Protein AF-A0A4Q6C9Y1-F1 (afdb_monomer)

Solvent-accessible surface area (backbone atoms only — not comparable to full-atom values): 37616 Å² total; per-residue (Å²): 136,90,89,86,86,84,77,56,77,70,58,57,51,52,56,51,51,52,51,54,52,53,59,54,59,70,75,66,75,80,85,81,85,76,82,95,70,94,76,85,55,73,69,56,58,51,51,54,50,52,54,52,50,49,52,51,32,59,76,67,69,52,50,49,77,45,66,76,37,38,44,72,38,83,89,79,51,34,46,43,81,39,55,29,36,40,34,30,37,58,38,34,39,34,37,43,78,40,77,57,69,47,40,32,40,65,49,90,82,36,25,34,36,69,89,75,35,65,39,78,40,64,58,62,60,37,41,49,54,26,50,52,51,48,54,50,47,52,71,77,40,68,88,55,76,92,64,56,58,36,26,33,38,34,31,67,29,89,69,40,48,65,42,77,55,50,61,44,81,60,85,67,82,56,45,38,24,73,28,66,69,47,47,52,48,24,54,54,48,49,61,72,74,46,72,72,70,46,52,73,66,54,32,48,53,52,51,54,50,54,58,69,55,35,68,83,84,68,83,83,77,74,77,40,88,54,46,42,77,75,44,78,76,50,38,44,84,52,34,36,32,31,34,27,30,39,66,75,46,96,64,73,51,53,27,34,37,40,37,33,57,76,61,91,86,47,62,68,61,48,51,40,68,44,30,34,56,55,51,45,63,69,52,48,96,47,90,20,40,52,64,64,44,82,47,82,54,95,80,75,46,52,29,44,34,29,76,53,49,69,69,33,26,43,40,55,46,45,74,74,34,59,50,50,58,49,71,60,47,44,54,36,50,40,31,47,28,53,28,48,38,49,27,48,74,62,42,35,32,48,70,64,53,45,47,79,34,22,41,29,51,92,84,39,31,15,44,46,78,32,45,48,33,39,54,76,90,55,101,79,63,79,53,65,70,61,63,90,71,61,74,87,35,46,32,47,38,43,52,69,73,67,74,61,98,60,79,58,61,36,35,39,46,23,14,49,21,43,49,54,47,24,40,58,62,45,48,67,92,54,77,35,36,66,59,24,68,81,47,81,28,32,72,49,70,72,56,53,49,54,50,62,70,38,82,84,51,54,72,64,56,52,49,50,36,51,32,25,39,36,46,51,66,89,65,27,63,86,48,42,64,63,50,39,52,54,48,47,50,56,73,65,43,91,65,95,56,77,84,72,61,86,73,60,81,80,54,70,70,44,71,51,95,65,35,29,34,62,44,80,73,51,73,58,98,58,28,38,34,30,35,22,31,28,74,97,64,43,63,24,31,35,44,34,33,36,77,88,55,57,64,67,56,57,52,48,22,52,48,64,40,57,72,61,91,45,96,20,40,50,52,60,78,52,73,54,67,45,95,87,71,27,44,31,41,34,27,63,54,76,67,68,51,34,42,41,55,43,51,73,72,66,60,74,73,55,74,68,55,45,51,52,41,50,50,40,49,51,49,36,49,50,53,36,49,65,28,62,58,92,90,38,83,51,35,45,43,53,82,55,90,46,48,77,32,26,33,36,44,81,92,40,46,26,43,44,73,38,79,64,41,39,64,79,82,80,75,82,76,84,126

Mean predicted aligned error: 18.79 Å

Structure (mmCIF, N/CA/C/O backbone):
data_AF-A0A4Q6C9Y1-F1
#
_entry.id   AF-A0A4Q6C9Y1-F1
#
loop_
_atom_site.group_PDB
_atom_site.id
_atom_site.type_symbol
_atom_site.label_atom_id
_atom_site.label_alt_id
_atom_site.label_comp_id
_atom_site.label_asym_id
_atom_site.label_entity_id
_atom_site.label_seq_id
_atom_site.pdbx_PDB_ins_code
_atom_site.Cartn_x
_atom_site.Cartn_y
_atom_site.Cartn_z
_atom_site.occupancy
_atom_site.B_iso_or_equiv
_atom_site.auth_seq_id
_atom_site.auth_comp_id
_atom_site.auth_asym_id
_atom_site.auth_atom_id
_atom_site.pdbx_PDB_model_num
ATOM 1 N N . MET A 1 1 ? -6.318 -42.914 10.801 1.00 30.06 1 MET A N 1
ATOM 2 C CA . MET A 1 1 ? -6.428 -44.260 11.408 1.00 30.06 1 MET A CA 1
ATOM 3 C C . MET A 1 1 ? -6.197 -44.130 12.916 1.00 30.06 1 MET A C 1
ATOM 5 O O . MET A 1 1 ? -5.191 -43.561 13.305 1.00 30.06 1 MET A O 1
ATOM 9 N N . ASN A 1 2 ? -7.174 -44.564 13.723 1.00 35.47 2 ASN A N 1
ATOM 10 C CA . ASN A 1 2 ? -7.177 -44.743 15.189 1.00 35.47 2 ASN A CA 1
ATOM 11 C C . ASN A 1 2 ? -6.624 -43.646 16.123 1.00 35.47 2 ASN A C 1
ATOM 13 O O . ASN A 1 2 ? -5.479 -43.743 16.539 1.00 35.47 2 ASN A O 1
ATOM 17 N N . ARG A 1 3 ? -7.515 -42.767 16.623 1.00 27.30 3 ARG A N 1
ATOM 18 C CA . ARG A 1 3 ? -7.688 -42.451 18.067 1.00 27.30 3 ARG A CA 1
ATOM 19 C C . ARG A 1 3 ? -9.109 -41.913 18.333 1.00 27.30 3 ARG A C 1
ATOM 21 O O . ARG A 1 3 ? -9.328 -40.715 18.443 1.00 27.30 3 ARG A O 1
ATOM 28 N N . ARG A 1 4 ? -10.093 -42.816 18.426 1.00 40.34 4 ARG A N 1
ATOM 29 C CA . ARG A 1 4 ? -11.380 -42.575 19.111 1.00 40.34 4 ARG A CA 1
ATOM 30 C C . ARG A 1 4 ? -11.309 -43.263 20.477 1.00 40.34 4 ARG A C 1
ATOM 32 O O . ARG A 1 4 ? -11.051 -44.465 20.481 1.00 40.34 4 ARG A O 1
ATOM 39 N N . LYS A 1 5 ? -11.525 -42.499 21.562 1.00 42.62 5 LYS A N 1
ATOM 40 C CA . LYS A 1 5 ? -11.843 -42.848 22.980 1.00 42.62 5 LYS A CA 1
ATOM 41 C C . LYS A 1 5 ? -11.163 -41.801 23.888 1.00 42.62 5 LYS A C 1
ATOM 43 O O . LYS A 1 5 ? -9.969 -41.594 23.738 1.00 42.62 5 LYS A O 1
ATOM 48 N N . ASN A 1 6 ? -11.805 -41.060 24.794 1.00 34.22 6 ASN A N 1
ATOM 49 C CA . ASN A 1 6 ? -13.039 -41.251 25.559 1.00 34.22 6 ASN A CA 1
ATOM 50 C C . ASN A 1 6 ? -13.748 -39.894 25.758 1.00 34.22 6 ASN A C 1
ATOM 52 O O . ASN A 1 6 ? -13.148 -38.982 26.321 1.00 34.22 6 ASN A O 1
ATOM 56 N N . LEU A 1 7 ? -15.012 -39.776 25.350 1.00 36.56 7 LEU A N 1
ATOM 57 C CA . LEU A 1 7 ? -15.930 -38.740 25.844 1.00 36.56 7 LEU A CA 1
ATOM 58 C C . LEU A 1 7 ? -16.721 -39.345 27.006 1.00 36.56 7 LEU A C 1
ATOM 60 O O . LEU A 1 7 ? -17.069 -40.529 26.955 1.00 36.56 7 LEU A O 1
ATOM 64 N N . LYS A 1 8 ? -16.947 -38.573 28.074 1.00 43.22 8 LYS A N 1
ATOM 65 C CA . LYS A 1 8 ? -17.748 -39.038 29.212 1.00 43.22 8 LYS A CA 1
ATOM 66 C C . LYS A 1 8 ? -19.207 -39.223 28.751 1.00 43.22 8 LYS A C 1
ATOM 68 O O . LYS A 1 8 ? -19.624 -38.545 27.813 1.00 43.22 8 LYS A O 1
ATOM 73 N N . PRO A 1 9 ? -19.999 -40.112 29.380 1.00 37.66 9 PRO A N 1
ATOM 74 C CA . PRO A 1 9 ? -21.385 -40.381 28.971 1.00 37.66 9 PRO A CA 1
ATOM 75 C C . PRO A 1 9 ? -22.273 -39.126 28.897 1.00 37.66 9 PRO A C 1
ATOM 77 O O . PRO A 1 9 ? -23.180 -39.063 28.074 1.00 37.66 9 PRO A O 1
ATOM 80 N N . GLU A 1 10 ? -21.964 -38.110 29.703 1.00 41.78 10 GLU A N 1
ATOM 81 C CA . GLU A 1 10 ? -22.659 -36.817 29.743 1.00 41.78 10 GLU A CA 1
ATOM 82 C C . GLU A 1 10 ? -22.374 -35.946 28.500 1.00 41.78 10 GLU A C 1
ATOM 84 O O . GLU A 1 10 ? -23.271 -35.267 28.006 1.00 41.78 10 GLU A O 1
ATOM 89 N N . ASP A 1 11 ? -21.177 -36.045 27.908 1.00 40.56 11 ASP A N 1
ATOM 90 C CA . ASP A 1 11 ? -20.804 -35.298 26.697 1.00 40.56 11 ASP A CA 1
ATOM 91 C C . ASP A 1 11 ? -21.436 -35.902 25.427 1.00 40.56 11 ASP A C 1
ATOM 93 O O . ASP A 1 11 ? -21.719 -35.199 24.458 1.00 40.56 11 ASP A O 1
ATOM 97 N N . ALA A 1 12 ? -21.688 -37.216 25.421 1.00 39.66 12 ALA A N 1
ATOM 98 C CA . ALA A 1 12 ? -22.346 -37.904 24.308 1.00 39.66 12 ALA A CA 1
ATOM 99 C C . ALA A 1 12 ? -23.851 -37.589 24.231 1.00 39.66 12 ALA A C 1
ATOM 101 O O . ALA A 1 12 ? -24.419 -37.568 23.138 1.00 39.66 12 ALA A O 1
ATOM 102 N N . TYR A 1 13 ? -24.482 -37.313 25.377 1.00 40.09 13 TYR A N 1
ATOM 103 C CA . TYR A 1 13 ? -25.885 -36.911 25.457 1.00 40.09 13 TYR A CA 1
ATOM 104 C C . TYR A 1 13 ? -26.096 -35.494 24.893 1.00 40.09 13 TYR A C 1
ATOM 106 O O . TYR A 1 13 ? -26.975 -35.292 24.060 1.00 40.09 13 TYR A O 1
ATOM 114 N N . LEU A 1 14 ? -25.214 -34.547 25.237 1.00 44.06 14 LEU A N 1
ATOM 115 C CA . LEU A 1 14 ? -25.245 -33.166 24.734 1.00 44.06 14 LEU A CA 1
ATOM 116 C C . LEU A 1 14 ? -24.980 -33.056 23.223 1.00 44.06 14 LEU A C 1
ATOM 118 O O . LEU A 1 14 ? -25.658 -32.295 22.536 1.00 44.06 14 LEU A O 1
ATOM 122 N N . VAL A 1 15 ? -24.046 -33.843 22.677 1.00 43.69 15 VAL A N 1
ATOM 123 C CA . VAL A 1 15 ? -23.788 -33.887 21.221 1.00 43.69 15 VAL A CA 1
ATOM 124 C C . VAL A 1 15 ? -24.986 -34.470 20.455 1.00 43.69 15 VAL A C 1
ATOM 126 O O . VAL A 1 15 ? -25.284 -34.035 19.339 1.00 43.69 15 VAL A O 1
ATOM 129 N N . ALA A 1 16 ? -25.712 -35.414 21.061 1.00 40.41 16 ALA A N 1
ATOM 130 C CA . ALA A 1 16 ? -26.927 -35.987 20.486 1.00 40.41 16 ALA A CA 1
ATOM 131 C C . ALA A 1 16 ? -28.138 -35.036 20.575 1.00 40.41 16 ALA A C 1
ATOM 133 O O . ALA A 1 16 ? -28.953 -35.012 19.653 1.00 40.41 16 ALA A O 1
ATOM 134 N N . GLU A 1 17 ? -28.253 -34.234 21.639 1.00 42.22 17 GLU A N 1
ATOM 135 C CA . GLU A 1 17 ? -29.290 -33.198 21.778 1.00 42.22 17 GLU A CA 1
ATOM 136 C C . GLU A 1 17 ? -29.065 -32.022 20.813 1.00 42.22 17 GLU A C 1
ATOM 138 O O . GLU A 1 17 ? -30.013 -31.582 20.163 1.00 42.22 17 GLU A O 1
ATOM 143 N N . LEU A 1 18 ? -27.812 -31.584 20.634 1.00 42.03 18 LEU A N 1
ATOM 144 C CA . LEU A 1 18 ? -27.426 -30.551 19.662 1.00 42.03 18 LEU A CA 1
ATOM 145 C C . LEU A 1 18 ? -27.658 -30.997 18.212 1.00 42.03 18 LEU A C 1
ATOM 147 O O . LEU A 1 18 ? -28.207 -30.234 17.421 1.00 42.03 18 LEU A O 1
ATOM 151 N N . SER A 1 19 ? -27.323 -32.246 17.870 1.00 40.94 19 SER A N 1
ATOM 152 C CA . SER A 1 19 ? -27.580 -32.784 16.522 1.00 40.94 19 SER A CA 1
ATOM 153 C C . SER A 1 19 ? -29.083 -32.896 16.231 1.00 40.94 19 SER A C 1
ATOM 155 O O . SER A 1 19 ? -29.527 -32.567 15.136 1.00 40.94 19 SER A O 1
ATOM 157 N N . LYS A 1 20 ? -29.892 -33.274 17.234 1.00 38.72 20 LYS A N 1
ATOM 158 C CA . LYS A 1 20 ? -31.358 -33.333 17.109 1.00 38.72 20 LYS A CA 1
ATOM 159 C C . LYS A 1 20 ? -32.020 -31.959 17.030 1.00 38.72 20 LYS A C 1
ATOM 161 O O . LYS A 1 20 ? -33.064 -31.845 16.394 1.00 38.72 20 LYS A O 1
ATOM 166 N N . ALA A 1 21 ? -31.461 -30.936 17.676 1.00 38.59 21 ALA A N 1
ATOM 167 C CA . ALA A 1 21 ? -31.950 -29.562 17.564 1.00 38.59 21 ALA A CA 1
ATOM 168 C C . ALA A 1 21 ? -31.685 -28.993 16.157 1.00 38.59 21 ALA A C 1
ATOM 170 O O . ALA A 1 21 ? -32.598 -28.436 15.550 1.00 38.59 21 ALA A O 1
ATOM 171 N N . LEU A 1 22 ? -30.494 -29.248 15.604 1.00 38.81 22 LEU A N 1
ATOM 172 C CA . LEU A 1 22 ? -30.096 -28.828 14.255 1.00 38.81 22 LEU A CA 1
ATOM 173 C C . LEU A 1 22 ? -30.882 -29.554 13.143 1.00 38.81 22 LEU A C 1
ATOM 175 O O . LEU A 1 22 ? -31.308 -28.927 12.175 1.00 38.81 22 LEU A O 1
ATOM 179 N N . GLU A 1 23 ? -31.172 -30.853 13.296 1.00 36.38 23 GLU A N 1
ATOM 180 C CA . GLU A 1 23 ? -32.031 -31.601 12.354 1.00 36.38 23 GLU A CA 1
ATOM 181 C C . GLU A 1 23 ? -33.498 -31.131 12.372 1.00 36.38 23 GLU A C 1
ATOM 183 O O . GLU A 1 23 ? -34.212 -31.243 11.371 1.00 36.38 23 GLU A O 1
ATOM 188 N N . LYS A 1 24 ? -33.965 -30.580 13.500 1.00 36.09 24 LYS A N 1
ATOM 189 C CA . LYS A 1 24 ? -35.317 -30.016 13.627 1.00 36.09 24 LYS A CA 1
ATOM 190 C C . LYS A 1 24 ? -35.431 -28.631 12.980 1.00 36.09 24 LYS A C 1
ATOM 192 O O . LYS A 1 24 ? -36.502 -28.296 12.483 1.00 36.09 24 LYS A O 1
ATOM 197 N N . GLU A 1 25 ? -34.342 -27.861 12.954 1.00 41.28 25 GLU A N 1
ATOM 198 C CA . GLU A 1 25 ? -34.258 -26.556 12.280 1.00 41.28 25 GLU A CA 1
ATOM 199 C C . GLU A 1 25 ? -34.160 -26.692 10.750 1.00 41.28 25 GLU A C 1
ATOM 201 O O . GLU A 1 25 ? -34.786 -25.911 10.031 1.00 41.28 25 GLU A O 1
ATOM 206 N N . ALA A 1 26 ? -33.481 -27.731 10.244 1.00 38.19 26 ALA A N 1
ATOM 207 C CA . ALA A 1 26 ? -33.369 -28.005 8.806 1.00 38.19 26 ALA A CA 1
ATOM 208 C C . ALA A 1 26 ? -34.706 -28.402 8.145 1.00 38.19 26 ALA A C 1
ATOM 210 O O . ALA A 1 26 ? -34.952 -28.073 6.988 1.00 38.19 26 ALA A O 1
ATOM 211 N N . ASN A 1 27 ? -35.599 -29.068 8.884 1.00 33.75 27 ASN A N 1
ATOM 212 C CA . ASN A 1 27 ? -36.882 -29.561 8.363 1.00 33.75 27 ASN A CA 1
ATOM 213 C C . ASN A 1 27 ? -38.057 -28.570 8.522 1.00 33.75 27 ASN A C 1
ATOM 215 O O . ASN A 1 27 ? -39.190 -28.908 8.182 1.00 33.75 27 ASN A O 1
ATOM 219 N N . GLY A 1 28 ? -37.816 -27.364 9.052 1.00 35.19 28 GLY A N 1
ATOM 220 C CA . GLY A 1 28 ? -38.858 -26.364 9.326 1.00 35.19 28 GLY A CA 1
ATOM 221 C C . GLY A 1 28 ? -39.096 -25.318 8.230 1.00 35.19 28 GLY A C 1
ATOM 222 O O . GLY A 1 28 ? -39.997 -24.497 8.384 1.00 35.19 28 GLY A O 1
ATOM 223 N N . HIS A 1 29 ? -38.312 -25.304 7.148 1.00 33.84 29 HIS A N 1
ATOM 224 C CA . HIS A 1 29 ? -38.421 -24.287 6.094 1.00 33.84 29 HIS A CA 1
ATOM 225 C C . HIS A 1 29 ? -39.188 -24.832 4.884 1.00 33.84 29 HIS A C 1
ATOM 227 O O . HIS A 1 29 ? -38.629 -25.508 4.024 1.00 33.84 29 HIS A O 1
ATOM 233 N N . VAL A 1 30 ? -40.486 -24.529 4.823 1.00 31.73 30 VAL A N 1
ATOM 234 C CA . VAL A 1 30 ? -41.309 -24.704 3.620 1.00 31.73 30 VAL A CA 1
ATOM 235 C C . VAL A 1 30 ? -41.217 -23.432 2.770 1.00 31.73 30 VAL A C 1
ATOM 237 O O . VAL A 1 30 ? -41.686 -22.381 3.187 1.00 31.73 30 VAL A O 1
ATOM 240 N N . ASN A 1 31 ? -40.593 -23.587 1.598 1.00 31.84 31 ASN A N 1
ATOM 241 C CA . ASN A 1 31 ? -40.758 -22.884 0.318 1.00 31.84 31 ASN A CA 1
ATOM 242 C C . ASN A 1 31 ? -41.224 -21.415 0.303 1.00 31.84 31 ASN A C 1
ATOM 244 O O . ASN A 1 31 ? -42.421 -21.157 0.222 1.00 31.84 31 ASN A O 1
ATOM 248 N N . GLU A 1 32 ? -40.269 -20.503 0.108 1.00 28.22 32 GLU A N 1
ATOM 249 C CA . GLU A 1 32 ? -40.366 -19.456 -0.921 1.00 28.22 32 GLU A CA 1
ATOM 250 C C . GLU A 1 32 ? -39.007 -19.373 -1.644 1.00 28.22 32 GLU A C 1
ATOM 252 O O . GLU A 1 32 ? -37.965 -19.199 -1.011 1.00 28.22 32 GLU A O 1
ATOM 257 N N . GLU A 1 33 ? -38.996 -19.587 -2.964 1.00 25.20 33 GLU A N 1
ATOM 258 C CA . GLU A 1 33 ? -37.789 -19.491 -3.797 1.00 25.20 33 GLU A CA 1
ATOM 259 C C . GLU A 1 33 ? -37.343 -18.022 -3.938 1.00 25.20 33 GLU A C 1
ATOM 261 O O . GLU A 1 33 ? -38.146 -17.187 -4.362 1.00 25.20 33 GLU A O 1
ATOM 266 N N . PRO A 1 34 ? -36.072 -17.673 -3.658 1.00 26.50 34 PRO A N 1
ATOM 267 C CA . PRO A 1 34 ? -35.531 -16.371 -4.023 1.00 26.50 34 PRO A CA 1
ATOM 268 C C . PRO A 1 34 ? -35.092 -16.363 -5.500 1.00 26.50 34 PRO A C 1
ATOM 270 O O . PRO A 1 34 ? -34.676 -17.397 -6.033 1.00 26.50 34 PRO A O 1
ATOM 273 N N . PRO A 1 35 ? -35.140 -15.203 -6.180 1.00 26.05 35 PRO A N 1
ATOM 274 C CA . PRO A 1 35 ? -34.810 -15.110 -7.594 1.00 26.05 35 PRO A CA 1
ATOM 275 C C . PRO A 1 35 ? -33.326 -15.409 -7.838 1.00 26.05 35 PRO A C 1
ATOM 277 O O . PRO A 1 35 ? -32.438 -15.002 -7.085 1.00 26.05 35 PRO A O 1
ATOM 280 N N . ALA A 1 36 ? -33.063 -16.124 -8.928 1.00 32.25 36 ALA A N 1
ATOM 281 C CA . ALA A 1 36 ? -31.734 -16.529 -9.349 1.00 32.25 36 ALA A CA 1
ATOM 282 C C . ALA A 1 36 ? -30.902 -15.334 -9.853 1.00 32.25 36 ALA A C 1
ATOM 284 O O . ALA A 1 36 ? -30.966 -14.969 -11.023 1.00 32.25 36 ALA A O 1
ATOM 285 N N . SER A 1 37 ? -30.062 -14.767 -8.985 1.00 29.80 37 SER A N 1
ATOM 286 C CA . SER A 1 37 ? -28.825 -14.079 -9.381 1.00 29.80 37 SER A CA 1
ATOM 287 C C . SER A 1 37 ? -27.848 -14.044 -8.202 1.00 29.80 37 SER A C 1
ATOM 289 O O . SER A 1 37 ? -27.974 -13.234 -7.284 1.00 29.80 37 SER A O 1
ATOM 291 N N . GLY A 1 38 ? -26.889 -14.969 -8.194 1.00 33.38 38 GLY A N 1
ATOM 292 C CA . GLY A 1 38 ? -25.890 -15.087 -7.138 1.00 33.38 38 GLY A CA 1
ATOM 293 C C . GLY A 1 38 ? -24.800 -14.025 -7.241 1.00 33.38 38 GLY A C 1
ATOM 294 O O . GLY A 1 38 ? -23.939 -14.147 -8.101 1.00 33.38 38 GLY A O 1
ATOM 295 N N . VAL A 1 39 ? -24.837 -13.041 -6.337 1.00 27.14 39 VAL A N 1
ATOM 296 C CA . VAL A 1 39 ? -23.739 -12.576 -5.461 1.00 27.14 39 VAL A CA 1
ATOM 297 C C . VAL A 1 39 ? -24.423 -11.854 -4.287 1.00 27.14 39 VAL A C 1
ATOM 299 O O . VAL A 1 39 ? -24.969 -10.770 -4.464 1.00 27.14 39 VAL A O 1
ATOM 302 N N . LYS A 1 40 ? -24.447 -12.460 -3.095 1.00 32.84 40 LYS A N 1
ATOM 303 C CA . LYS A 1 40 ? -24.896 -11.792 -1.860 1.00 32.84 40 LYS A CA 1
AT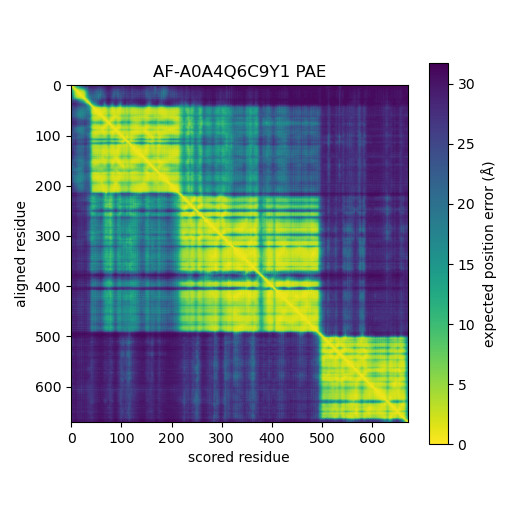OM 304 C C . LYS A 1 40 ? -23.774 -10.856 -1.373 1.00 32.84 40 LYS A C 1
ATOM 306 O O . LYS A 1 40 ? -22.618 -11.266 -1.326 1.00 32.84 40 LYS A O 1
ATOM 311 N N . SER A 1 41 ? -24.096 -9.596 -1.074 1.00 41.47 41 SER A N 1
ATOM 312 C CA . SER A 1 41 ? -23.142 -8.566 -0.618 1.00 41.47 41 SER A CA 1
ATOM 313 C C . SER A 1 41 ? -22.527 -8.915 0.752 1.00 41.47 41 SER A C 1
ATOM 315 O O . SER A 1 41 ? -23.180 -9.562 1.572 1.00 41.47 41 SER A O 1
ATOM 317 N N . LEU A 1 42 ? -21.303 -8.460 1.056 1.00 46.44 42 LEU A N 1
ATOM 318 C CA . LEU A 1 42 ? -20.657 -8.629 2.376 1.00 46.44 42 LEU A CA 1
ATOM 319 C C . LEU A 1 42 ? -21.569 -8.210 3.547 1.00 46.44 42 LEU A C 1
ATOM 321 O O . LEU A 1 42 ? -21.616 -8.901 4.564 1.00 46.44 42 LEU A O 1
ATOM 325 N N . PHE A 1 43 ? -22.378 -7.161 3.352 1.00 55.31 43 PHE A N 1
ATOM 326 C CA . PHE A 1 43 ? -23.357 -6.690 4.337 1.00 55.31 43 PHE A CA 1
ATOM 327 C C . PHE A 1 43 ? -24.409 -7.744 4.703 1.00 55.31 43 PHE A C 1
ATOM 329 O O . PHE A 1 43 ? -24.865 -7.786 5.842 1.00 55.31 43 PHE A O 1
ATOM 336 N N . THR A 1 44 ? -24.783 -8.631 3.772 1.00 63.38 44 THR A N 1
ATOM 337 C CA . THR A 1 44 ? -25.741 -9.706 4.078 1.00 63.38 44 THR A CA 1
ATOM 338 C C . THR A 1 44 ? -25.145 -10.786 4.977 1.00 63.38 44 THR A C 1
ATOM 340 O O . THR A 1 44 ? -25.830 -11.243 5.887 1.00 63.38 44 THR A O 1
ATOM 343 N N . HIS A 1 45 ? -23.872 -11.150 4.800 1.00 71.62 45 HIS A N 1
ATOM 344 C CA . HIS A 1 45 ? -23.220 -12.150 5.655 1.00 71.62 45 HIS A CA 1
ATOM 345 C C . HIS A 1 45 ? -22.932 -11.621 7.060 1.00 71.62 45 HIS A C 1
ATOM 347 O O . HIS A 1 45 ? -23.098 -12.341 8.045 1.00 71.62 45 HIS A O 1
ATOM 353 N N . GLU A 1 46 ? -22.532 -10.355 7.168 1.00 76.38 46 GLU A N 1
ATOM 354 C CA . GLU A 1 46 ? -22.350 -9.704 8.462 1.00 76.38 46 GLU A CA 1
ATOM 355 C C . GLU A 1 46 ? -23.681 -9.571 9.213 1.00 76.38 46 GLU A C 1
ATOM 357 O O . GLU A 1 46 ? -23.766 -9.942 10.383 1.00 76.38 46 GLU A O 1
ATOM 362 N N . ALA A 1 47 ? -24.752 -9.154 8.529 1.00 79.75 47 ALA A N 1
ATOM 363 C CA . ALA A 1 47 ? -26.088 -9.081 9.117 1.00 79.75 47 ALA A CA 1
ATOM 364 C C . ALA A 1 47 ? -26.595 -10.452 9.604 1.00 79.75 47 ALA A C 1
ATOM 366 O O . ALA A 1 47 ? -27.130 -10.550 10.710 1.00 79.75 47 ALA A O 1
ATOM 367 N N . GLU A 1 48 ? -26.396 -11.519 8.818 1.00 84.00 48 GLU A N 1
ATOM 368 C CA . GLU A 1 48 ? -26.729 -12.897 9.213 1.00 84.00 48 GLU A CA 1
ATOM 369 C C . GLU A 1 48 ? -25.961 -13.314 10.489 1.00 84.00 48 GLU A C 1
ATOM 371 O O . GLU A 1 48 ? -26.557 -13.862 11.424 1.00 84.00 48 GLU A O 1
ATOM 376 N N . ALA A 1 49 ? -24.664 -12.995 10.577 1.00 87.44 49 ALA A N 1
ATOM 377 C CA . ALA A 1 49 ? -23.840 -13.290 11.750 1.00 87.44 49 ALA A CA 1
ATOM 378 C C . ALA A 1 49 ? -24.265 -12.489 12.995 1.00 87.44 49 ALA A C 1
ATOM 380 O O . ALA A 1 49 ? -24.395 -13.063 14.080 1.00 87.44 49 ALA A O 1
ATOM 381 N N . LEU A 1 50 ? -24.530 -11.187 12.853 1.00 89.38 50 LEU A N 1
ATOM 382 C CA . LEU A 1 50 ? -24.998 -10.327 13.946 1.00 89.38 50 LEU A CA 1
ATOM 383 C C . LEU A 1 50 ? -26.330 -10.827 14.525 1.00 89.38 50 LEU A C 1
ATOM 385 O O . LEU A 1 50 ? -26.459 -10.948 15.746 1.00 89.38 50 LEU A O 1
ATOM 389 N N . LEU A 1 51 ? -27.284 -11.206 13.664 1.00 89.19 51 LEU A N 1
ATOM 390 C CA . LEU A 1 51 ? -28.568 -11.783 14.080 1.00 89.19 51 LEU A CA 1
ATOM 391 C C . LEU A 1 51 ? -28.392 -13.100 14.850 1.00 89.19 51 LEU A C 1
ATOM 393 O O . LEU A 1 51 ? -29.080 -13.335 15.850 1.00 89.19 51 LEU A O 1
ATOM 397 N N . ALA A 1 52 ? -27.474 -13.964 14.408 1.00 90.81 52 ALA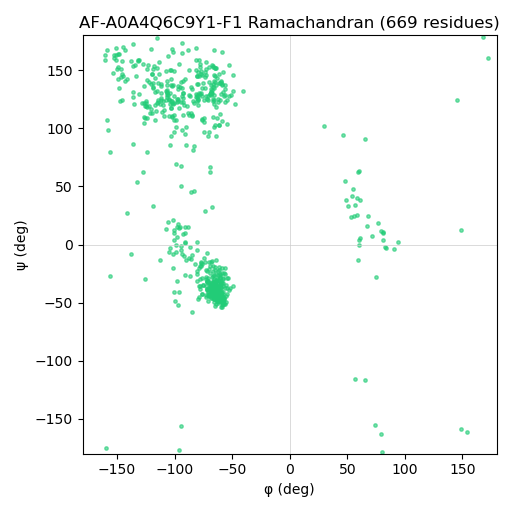 A N 1
ATOM 398 C CA . ALA A 1 52 ? -27.170 -15.213 15.101 1.00 90.81 52 ALA A CA 1
ATOM 399 C C . ALA A 1 52 ? -26.594 -14.957 16.504 1.00 90.81 52 ALA A C 1
ATOM 401 O O . ALA A 1 52 ? -27.011 -15.601 17.472 1.00 90.81 52 ALA A O 1
ATOM 402 N N . ILE A 1 53 ? -25.684 -13.984 16.636 1.00 92.44 53 ILE A N 1
ATOM 403 C CA . ILE A 1 53 ? -25.082 -13.623 17.925 1.00 92.44 53 ILE A CA 1
ATOM 404 C C . ILE A 1 53 ? -26.123 -13.030 18.877 1.00 92.44 53 ILE A C 1
ATOM 406 O O . ILE A 1 53 ? -26.210 -13.465 20.027 1.00 92.44 53 ILE A O 1
ATOM 410 N N . GLU A 1 54 ? -26.945 -12.087 18.415 1.00 91.38 54 GLU A N 1
ATOM 411 C CA . GLU A 1 54 ? -28.002 -11.477 19.229 1.00 91.38 54 GLU A CA 1
ATOM 412 C C . GLU A 1 54 ? -28.983 -12.534 19.756 1.00 91.38 54 GLU A C 1
ATOM 414 O O . GLU A 1 54 ? -29.288 -12.579 20.955 1.00 91.38 54 GLU A O 1
ATOM 419 N N . ARG A 1 55 ? -29.419 -13.459 18.889 1.00 90.69 55 ARG A N 1
ATOM 420 C CA . ARG A 1 55 ? -30.290 -14.573 19.282 1.00 90.69 55 ARG A CA 1
ATOM 421 C C . ARG A 1 55 ? -29.628 -15.457 20.338 1.00 90.69 55 ARG A C 1
ATOM 423 O O . ARG A 1 55 ? -30.281 -15.814 21.323 1.00 90.69 55 ARG A O 1
ATOM 430 N N . HIS A 1 56 ? -28.349 -15.792 20.166 1.00 92.25 56 HIS A N 1
ATOM 431 C CA . HIS A 1 56 ? -27.610 -16.621 21.115 1.00 92.25 56 HIS A CA 1
ATOM 432 C C . HIS A 1 56 ? -27.474 -15.941 22.485 1.00 92.25 56 HIS A C 1
ATOM 434 O O . HIS A 1 56 ? -27.782 -16.558 23.509 1.00 92.25 56 HIS A O 1
ATOM 440 N N . VAL A 1 57 ? -27.084 -14.662 22.509 1.00 91.62 57 VAL A N 1
ATOM 441 C CA . VAL A 1 57 ? -26.941 -13.862 23.736 1.00 91.62 57 VAL A CA 1
ATOM 442 C C . VAL A 1 57 ? -28.261 -13.765 24.490 1.00 91.62 57 VAL A C 1
ATOM 444 O O . VAL A 1 57 ? -28.288 -13.991 25.703 1.00 91.62 57 VAL A O 1
ATOM 447 N N . LYS A 1 58 ? -29.358 -13.488 23.777 1.00 89.69 58 LYS A N 1
ATOM 448 C CA . LYS A 1 58 ? -30.696 -13.374 24.363 1.00 89.69 58 LYS A CA 1
ATOM 449 C C . LYS A 1 58 ? -31.188 -14.702 24.937 1.00 89.69 58 LYS A C 1
ATOM 451 O O . LYS A 1 58 ? -31.691 -14.730 26.056 1.00 89.69 58 LYS A O 1
ATOM 456 N N . THR A 1 59 ? -31.003 -15.798 24.201 1.00 90.88 59 THR A N 1
ATOM 457 C CA . THR A 1 59 ? -31.438 -17.146 24.615 1.00 90.88 59 THR A CA 1
ATOM 458 C C . THR A 1 59 ? -30.737 -17.605 25.895 1.00 90.88 59 THR A C 1
ATOM 460 O O . THR A 1 59 ? -31.359 -18.222 26.754 1.00 90.88 59 THR A O 1
ATOM 463 N N . HIS A 1 60 ? -29.457 -17.263 26.051 1.00 88.44 60 HIS A N 1
ATOM 464 C CA . HIS A 1 60 ? -28.629 -17.710 27.174 1.00 88.44 60 HIS A CA 1
ATOM 465 C C . HIS A 1 60 ? -28.467 -16.656 28.282 1.00 88.44 60 HIS A C 1
ATOM 467 O O . HIS A 1 60 ? -27.726 -16.881 29.240 1.00 88.44 60 HIS A O 1
ATOM 473 N N . GLY A 1 61 ? -29.139 -15.503 28.171 1.00 88.19 61 GLY A N 1
ATOM 474 C CA . GLY A 1 61 ? -29.077 -14.427 29.165 1.00 88.19 61 GLY A CA 1
ATOM 475 C C . GLY A 1 61 ? -27.658 -13.898 29.398 1.00 88.19 61 GLY A C 1
ATOM 476 O O . GLY A 1 61 ? -27.259 -13.672 30.543 1.00 88.19 61 GLY A O 1
ATOM 477 N N . LEU A 1 62 ? -26.867 -13.754 28.329 1.00 89.38 62 LEU A N 1
ATOM 478 C CA . LEU A 1 62 ? -25.446 -13.399 28.428 1.00 89.38 62 LEU A CA 1
ATOM 479 C C . LEU A 1 62 ? -25.202 -11.890 28.582 1.00 89.38 62 LEU A C 1
ATOM 481 O O . LEU A 1 62 ? -24.122 -11.498 29.024 1.00 89.38 62 LEU A O 1
ATOM 485 N N . GLY A 1 63 ? -26.188 -11.046 28.274 1.00 91.31 63 GLY A N 1
ATOM 486 C CA . GLY A 1 63 ? -26.076 -9.595 28.391 1.00 91.31 63 GLY A CA 1
ATOM 487 C C . GLY A 1 63 ? -26.906 -8.847 27.354 1.00 91.31 63 GLY A C 1
ATOM 488 O O . GLY A 1 63 ? -27.846 -9.398 26.788 1.00 91.31 63 GLY A O 1
ATOM 489 N N . GLU A 1 64 ? -26.527 -7.595 27.110 1.00 93.19 64 GLU A N 1
ATOM 490 C CA . GLU A 1 64 ? -27.110 -6.721 26.088 1.00 93.19 64 GLU A CA 1
ATOM 491 C C . GLU A 1 64 ? -26.168 -6.633 24.880 1.00 93.19 64 GLU A C 1
ATOM 493 O O . GLU A 1 64 ? -24.956 -6.470 25.051 1.00 93.19 64 GLU A O 1
ATOM 498 N N . THR A 1 65 ? -26.709 -6.705 23.665 1.00 93.62 65 THR A N 1
ATOM 499 C CA . THR A 1 65 ? -25.956 -6.514 22.416 1.00 93.62 65 THR A CA 1
ATOM 500 C C . THR A 1 65 ? -26.223 -5.142 21.814 1.00 93.62 65 THR A C 1
ATOM 502 O O . THR A 1 65 ? -27.345 -4.635 21.836 1.00 93.62 65 THR A O 1
ATOM 505 N N . LEU A 1 66 ? -25.181 -4.541 21.252 1.00 91.62 66 LEU A N 1
ATOM 506 C CA . LEU A 1 66 ? -25.240 -3.307 20.481 1.00 91.62 66 LEU A CA 1
ATOM 507 C C . LEU A 1 66 ? -24.530 -3.541 19.156 1.00 91.62 66 LEU A C 1
ATOM 509 O O . LEU A 1 66 ? -23.355 -3.888 19.175 1.00 91.62 66 LEU A O 1
ATOM 513 N N . THR A 1 67 ? -25.208 -3.347 18.034 1.00 89.12 67 THR A N 1
ATOM 514 C CA . THR A 1 67 ? -24.653 -3.646 16.709 1.00 89.12 67 THR A CA 1
ATOM 515 C C . THR A 1 67 ? -24.552 -2.394 15.851 1.00 89.12 67 THR A C 1
ATOM 517 O O . THR A 1 67 ? -25.349 -1.468 16.020 1.00 89.12 67 THR A O 1
ATOM 520 N N . ASN A 1 68 ? -23.623 -2.389 14.894 1.00 81.00 68 ASN A N 1
ATOM 521 C CA . ASN A 1 68 ? -23.474 -1.334 13.882 1.00 81.00 68 ASN A CA 1
ATOM 522 C C . ASN A 1 68 ? -23.337 0.078 14.487 1.00 81.00 68 ASN A C 1
ATOM 524 O O . ASN A 1 68 ? -23.966 1.036 14.010 1.00 81.00 68 ASN A O 1
ATOM 528 N N . LEU A 1 69 ? -22.559 0.195 15.568 1.00 83.50 69 LEU A N 1
ATOM 529 C CA . LEU A 1 69 ? -22.335 1.459 16.267 1.00 83.50 69 LEU A CA 1
ATOM 530 C C . LEU A 1 69 ? -21.283 2.299 15.538 1.00 83.50 69 LEU A C 1
ATOM 532 O O . LEU A 1 69 ? -20.231 1.789 15.173 1.00 83.50 69 LEU A O 1
ATOM 536 N N . GLU A 1 70 ? -21.518 3.601 15.426 1.00 80.12 70 GLU A N 1
ATOM 537 C CA . GLU A 1 70 ? -20.496 4.584 15.067 1.00 80.12 70 GLU A CA 1
ATOM 538 C C . GLU A 1 70 ? -20.171 5.439 16.289 1.00 80.12 70 GLU A C 1
ATOM 540 O O . GLU A 1 70 ? -20.987 6.235 16.761 1.00 80.12 70 GLU A O 1
ATOM 545 N N . LEU A 1 71 ? -18.963 5.258 16.821 1.00 79.94 71 LEU A N 1
ATOM 546 C CA . LEU A 1 71 ? -18.479 6.004 17.976 1.00 79.94 71 LEU A CA 1
ATOM 547 C C . LEU A 1 71 ? -17.552 7.125 17.524 1.00 79.94 71 LEU A C 1
ATOM 549 O O . LEU A 1 71 ? -16.516 6.876 16.907 1.00 79.94 71 LEU A O 1
ATOM 553 N N . HIS A 1 72 ? -17.898 8.358 17.880 1.00 76.94 72 HIS A N 1
ATOM 554 C CA . HIS A 1 72 ? -17.026 9.509 17.683 1.00 76.94 72 HIS A CA 1
ATOM 555 C C . HIS A 1 72 ? -15.987 9.589 18.803 1.00 76.94 72 HIS A C 1
ATOM 557 O O . HIS A 1 72 ? -16.333 9.553 19.984 1.00 76.94 72 HIS A O 1
ATOM 563 N N . ASP A 1 73 ? -14.715 9.716 18.433 1.00 72.38 73 ASP A N 1
ATOM 564 C CA . ASP A 1 73 ? -13.651 10.139 19.339 1.00 72.38 73 ASP A CA 1
ATOM 565 C C . ASP A 1 73 ? -13.369 11.636 19.133 1.00 72.38 73 ASP A C 1
ATOM 567 O O . ASP A 1 73 ? -12.724 12.007 18.144 1.00 72.38 73 ASP A O 1
ATOM 571 N N . PRO A 1 74 ? -13.779 12.505 20.074 1.00 65.81 74 PRO A N 1
ATOM 572 C CA . PRO A 1 74 ? -13.573 13.944 19.957 1.00 65.81 74 PRO A CA 1
ATOM 573 C C . PRO A 1 74 ? -12.098 14.358 19.918 1.00 65.81 74 PRO A C 1
ATOM 575 O O . PRO A 1 74 ? -11.793 15.441 19.431 1.00 65.81 74 PRO A O 1
ATOM 578 N N . GLN A 1 75 ? -11.172 13.536 20.434 1.00 65.19 75 GLN A N 1
ATOM 579 C CA . GLN A 1 75 ? -9.746 13.887 20.462 1.00 65.19 75 GLN A CA 1
ATOM 580 C C . GLN A 1 75 ? -9.087 13.734 19.094 1.00 65.19 75 GLN A C 1
ATOM 582 O O . GLN A 1 75 ? -8.289 14.578 18.692 1.00 65.19 75 GLN A O 1
ATOM 587 N N . SER A 1 76 ? -9.401 12.651 18.384 1.00 60.38 76 SER A N 1
ATOM 588 C CA . SER A 1 76 ? -8.867 12.400 17.043 1.00 60.38 76 SER A CA 1
ATOM 589 C C . SER A 1 76 ? -9.781 12.899 15.919 1.00 60.38 76 SER A C 1
ATOM 591 O O . SER A 1 76 ? -9.372 12.882 14.759 1.00 60.38 76 SER A O 1
ATOM 593 N N . ASN A 1 77 ? -10.997 13.339 16.259 1.00 67.50 77 ASN A N 1
ATOM 594 C CA . ASN A 1 77 ? -12.105 13.622 15.345 1.00 67.50 77 ASN A CA 1
ATOM 595 C C . ASN A 1 77 ? -12.402 12.462 14.372 1.00 67.50 77 ASN A C 1
ATOM 597 O O . ASN A 1 77 ? -12.767 12.666 13.211 1.00 67.50 77 ASN A O 1
ATOM 601 N N . ARG A 1 78 ? -12.193 11.224 14.835 1.00 67.56 78 ARG A N 1
ATOM 602 C CA . ARG A 1 78 ? -12.414 9.997 14.060 1.00 67.56 78 ARG A CA 1
ATOM 603 C C . ARG A 1 78 ? -13.700 9.325 14.484 1.00 67.56 78 ARG A C 1
ATOM 605 O O . ARG A 1 78 ? -14.100 9.395 15.645 1.00 67.56 78 ARG A O 1
ATOM 612 N N . TYR A 1 79 ? -14.300 8.635 13.530 1.00 73.69 79 TYR A N 1
ATOM 613 C CA . TYR A 1 79 ? -15.455 7.787 13.748 1.00 73.69 79 TYR A CA 1
ATOM 614 C C . TYR A 1 79 ? -14.989 6.339 13.671 1.00 73.69 79 TYR A C 1
ATOM 616 O O . TYR A 1 79 ? -14.255 5.953 12.759 1.00 73.69 79 TYR A O 1
ATOM 624 N N . PHE A 1 80 ? -15.364 5.559 14.675 1.00 75.75 80 PHE A N 1
ATOM 625 C CA . PHE A 1 80 ? -15.045 4.147 14.766 1.00 75.75 80 PHE A CA 1
ATOM 626 C C . PHE A 1 80 ? -16.324 3.347 14.592 1.00 75.75 80 PHE A C 1
ATOM 628 O O . PHE A 1 80 ? -17.210 3.402 15.445 1.00 75.75 80 PHE A O 1
ATOM 635 N N . GLU A 1 81 ? -16.388 2.593 13.500 1.00 79.56 81 GLU A N 1
ATOM 636 C CA . GLU A 1 81 ? -17.395 1.554 13.318 1.00 79.56 81 GLU A CA 1
ATOM 637 C C . GLU A 1 81 ? -17.105 0.416 14.303 1.00 79.56 81 GLU A C 1
ATOM 639 O O . GLU A 1 81 ? -15.962 -0.027 14.440 1.00 79.56 81 GLU A O 1
ATOM 644 N N . VAL A 1 82 ? -18.116 -0.008 15.051 1.00 84.44 82 VAL A N 1
ATOM 645 C CA . VAL A 1 82 ? -18.053 -1.145 15.966 1.00 84.44 82 VAL A CA 1
ATOM 646 C C . VAL A 1 82 ? -19.178 -2.102 15.600 1.00 84.44 82 VAL A C 1
ATOM 648 O O . VAL A 1 82 ? -20.350 -1.806 15.853 1.00 84.44 82 VAL A O 1
ATOM 651 N N . ASP A 1 83 ? -18.803 -3.244 15.026 1.00 87.12 83 ASP A N 1
ATOM 652 C CA . ASP A 1 83 ? -19.732 -4.247 14.495 1.00 87.12 83 ASP A CA 1
ATOM 653 C C . ASP A 1 83 ? -20.660 -4.747 15.604 1.00 87.12 83 ASP A C 1
ATOM 655 O O . ASP A 1 83 ? -21.886 -4.721 15.469 1.00 87.12 83 ASP A O 1
ATOM 659 N N . LEU A 1 84 ? -20.079 -5.135 16.747 1.00 92.94 84 LEU A N 1
ATOM 660 C CA . LEU A 1 84 ? -20.823 -5.588 17.914 1.00 92.94 84 LEU A CA 1
ATOM 661 C C . LEU A 1 84 ? -20.121 -5.233 19.233 1.00 92.94 84 LEU A C 1
ATOM 663 O O . LEU A 1 84 ? -18.942 -5.506 19.446 1.00 92.94 84 LEU A O 1
ATOM 667 N N . VAL A 1 85 ? -20.891 -4.719 20.188 1.00 95.31 85 VAL A N 1
ATOM 668 C CA . VAL A 1 85 ? -20.524 -4.665 21.607 1.00 95.31 85 VAL A CA 1
ATOM 669 C C . VAL A 1 85 ? -21.477 -5.554 22.393 1.00 95.31 85 VAL A C 1
ATOM 671 O O . VAL A 1 85 ? -22.688 -5.340 22.386 1.00 95.31 85 VAL A O 1
ATOM 674 N N . LEU A 1 86 ? -20.929 -6.533 23.110 1.00 95.88 86 LEU A N 1
ATOM 675 C CA . LEU A 1 86 ? -21.663 -7.348 24.073 1.00 95.88 86 LEU A CA 1
ATOM 676 C C . LEU A 1 86 ? -21.355 -6.862 25.490 1.00 95.88 86 LEU A C 1
ATOM 678 O O . LEU A 1 86 ? -20.258 -7.057 26.019 1.00 95.88 86 LEU A O 1
ATOM 682 N N . VAL A 1 87 ? -22.353 -6.252 26.121 1.00 95.69 87 VAL A N 1
ATOM 683 C CA . VAL A 1 87 ? -22.306 -5.800 27.511 1.00 95.69 87 VAL A CA 1
ATOM 684 C C . VAL A 1 87 ? -22.815 -6.928 28.403 1.00 95.69 87 VAL A C 1
ATOM 686 O O . VAL A 1 87 ? -24.021 -7.081 28.605 1.00 95.69 87 VAL A O 1
ATOM 689 N N . SER A 1 88 ? -21.897 -7.732 28.941 1.00 94.19 88 SER A N 1
ATOM 690 C CA . SER A 1 88 ? -22.239 -8.810 29.875 1.00 94.19 88 SER A CA 1
ATOM 691 C C . SER A 1 88 ? -22.132 -8.358 31.333 1.00 94.19 88 SER A C 1
ATOM 693 O O . SER A 1 88 ? -21.635 -7.276 31.657 1.00 94.19 88 SER A O 1
ATOM 695 N N . ARG A 1 89 ? -22.550 -9.236 32.247 1.00 92.25 89 ARG A N 1
ATOM 696 C CA . ARG A 1 89 ? -22.459 -8.989 33.692 1.00 92.25 89 ARG A CA 1
ATOM 697 C C . ARG A 1 89 ? -21.043 -9.103 34.256 1.00 92.25 89 ARG A C 1
ATOM 699 O O . ARG A 1 89 ? -20.837 -8.766 35.416 1.00 92.25 89 ARG A O 1
ATOM 706 N N . PHE A 1 90 ? -20.084 -9.623 33.499 1.00 90.88 90 PHE A N 1
ATOM 707 C CA . PHE A 1 90 ? -18.740 -9.962 33.991 1.00 90.88 90 PHE A CA 1
ATOM 708 C C . PHE A 1 90 ? -17.618 -9.310 33.175 1.00 90.88 90 PHE A C 1
ATOM 710 O O . PHE A 1 90 ? -16.562 -9.009 33.735 1.00 90.88 90 PHE A O 1
ATOM 717 N N . ARG A 1 91 ? -17.846 -9.070 31.880 1.00 93.19 91 ARG A N 1
ATOM 718 C CA . ARG A 1 91 ? -16.925 -8.413 30.936 1.00 93.19 91 ARG A CA 1
ATOM 719 C C . ARG A 1 91 ? -17.691 -7.644 29.855 1.00 93.19 91 ARG A C 1
ATOM 721 O O . ARG A 1 91 ? -18.875 -7.894 29.635 1.00 93.19 91 ARG A O 1
ATOM 728 N N . ILE A 1 92 ? -17.015 -6.747 29.149 1.00 95.31 92 ILE A N 1
ATOM 729 C CA . ILE A 1 92 ? -17.551 -6.147 27.922 1.00 95.31 92 ILE A CA 1
ATOM 730 C C . ILE A 1 92 ? -16.719 -6.649 26.752 1.00 95.31 92 ILE A C 1
ATOM 732 O O . ILE A 1 92 ? -15.497 -6.538 26.782 1.00 95.31 92 ILE A O 1
ATOM 736 N N . TYR A 1 93 ? -17.372 -7.209 25.742 1.00 96.00 93 TYR A N 1
ATOM 737 C CA . TYR A 1 93 ? -16.706 -7.711 24.547 1.00 96.00 93 TYR A CA 1
ATOM 738 C C . TYR A 1 93 ? -16.941 -6.735 23.408 1.00 96.00 93 TYR A C 1
ATOM 740 O O . TYR A 1 93 ? -18.086 -6.410 23.102 1.00 96.00 93 TYR A O 1
ATOM 748 N N . VAL A 1 94 ? -15.860 -6.274 22.795 1.00 96.06 94 VAL A N 1
ATOM 749 C CA . VAL A 1 94 ? -15.896 -5.522 21.544 1.00 96.06 94 VAL A CA 1
ATOM 750 C C . VAL A 1 94 ? -15.539 -6.517 20.454 1.00 96.06 94 VAL A C 1
ATOM 752 O O . VAL A 1 94 ? -14.413 -7.013 20.406 1.00 96.06 94 VAL A O 1
ATOM 755 N N . VAL A 1 95 ? -16.531 -6.902 19.667 1.00 94.69 95 VAL A N 1
ATOM 756 C CA . VAL A 1 95 ? -16.451 -8.000 18.709 1.00 94.69 95 VAL A CA 1
ATOM 757 C C . VAL A 1 95 ? -16.335 -7.412 17.309 1.00 94.69 95 VAL A C 1
ATOM 759 O O . VAL A 1 95 ? -17.185 -6.629 16.896 1.00 94.69 95 VAL A O 1
ATOM 762 N N . GLU A 1 96 ? -15.282 -7.809 16.605 1.00 92.06 96 GLU A N 1
ATOM 763 C CA . GLU A 1 96 ? -15.040 -7.490 15.200 1.00 92.06 96 GLU A CA 1
ATOM 764 C C . GLU A 1 96 ? -15.319 -8.737 14.350 1.00 92.06 96 GLU A C 1
ATOM 766 O O . GLU A 1 96 ? -14.781 -9.818 14.627 1.00 92.06 96 GLU A O 1
ATOM 771 N N . LEU A 1 97 ? -16.140 -8.599 13.313 1.00 90.69 97 LEU A N 1
ATOM 772 C CA . LEU A 1 97 ? -16.480 -9.660 12.374 1.00 90.69 97 LEU A CA 1
ATOM 773 C C . LEU A 1 97 ? -15.664 -9.491 11.091 1.00 90.69 97 LEU A C 1
ATOM 775 O O . LEU A 1 97 ? -15.652 -8.429 10.478 1.00 90.69 97 LEU A O 1
ATOM 779 N N . LYS A 1 98 ? -14.980 -10.550 10.646 1.00 86.94 98 LYS A N 1
ATOM 780 C CA . LYS A 1 98 ? -14.235 -10.542 9.377 1.00 86.94 98 LYS A CA 1
ATOM 781 C C . LYS A 1 98 ? -14.676 -11.690 8.480 1.00 86.94 98 LYS A C 1
ATOM 783 O O . LYS A 1 98 ? -14.556 -12.859 8.834 1.00 86.94 98 LYS A O 1
ATOM 788 N N . HIS A 1 99 ? -15.141 -11.365 7.277 1.00 85.00 99 HIS A N 1
ATOM 789 C CA . HIS A 1 99 ? -15.584 -12.356 6.293 1.00 85.00 99 HIS A CA 1
ATOM 790 C C . HIS A 1 99 ? -14.466 -12.732 5.301 1.00 85.00 99 HIS A C 1
ATOM 792 O O . HIS A 1 99 ? -14.632 -12.668 4.085 1.00 85.00 99 HIS A O 1
ATOM 798 N N . TRP A 1 100 ? -13.284 -13.069 5.820 1.00 83.88 100 TRP A N 1
ATOM 799 C CA . TRP A 1 100 ? -12.113 -13.423 5.009 1.00 83.88 100 TRP A CA 1
ATOM 800 C C . TRP A 1 100 ? -12.131 -14.908 4.614 1.00 83.88 100 TRP A C 1
ATOM 802 O O . TRP A 1 100 ? -12.362 -15.755 5.468 1.00 83.88 100 TRP A O 1
ATOM 812 N N . SER A 1 101 ? -11.867 -15.225 3.342 1.00 80.06 101 SER A N 1
ATOM 813 C CA . SER A 1 101 ? -11.825 -16.599 2.805 1.00 80.06 101 SER A CA 1
ATOM 814 C C . SER A 1 101 ? -10.395 -17.131 2.629 1.00 80.06 101 SER A C 1
ATOM 816 O O . SER A 1 101 ? -9.435 -16.361 2.590 1.00 80.06 101 SER A O 1
ATOM 818 N N . GLY A 1 102 ? -10.236 -18.442 2.435 1.00 80.69 102 GLY A N 1
ATOM 819 C CA . GLY A 1 102 ? -8.929 -19.059 2.181 1.00 80.69 102 GLY A CA 1
ATOM 820 C C . GLY A 1 102 ? -8.098 -19.268 3.449 1.00 80.69 102 GLY A C 1
ATOM 821 O O . GLY A 1 102 ? -8.627 -19.263 4.561 1.00 80.69 102 GLY A O 1
ATOM 822 N N . ARG A 1 103 ? -6.787 -19.483 3.291 1.00 83.56 103 ARG A N 1
ATOM 823 C CA . ARG A 1 103 ? -5.896 -19.785 4.421 1.00 83.56 103 ARG A CA 1
ATOM 824 C C . ARG A 1 103 ? -5.507 -18.506 5.149 1.00 83.56 103 ARG A C 1
ATOM 826 O O . ARG A 1 103 ? -4.984 -17.602 4.509 1.00 83.56 103 ARG A O 1
ATOM 833 N N . ILE A 1 104 ? -5.697 -18.448 6.465 1.00 87.50 104 ILE A N 1
ATOM 834 C CA . ILE A 1 104 ? -5.368 -17.284 7.301 1.00 87.50 104 ILE A CA 1
ATOM 835 C C . ILE A 1 104 ? -4.441 -17.713 8.431 1.00 87.50 104 ILE A C 1
ATOM 837 O O . ILE A 1 104 ? -4.814 -18.525 9.263 1.00 87.50 104 ILE A O 1
ATOM 841 N N . GLU A 1 105 ? -3.238 -17.165 8.499 1.00 85.56 105 GLU A N 1
ATOM 842 C CA . GLU A 1 105 ? -2.272 -17.421 9.561 1.00 85.56 105 GLU A CA 1
ATOM 843 C C . GLU A 1 105 ? -2.135 -16.183 10.453 1.00 85.56 105 GLU A C 1
ATOM 845 O O . GLU A 1 105 ? -1.705 -15.115 10.016 1.00 85.56 105 GLU A O 1
ATOM 850 N N . ILE A 1 106 ? -2.517 -16.321 11.724 1.00 84.31 106 ILE A N 1
ATOM 851 C CA . ILE A 1 106 ? -2.395 -15.253 12.719 1.00 84.31 106 ILE A CA 1
ATOM 852 C C . ILE A 1 106 ? -0.927 -15.165 13.146 1.00 84.31 106 ILE A C 1
ATOM 854 O O . ILE A 1 106 ? -0.433 -16.038 13.864 1.00 84.31 106 ILE A O 1
ATOM 858 N N . ARG A 1 107 ? -0.220 -14.108 12.725 1.00 75.75 107 ARG A N 1
ATOM 859 C CA . ARG A 1 107 ? 1.144 -13.808 13.189 1.00 75.75 107 ARG A CA 1
ATOM 860 C C . ARG A 1 107 ? 1.143 -12.626 14.166 1.00 75.75 107 ARG A C 1
ATOM 862 O O . ARG A 1 107 ? 0.188 -11.849 14.215 1.00 75.75 107 ARG A O 1
ATOM 869 N N . PRO A 1 108 ? 2.215 -12.452 14.960 1.00 62.88 108 PRO A N 1
ATOM 870 C CA . PRO A 1 108 ? 2.378 -11.254 15.771 1.00 62.88 108 PRO A CA 1
ATOM 871 C C . PRO A 1 108 ? 2.358 -9.997 14.885 1.00 62.88 108 PRO A C 1
ATOM 873 O O . PRO A 1 108 ? 3.128 -9.896 13.935 1.00 62.88 108 PRO A O 1
ATOM 876 N N . ASN A 1 109 ? 1.502 -9.030 15.225 1.00 56.12 109 ASN A N 1
ATOM 877 C CA . ASN A 1 109 ? 1.344 -7.709 14.598 1.00 56.12 109 ASN A CA 1
ATOM 878 C C . ASN A 1 109 ? 0.631 -7.636 13.239 1.00 56.12 109 ASN A C 1
ATOM 880 O O . ASN A 1 109 ? 0.042 -6.582 12.989 1.00 56.12 109 ASN A O 1
ATOM 884 N N . ASN A 1 110 ? 0.664 -8.684 12.409 1.00 67.81 110 ASN A N 1
ATOM 885 C CA . ASN A 1 110 ? 0.008 -8.758 11.096 1.00 67.81 110 ASN A CA 1
ATOM 886 C C . ASN A 1 110 ? -0.486 -10.186 10.835 1.00 67.81 110 ASN A C 1
ATOM 888 O O . ASN A 1 110 ? 0.138 -11.146 11.272 1.00 67.81 110 ASN A O 1
ATOM 892 N N . TRP A 1 111 ? -1.599 -10.338 10.129 1.00 79.38 111 TRP A N 1
ATOM 893 C CA . TRP A 1 111 ? -2.130 -11.644 9.744 1.00 79.38 111 TRP A CA 1
ATOM 894 C C . TRP A 1 111 ? -1.763 -11.919 8.290 1.00 79.38 111 TRP A C 1
ATOM 896 O O . TRP A 1 111 ? -1.649 -10.992 7.496 1.00 79.38 111 TRP A O 1
ATOM 906 N N . GLU A 1 112 ? -1.567 -13.177 7.925 1.00 73.88 112 GLU A N 1
ATOM 907 C CA . GLU A 1 112 ? -1.186 -13.564 6.569 1.00 73.88 112 GLU A CA 1
ATOM 908 C C . GLU A 1 112 ? -2.305 -14.378 5.927 1.00 73.88 112 GLU A C 1
ATOM 910 O O . GLU A 1 112 ? -2.733 -15.390 6.469 1.00 73.88 112 GLU A O 1
ATOM 915 N N . GLN A 1 113 ? -2.787 -13.951 4.768 1.00 75.19 113 GLN A N 1
ATOM 916 C CA . GLN A 1 113 ? -3.797 -14.643 3.985 1.00 75.19 113 GLN A CA 1
ATOM 917 C C . GLN A 1 113 ? -3.138 -15.256 2.741 1.00 75.19 113 GLN A C 1
ATOM 919 O O . GLN A 1 113 ? -2.358 -14.603 2.050 1.00 75.19 113 GLN A O 1
ATOM 924 N N . ASN A 1 114 ? -3.417 -16.531 2.467 1.00 70.44 114 ASN A N 1
ATOM 925 C CA . ASN A 1 114 ? -2.894 -17.307 1.334 1.00 70.44 114 ASN A CA 1
ATOM 926 C C . ASN A 1 114 ? -1.360 -17.224 1.144 1.00 70.44 114 ASN A C 1
ATOM 928 O O . ASN A 1 114 ? -0.873 -17.191 0.015 1.00 70.44 114 ASN A O 1
ATOM 932 N N . ASN A 1 115 ? -0.596 -17.208 2.244 1.00 51.66 115 ASN A N 1
ATOM 933 C CA . ASN A 1 115 ? 0.879 -17.207 2.271 1.00 51.66 115 ASN A CA 1
ATOM 9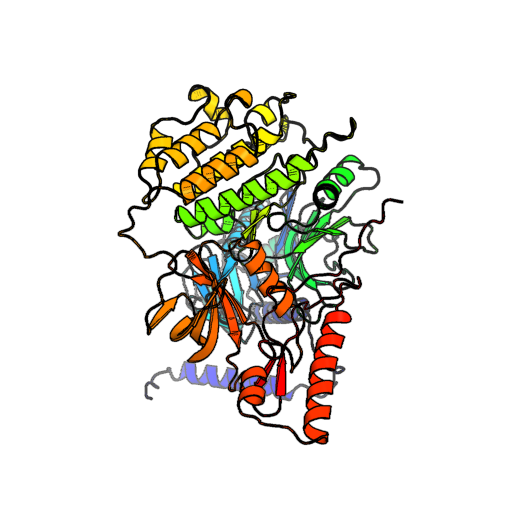34 C C . ASN A 1 115 ? 1.552 -16.057 1.484 1.00 51.66 115 ASN A C 1
ATOM 936 O O . ASN A 1 115 ? 2.655 -16.218 0.961 1.00 51.66 115 ASN A O 1
ATOM 940 N N . SER A 1 116 ? 0.843 -14.943 1.289 1.00 48.03 116 SER A N 1
ATOM 941 C CA . SER A 1 116 ? 1.327 -13.832 0.457 1.00 48.03 116 SER A CA 1
ATOM 942 C C . SER A 1 116 ? 0.690 -12.481 0.798 1.00 48.03 116 SER A C 1
ATOM 944 O O . SER A 1 116 ? 1.334 -11.446 0.631 1.00 48.03 116 SER A O 1
ATOM 946 N N . PHE A 1 117 ? -0.532 -12.460 1.339 1.00 49.09 117 PHE A N 1
ATOM 947 C CA . PHE A 1 117 ? -1.268 -11.222 1.602 1.00 49.09 117 PHE A CA 1
ATOM 948 C C . PHE A 1 117 ? -1.232 -10.845 3.080 1.00 49.09 117 PHE A C 1
ATOM 950 O O . PHE A 1 117 ? -1.768 -11.554 3.924 1.00 49.09 117 PHE A O 1
ATOM 957 N N . SER A 1 118 ? -0.637 -9.701 3.411 1.00 58.34 118 SER A N 1
ATOM 958 C CA . SER A 1 118 ? -0.644 -9.195 4.786 1.00 58.34 118 SER A CA 1
ATOM 959 C C . SER A 1 118 ? -1.948 -8.448 5.061 1.00 58.34 118 SER A C 1
ATOM 961 O O . SER A 1 118 ? -2.256 -7.460 4.402 1.00 58.34 118 SER A O 1
ATOM 963 N N . LYS A 1 119 ? -2.702 -8.883 6.066 1.00 66.31 119 LYS A N 1
ATOM 964 C CA . LYS A 1 119 ? -3.835 -8.154 6.638 1.00 66.31 119 LYS A CA 1
ATOM 965 C C . LYS A 1 119 ? -3.399 -7.500 7.945 1.00 66.31 119 LYS A C 1
ATOM 967 O O . LYS A 1 119 ? -2.710 -8.117 8.759 1.00 66.31 119 LYS A O 1
ATOM 972 N N . ALA A 1 120 ? -3.801 -6.249 8.158 1.00 66.88 120 ALA A N 1
ATOM 973 C CA . ALA A 1 120 ? -3.579 -5.587 9.437 1.00 66.88 120 ALA A CA 1
ATOM 974 C C . ALA A 1 120 ? -4.253 -6.392 10.556 1.00 66.88 120 ALA A C 1
ATOM 976 O O . ALA A 1 120 ? -5.376 -6.867 10.384 1.00 66.88 120 ALA A O 1
ATOM 977 N N . ASP A 1 121 ? -3.575 -6.538 11.695 1.00 80.75 121 ASP A N 1
ATOM 978 C CA . ASP A 1 121 ? -4.136 -7.235 12.852 1.00 80.75 121 ASP A CA 1
ATOM 979 C C . ASP A 1 121 ? -5.421 -6.529 13.336 1.00 80.75 121 ASP A C 1
ATOM 981 O O . ASP A 1 121 ? -5.336 -5.406 13.862 1.00 80.75 121 ASP A O 1
ATOM 985 N N . PRO A 1 122 ? -6.609 -7.159 13.210 1.00 84.88 122 PRO A N 1
ATOM 986 C CA . PRO A 1 122 ? -7.871 -6.535 13.596 1.00 84.88 122 PRO A CA 1
ATOM 987 C C . PRO A 1 122 ? -7.908 -6.171 15.086 1.00 84.88 122 PRO A C 1
ATOM 989 O O . PRO A 1 122 ? -8.570 -5.204 15.474 1.00 84.88 122 PRO A O 1
ATOM 992 N N . HIS A 1 123 ? -7.136 -6.869 15.930 1.00 86.50 123 HIS A N 1
ATOM 993 C CA . HIS A 1 123 ? -7.057 -6.563 17.354 1.00 86.50 123 HIS A CA 1
ATOM 994 C C . HIS A 1 123 ? -6.411 -5.206 17.654 1.00 86.50 123 HIS A C 1
ATOM 996 O O . HIS A 1 123 ? -6.708 -4.641 18.708 1.00 86.50 123 HIS A O 1
ATOM 1002 N N . LYS A 1 124 ? -5.584 -4.633 16.764 1.00 80.81 124 LYS A N 1
ATOM 1003 C CA . LYS A 1 124 ? -5.013 -3.286 16.964 1.00 80.81 124 LYS A CA 1
ATOM 1004 C C . LYS A 1 124 ? -6.107 -2.218 16.963 1.00 80.81 124 LYS A C 1
ATOM 1006 O O . LYS A 1 124 ? -6.214 -1.444 17.916 1.00 80.81 124 LYS A O 1
ATOM 1011 N N . SER A 1 125 ? -6.939 -2.211 15.919 1.00 79.19 125 SER A N 1
ATOM 1012 C CA . SER A 1 125 ? -8.079 -1.292 15.803 1.00 79.19 125 SER A CA 1
ATOM 1013 C C . SER A 1 125 ? -9.120 -1.592 16.880 1.00 79.19 125 SER A C 1
ATOM 1015 O O . SER A 1 125 ? -9.503 -0.713 17.654 1.00 79.19 125 SER A O 1
ATOM 1017 N N . ASN A 1 126 ? -9.497 -2.863 17.026 1.00 87.31 126 ASN A N 1
ATOM 1018 C CA . ASN A 1 126 ? -10.526 -3.269 17.973 1.00 87.31 126 ASN A CA 1
ATOM 1019 C C . ASN A 1 126 ? -10.106 -3.047 19.446 1.00 87.31 126 ASN A C 1
ATOM 1021 O O . ASN A 1 126 ? -10.895 -2.636 20.296 1.00 87.31 126 ASN A O 1
ATOM 1025 N N . GLY A 1 127 ? -8.814 -3.183 19.754 1.00 86.81 127 GLY A N 1
ATOM 1026 C CA . GLY A 1 127 ? -8.245 -2.832 21.056 1.00 86.81 127 GLY A CA 1
ATOM 1027 C C . GLY A 1 127 ? -8.292 -1.330 21.358 1.00 86.81 127 GLY A C 1
ATOM 1028 O O . GLY A 1 127 ? -8.462 -0.943 22.517 1.00 86.81 127 GLY A O 1
ATOM 1029 N N . PHE A 1 128 ? -8.186 -0.466 20.343 1.00 81.88 128 PHE A N 1
ATOM 1030 C CA . PHE A 1 128 ? -8.417 0.972 20.509 1.00 81.88 128 PHE A CA 1
ATOM 1031 C C . PHE A 1 128 ? -9.891 1.260 20.825 1.00 81.88 128 PHE A C 1
ATOM 1033 O O . PHE A 1 128 ? -10.170 1.968 21.794 1.00 81.88 128 PHE A O 1
ATOM 1040 N N . LYS A 1 129 ? -10.828 0.639 20.090 1.00 87.00 129 LYS A N 1
ATOM 1041 C CA . LYS A 1 129 ? -12.281 0.727 20.346 1.00 87.00 129 LYS A CA 1
ATOM 1042 C C . LYS A 1 129 ? -12.618 0.308 21.788 1.00 87.00 129 LYS A C 1
ATOM 1044 O O . LYS A 1 129 ? -13.321 1.025 22.501 1.00 87.00 129 LYS A O 1
ATOM 1049 N N . ALA A 1 130 ? -12.029 -0.790 22.269 1.00 91.56 130 ALA A N 1
ATOM 1050 C CA . ALA A 1 130 ? -12.166 -1.255 23.652 1.00 91.56 130 ALA A CA 1
ATOM 1051 C C . ALA A 1 130 ? -11.656 -0.239 24.691 1.00 91.56 130 ALA A C 1
ATOM 1053 O O . ALA A 1 130 ? -12.314 -0.009 25.708 1.00 91.56 130 ALA A O 1
ATOM 1054 N N . LYS A 1 131 ? -10.515 0.418 24.437 1.00 89.62 131 LYS A N 1
ATOM 1055 C CA . LYS A 1 131 ? -9.991 1.484 25.312 1.00 89.62 131 LYS A CA 1
ATOM 1056 C C . LYS A 1 131 ? -10.894 2.717 25.325 1.00 89.62 131 LYS A C 1
ATOM 1058 O O . LYS A 1 131 ? -11.126 3.268 26.401 1.00 89.62 131 LYS A O 1
ATOM 1063 N N . LEU A 1 132 ? -11.411 3.127 24.165 1.00 86.62 132 LEU A N 1
ATOM 1064 C CA . LEU A 1 132 ? -12.349 4.245 24.041 1.00 86.62 132 LEU A CA 1
ATOM 1065 C C . LEU A 1 132 ? -13.614 3.984 24.871 1.00 86.62 132 LEU A C 1
ATOM 1067 O O . LEU A 1 132 ? -13.962 4.785 25.740 1.00 86.62 132 LEU A O 1
ATOM 1071 N N . LEU A 1 133 ? -14.241 2.820 24.677 1.00 91.50 133 LEU A N 1
ATOM 1072 C CA . LEU A 1 133 ? -15.430 2.402 25.422 1.00 91.50 133 LEU A CA 1
ATOM 1073 C C . LEU A 1 133 ? -15.171 2.286 26.928 1.00 91.50 133 LEU A C 1
ATOM 1075 O O . LEU A 1 133 ? -16.003 2.728 27.721 1.00 91.50 133 LEU A O 1
ATOM 1079 N N . ARG A 1 134 ? -14.004 1.773 27.342 1.00 93.31 134 ARG A N 1
ATOM 1080 C CA . ARG A 1 134 ? -13.605 1.753 28.758 1.00 93.31 134 ARG A CA 1
ATOM 1081 C C . ARG A 1 134 ? -13.495 3.162 29.336 1.00 93.31 134 ARG A C 1
ATOM 1083 O O . ARG A 1 134 ? -13.975 3.411 30.439 1.00 93.31 134 ARG A O 1
ATOM 1090 N N . GLY A 1 135 ? -12.892 4.086 28.589 1.00 88.06 135 GLY A N 1
ATOM 1091 C CA . GLY A 1 135 ? -12.780 5.487 28.987 1.00 88.06 135 GLY A CA 1
ATOM 1092 C C . GLY A 1 135 ? -14.143 6.161 29.159 1.00 88.06 135 GLY A C 1
ATOM 1093 O O . GLY A 1 135 ? -14.334 6.906 30.118 1.00 88.06 135 GLY A O 1
ATOM 1094 N N . LEU A 1 136 ? -15.095 5.875 28.267 1.00 88.75 136 LEU A N 1
ATOM 1095 C CA . LEU A 1 136 ? -16.478 6.352 28.357 1.00 88.75 136 LEU A CA 1
ATOM 1096 C C . LEU A 1 136 ? -17.215 5.749 29.562 1.00 88.75 136 LEU A C 1
ATOM 1098 O O . LEU A 1 136 ? -17.840 6.478 30.330 1.00 88.75 136 LEU A O 1
ATOM 1102 N N . TYR A 1 137 ? -17.079 4.438 29.771 1.00 93.31 137 TYR A N 1
ATOM 1103 C CA . TYR A 1 137 ? -17.651 3.720 30.910 1.00 93.31 137 TYR A CA 1
ATOM 1104 C C . TYR A 1 137 ? -17.195 4.306 32.249 1.00 93.31 137 TYR A C 1
ATOM 1106 O O . TYR A 1 137 ? -18.025 4.655 33.083 1.00 93.31 137 TYR A O 1
ATOM 1114 N N . GLN A 1 138 ? -15.883 4.480 32.435 1.00 92.50 138 GLN A N 1
ATOM 1115 C CA . GLN A 1 138 ? -15.318 4.973 33.695 1.00 92.50 138 GLN A CA 1
ATOM 1116 C C . GLN A 1 138 ? -15.698 6.432 33.983 1.00 92.50 138 GLN A C 1
ATOM 1118 O O . GLN A 1 138 ? -15.912 6.788 35.139 1.00 92.50 138 GLN A O 1
ATOM 1123 N N . ARG A 1 139 ? -15.805 7.276 32.946 1.00 89.56 139 ARG A N 1
ATOM 1124 C CA . ARG A 1 139 ? -16.210 8.684 33.100 1.00 89.56 139 ARG A CA 1
ATOM 1125 C C . ARG A 1 139 ? -17.692 8.831 33.428 1.00 89.56 139 ARG A C 1
ATOM 1127 O O . ARG A 1 139 ? -18.038 9.613 34.306 1.00 89.56 139 ARG A O 1
ATOM 1134 N N . GLN A 1 140 ? -18.554 8.106 32.718 1.00 92.31 140 GLN A N 1
ATOM 1135 C CA . GLN A 1 140 ? -20.003 8.245 32.859 1.00 92.31 140 GLN A CA 1
ATOM 1136 C C . GLN A 1 140 ? -20.552 7.484 34.074 1.00 92.31 140 GLN A C 1
ATOM 1138 O O . GLN A 1 140 ? -21.533 7.915 34.679 1.00 92.31 140 GLN A O 1
ATOM 1143 N N . PHE A 1 141 ? -19.923 6.364 34.440 1.00 93.56 141 PHE A N 1
ATOM 1144 C CA . PHE A 1 141 ? -20.381 5.469 35.502 1.00 93.56 141 PHE A CA 1
ATOM 1145 C C . PHE A 1 141 ? -19.274 5.195 36.537 1.00 93.56 141 PHE A C 1
ATOM 1147 O O . PHE A 1 141 ? -18.885 4.044 36.737 1.00 93.56 141 PHE A O 1
ATOM 1154 N N . PRO A 1 142 ? -18.773 6.223 37.251 1.00 91.25 142 PRO A N 1
ATOM 1155 C CA . PRO A 1 142 ? -17.658 6.073 38.194 1.00 91.25 142 PRO A CA 1
ATOM 1156 C C . PRO A 1 142 ? -17.982 5.173 39.398 1.00 91.25 142 PRO A C 1
ATOM 1158 O O . PRO A 1 142 ? -17.077 4.679 40.062 1.00 91.25 142 PRO A O 1
ATOM 1161 N N . SER A 1 143 ? -19.269 4.957 39.693 1.00 92.50 143 SER A N 1
ATOM 1162 C CA . SER A 1 143 ? -19.732 4.050 40.749 1.00 92.50 143 SER A CA 1
ATOM 1163 C C . SER A 1 143 ? -19.837 2.590 40.303 1.00 92.50 143 SER A C 1
ATOM 1165 O O . SER A 1 143 ? -20.086 1.718 41.137 1.00 92.50 143 SER A O 1
ATOM 1167 N N . PHE A 1 144 ? -19.695 2.296 39.006 1.00 93.69 144 PHE A N 1
ATOM 1168 C CA . PHE A 1 144 ? -19.751 0.921 38.529 1.00 93.69 144 PHE A CA 1
ATOM 1169 C C . PHE A 1 144 ? -18.406 0.214 38.774 1.00 93.69 144 PHE A C 1
ATOM 1171 O O . PHE A 1 144 ? -17.350 0.844 38.709 1.00 93.69 144 PHE A O 1
ATOM 1178 N N . PRO A 1 145 ? -18.412 -1.108 39.027 1.00 92.25 145 PRO A N 1
ATOM 1179 C CA . PRO A 1 145 ? -17.183 -1.888 39.151 1.00 92.25 145 PRO A CA 1
ATOM 1180 C C . PRO A 1 145 ? -16.306 -1.816 37.897 1.00 92.25 145 PRO A C 1
ATOM 1182 O O . PRO A 1 145 ? -16.822 -1.767 36.778 1.00 92.25 145 PRO A O 1
ATOM 1185 N N . ASP A 1 146 ? -14.983 -1.903 38.069 1.00 90.62 146 ASP A N 1
ATOM 1186 C CA . ASP A 1 146 ? -14.063 -2.008 36.932 1.00 90.62 146 ASP A CA 1
ATOM 1187 C C . ASP A 1 146 ? -14.245 -3.355 36.216 1.00 90.62 146 ASP A C 1
ATOM 1189 O O . ASP A 1 146 ? -14.254 -4.444 36.821 1.00 90.62 146 ASP A O 1
ATOM 1193 N N . LEU A 1 147 ? -14.392 -3.257 34.899 1.00 91.81 147 LEU A N 1
ATOM 1194 C CA . LEU A 1 147 ? -14.579 -4.381 33.999 1.00 91.81 147 LEU A CA 1
ATOM 1195 C C . LEU A 1 147 ? -13.444 -4.458 32.996 1.00 91.81 147 LEU A C 1
ATOM 1197 O O . LEU A 1 147 ? -12.862 -3.454 32.583 1.00 91.81 147 LEU A O 1
ATOM 1201 N N . TYR A 1 148 ? -13.184 -5.686 32.563 1.00 92.12 148 TYR A N 1
ATOM 1202 C CA . TYR A 1 148 ? -12.318 -5.916 31.427 1.00 92.12 148 TYR A CA 1
ATOM 1203 C C . TYR A 1 148 ? -13.100 -5.686 30.128 1.00 92.12 148 TYR A C 1
ATOM 1205 O O . TYR A 1 148 ? -14.194 -6.232 29.963 1.00 92.12 148 TYR A O 1
ATOM 1213 N N . PHE A 1 149 ? -12.529 -4.865 29.245 1.00 95.31 149 PHE A N 1
ATOM 1214 C CA . PHE A 1 149 ? -13.004 -4.639 27.883 1.00 95.31 149 PHE A CA 1
ATOM 1215 C C . PHE A 1 149 ? -12.122 -5.465 26.953 1.00 95.31 149 PHE A C 1
ATOM 1217 O O . PHE A 1 149 ? -10.926 -5.198 26.833 1.00 95.31 149 PHE A O 1
ATOM 1224 N N . GLU A 1 150 ? -12.705 -6.494 26.355 1.00 94.94 150 GLU A N 1
ATOM 1225 C CA . GLU A 1 150 ? -11.994 -7.528 25.614 1.00 94.94 150 GLU A CA 1
ATOM 1226 C C . GLU A 1 150 ? -12.209 -7.360 24.112 1.00 94.94 150 GLU A C 1
ATOM 1228 O O . GLU A 1 150 ? -13.344 -7.245 23.654 1.00 94.94 150 GLU A O 1
ATOM 1233 N N . SER A 1 151 ? -11.112 -7.347 23.356 1.00 95.06 151 SER A N 1
ATOM 1234 C CA . SER A 1 151 ? -11.132 -7.295 21.894 1.00 95.06 151 SER A CA 1
ATOM 1235 C C . SER A 1 151 ? -11.283 -8.711 21.350 1.00 95.06 151 SER A C 1
ATOM 1237 O O . SER A 1 151 ? -10.369 -9.515 21.482 1.00 95.06 151 SER A O 1
ATOM 1239 N N . VAL A 1 152 ? -12.418 -9.041 20.744 1.00 95.94 152 VAL A N 1
ATOM 1240 C CA . VAL A 1 152 ? -12.673 -10.363 20.154 1.00 95.94 152 VAL A CA 1
ATOM 1241 C C . VAL A 1 152 ? -12.756 -10.230 18.641 1.00 95.94 152 VAL A C 1
ATOM 1243 O O . VAL A 1 152 ? -13.380 -9.298 18.145 1.00 95.94 152 VAL A O 1
ATOM 1246 N N . VAL A 1 153 ? -12.153 -11.162 17.907 1.00 94.38 153 VAL A N 1
ATOM 1247 C CA . VAL A 1 153 ? -12.273 -11.231 16.442 1.00 94.38 153 VAL A CA 1
ATOM 1248 C C . VAL A 1 153 ? -12.921 -12.554 16.058 1.00 94.38 153 VAL A C 1
ATOM 1250 O O . VAL A 1 153 ? -12.546 -13.603 16.584 1.00 94.38 153 VAL A O 1
ATOM 1253 N N . VAL A 1 154 ? -13.892 -12.524 15.148 1.00 94.88 154 VAL A N 1
ATOM 1254 C CA . VAL A 1 154 ? -14.564 -13.727 14.642 1.00 94.88 154 VAL A CA 1
ATOM 1255 C C . VAL A 1 154 ? -14.491 -13.745 13.119 1.00 94.88 154 VAL A C 1
ATOM 1257 O O . VAL A 1 154 ? -14.983 -12.836 12.450 1.00 94.88 154 VAL A O 1
ATOM 1260 N N . LEU A 1 155 ? -13.898 -14.802 12.570 1.00 92.50 155 LEU A N 1
ATOM 1261 C CA . LEU A 1 155 ? -13.934 -15.094 11.144 1.00 92.50 155 LEU A CA 1
ATOM 1262 C C . LEU A 1 155 ? -15.277 -15.751 10.808 1.00 92.50 155 LEU A C 1
ATOM 1264 O O . LEU A 1 155 ? -15.621 -16.785 11.378 1.00 92.50 155 LEU A O 1
ATOM 1268 N N . THR A 1 156 ? -16.061 -15.132 9.924 1.00 89.88 156 THR A N 1
ATOM 1269 C CA . THR A 1 156 ? -17.440 -15.568 9.625 1.00 89.88 156 THR A CA 1
ATOM 1270 C C . THR A 1 156 ? -17.568 -16.355 8.325 1.00 89.88 156 THR A C 1
ATOM 1272 O O . THR A 1 156 ? -18.639 -16.886 8.040 1.00 89.88 156 THR A O 1
ATOM 1275 N N . ASN A 1 157 ? -16.508 -16.434 7.518 1.00 83.25 157 ASN A N 1
ATOM 1276 C CA . ASN A 1 157 ? -16.539 -17.187 6.271 1.00 83.25 157 ASN A CA 1
ATOM 1277 C C . ASN A 1 157 ? -16.357 -18.694 6.548 1.00 83.25 157 ASN A C 1
ATOM 1279 O O . ASN A 1 157 ? -15.355 -19.067 7.157 1.00 83.25 157 ASN A O 1
ATOM 1283 N N . PRO A 1 158 ? -17.277 -19.568 6.103 1.00 81.38 158 PRO A N 1
ATOM 1284 C CA . PRO A 1 158 ? -17.197 -21.006 6.368 1.00 81.38 158 PRO A CA 1
ATOM 1285 C C . PRO A 1 158 ? -16.054 -21.719 5.626 1.00 81.38 158 PRO A C 1
ATOM 1287 O O . PRO A 1 158 ? -15.674 -22.817 6.020 1.00 81.38 158 PRO A O 1
ATOM 1290 N N . GLU A 1 159 ? -15.499 -21.118 4.571 1.00 80.69 159 GLU A N 1
ATOM 1291 C CA . GLU A 1 159 ? -14.388 -21.667 3.776 1.00 80.69 159 GLU A CA 1
ATOM 1292 C C . GLU A 1 159 ? -13.008 -21.231 4.299 1.00 80.69 159 GLU A C 1
ATOM 1294 O O . GLU A 1 159 ? -11.994 -21.395 3.617 1.00 80.69 159 GLU A O 1
ATOM 1299 N N . VAL A 1 160 ? -12.946 -20.614 5.482 1.00 86.06 160 VAL A N 1
ATOM 1300 C CA . VAL A 1 160 ? -11.688 -20.125 6.045 1.00 86.06 160 VAL A CA 1
ATOM 1301 C C . VAL A 1 160 ? -10.875 -21.256 6.680 1.00 86.06 160 VAL A C 1
ATOM 1303 O O . VAL A 1 160 ? -11.360 -22.008 7.523 1.00 86.06 160 VAL A O 1
ATOM 1306 N N . GLU A 1 161 ? -9.596 -21.344 6.322 1.00 87.12 161 GLU A N 1
ATOM 1307 C CA . GLU A 1 161 ? -8.627 -22.232 6.968 1.00 87.12 161 GLU A CA 1
ATOM 1308 C C . GLU A 1 161 ? -7.715 -21.405 7.878 1.00 87.12 161 GLU A C 1
ATOM 1310 O O . GLU A 1 161 ? -6.645 -20.946 7.472 1.00 87.12 161 GLU A O 1
ATOM 1315 N N . ALA A 1 162 ? -8.152 -21.173 9.116 1.00 87.69 162 ALA A N 1
ATOM 1316 C CA . ALA A 1 162 ? -7.439 -20.302 10.043 1.00 87.69 162 ALA A CA 1
ATOM 1317 C C . ALA A 1 162 ? -6.447 -21.060 10.953 1.00 87.69 162 ALA A C 1
ATOM 1319 O O . ALA A 1 162 ? -6.787 -22.041 11.616 1.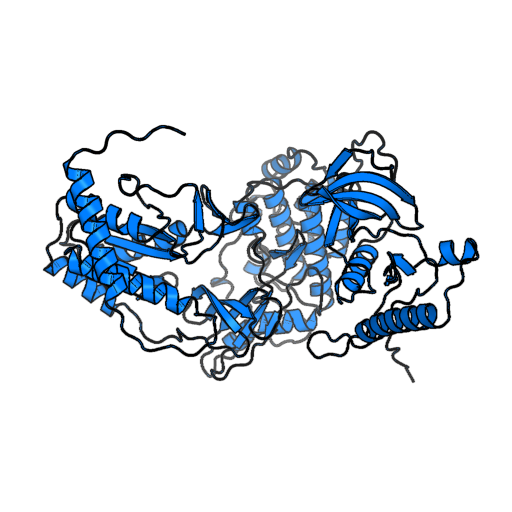00 87.69 162 ALA A O 1
ATOM 1320 N N . ILE A 1 163 ? -5.209 -20.572 11.025 1.00 86.75 163 ILE A N 1
ATOM 1321 C CA . ILE A 1 163 ? -4.103 -21.084 11.838 1.00 86.75 163 ILE A CA 1
ATOM 1322 C C . ILE A 1 163 ? -3.796 -20.065 12.938 1.00 86.75 163 ILE A C 1
ATOM 1324 O O . ILE A 1 163 ? -3.607 -18.881 12.669 1.00 86.75 163 ILE A O 1
ATOM 1328 N N . GLY A 1 164 ? -3.710 -20.536 14.185 1.00 84.69 164 GLY A N 1
ATOM 1329 C CA . GLY A 1 164 ? -3.418 -19.694 15.353 1.00 84.69 164 GLY A CA 1
ATOM 1330 C C . GLY A 1 164 ? -4.654 -19.174 16.095 1.00 84.69 164 GLY A C 1
ATOM 1331 O O . GLY A 1 164 ? -4.506 -18.454 17.080 1.00 84.69 164 GLY A O 1
ATOM 1332 N N . CYS A 1 165 ? -5.868 -19.553 15.675 1.00 87.94 165 CYS A N 1
ATOM 1333 C CA . CYS A 1 165 ? -7.096 -19.203 16.388 1.00 87.94 165 CYS A CA 1
ATOM 1334 C C . CYS A 1 165 ? -7.161 -19.828 17.786 1.00 87.94 165 CYS A C 1
ATOM 1336 O O . CYS A 1 165 ? -6.625 -20.907 18.060 1.00 87.94 165 CYS A O 1
ATOM 1338 N N . ALA A 1 166 ? -7.877 -19.150 18.676 1.00 87.19 166 ALA A N 1
ATOM 1339 C CA . ALA A 1 166 ? -8.094 -19.615 20.026 1.00 87.19 166 ALA A CA 1
ATOM 1340 C C . ALA A 1 166 ? -9.089 -20.784 20.066 1.00 87.19 166 ALA A C 1
ATOM 1342 O O . ALA A 1 166 ? -10.047 -20.870 19.295 1.00 87.19 166 ALA A O 1
ATOM 1343 N N . ASN A 1 167 ? -8.893 -21.676 21.037 1.00 88.50 167 ASN A N 1
ATOM 1344 C CA . ASN A 1 167 ? -9.912 -22.656 21.390 1.00 88.50 167 ASN A CA 1
ATOM 1345 C C . ASN A 1 167 ? -10.999 -22.008 22.269 1.00 88.50 167 ASN A C 1
ATOM 1347 O O . ASN A 1 167 ? -10.755 -21.017 22.959 1.00 88.50 167 ASN A O 1
ATOM 1351 N N . ALA A 1 168 ? -12.190 -22.609 22.313 1.00 83.25 168 ALA A N 1
ATOM 1352 C CA . ALA A 1 168 ? -13.311 -22.090 23.101 1.00 83.25 168 ALA A CA 1
ATOM 1353 C C . ALA A 1 168 ? -13.070 -22.075 24.629 1.00 83.25 168 ALA A C 1
ATOM 1355 O O . ALA A 1 168 ? -13.830 -21.459 25.372 1.00 83.25 168 ALA A O 1
ATOM 1356 N N .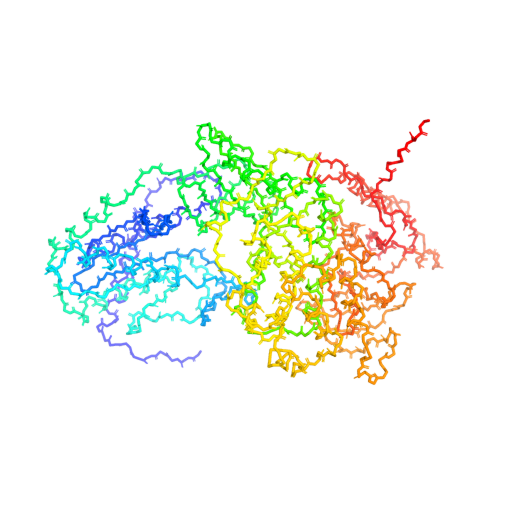 LYS A 1 169 ? -12.032 -22.761 25.122 1.00 82.88 169 LYS A N 1
ATOM 1357 C CA . LYS A 1 169 ? -11.648 -22.823 26.544 1.00 82.88 169 LYS A CA 1
ATOM 1358 C C . LYS A 1 169 ? -10.475 -21.895 26.880 1.00 82.88 169 LYS A C 1
ATOM 1360 O O . LYS A 1 169 ? -9.904 -22.009 27.962 1.00 82.88 169 LYS A O 1
ATOM 1365 N N . THR A 1 170 ? -10.085 -21.018 25.957 1.00 84.94 170 THR A N 1
ATOM 1366 C CA . THR A 1 170 ? -8.936 -20.133 26.133 1.00 84.94 170 THR A CA 1
ATOM 1367 C C . THR A 1 170 ? -9.113 -19.231 27.352 1.00 84.94 170 THR A C 1
ATOM 1369 O O . THR A 1 170 ? -10.197 -18.706 27.613 1.00 84.94 170 THR A O 1
ATOM 1372 N N . THR A 1 171 ? -8.021 -19.031 28.084 1.00 79.31 171 THR A N 1
ATOM 1373 C CA . THR A 1 171 ? -7.906 -18.013 29.137 1.00 79.31 171 THR A CA 1
ATOM 1374 C C . THR A 1 171 ? -7.089 -16.809 28.679 1.00 79.31 171 THR A C 1
ATOM 1376 O O . THR A 1 171 ? -6.928 -15.860 29.443 1.00 79.31 171 THR A O 1
ATOM 1379 N N . ASN A 1 172 ? -6.541 -16.852 27.459 1.00 82.00 172 ASN A N 1
ATOM 1380 C CA . ASN A 1 172 ? -5.794 -15.739 26.895 1.00 82.00 172 ASN A CA 1
ATOM 1381 C C . ASN A 1 172 ? -6.751 -14.596 26.565 1.00 82.00 172 ASN A C 1
ATOM 1383 O O . ASN A 1 172 ? -7.845 -14.824 26.050 1.00 82.00 172 ASN A O 1
ATOM 1387 N N . ASN A 1 173 ? -6.300 -13.377 26.842 1.00 84.19 173 ASN A N 1
ATOM 1388 C CA . ASN A 1 173 ? -7.030 -12.176 26.479 1.00 84.19 173 ASN A CA 1
ATOM 1389 C C . ASN A 1 173 ? -6.961 -11.937 24.971 1.00 84.19 173 ASN A C 1
ATOM 1391 O O . ASN A 1 173 ? -5.957 -12.244 24.330 1.00 84.19 173 ASN A O 1
ATOM 1395 N N . ASN A 1 174 ? -8.004 -11.293 24.463 1.00 88.06 174 ASN A N 1
ATOM 1396 C CA . ASN A 1 174 ? -8.171 -10.910 23.068 1.00 88.06 174 ASN A CA 1
ATOM 1397 C C . ASN A 1 174 ? -8.152 -12.096 22.083 1.00 88.06 174 ASN A C 1
ATOM 1399 O O . ASN A 1 174 ? -7.246 -12.204 21.257 1.00 88.06 174 ASN A O 1
ATOM 1403 N N . PRO A 1 175 ? -9.111 -13.031 22.191 1.00 93.44 175 PRO A N 1
ATOM 1404 C CA . PRO A 1 175 ? -9.137 -14.216 21.350 1.00 93.44 175 PRO A CA 1
ATOM 1405 C C . PRO A 1 175 ? -9.641 -13.928 19.929 1.00 93.44 175 PRO A C 1
ATOM 1407 O O . PRO A 1 175 ? -10.532 -13.105 19.712 1.00 93.44 175 PRO A O 1
ATOM 1410 N N . THR A 1 176 ? -9.122 -14.702 18.977 1.00 94.06 176 THR A N 1
ATOM 1411 C CA . THR A 1 176 ? -9.691 -14.848 17.632 1.00 94.06 176 THR A CA 1
ATOM 1412 C C . THR A 1 176 ? -10.368 -16.208 17.491 1.00 94.06 176 THR A C 1
ATOM 1414 O O . THR A 1 176 ? -9.774 -17.221 17.869 1.00 94.06 176 THR A O 1
ATOM 1417 N N . PHE A 1 177 ? -11.549 -16.252 16.877 1.00 94.69 177 PHE A N 1
ATOM 1418 C CA . PHE A 1 177 ? -12.266 -17.484 16.544 1.00 94.69 177 PHE A CA 1
ATOM 1419 C C . PHE A 1 177 ? -12.443 -17.645 15.032 1.00 94.69 177 PHE A C 1
ATOM 1421 O O . PHE A 1 177 ? -12.694 -16.678 14.322 1.00 94.69 177 PHE A O 1
ATOM 1428 N N . ASP A 1 178 ? -12.353 -18.884 14.558 1.00 90.88 178 ASP A N 1
ATOM 1429 C CA . ASP A 1 178 ? -12.537 -19.308 13.162 1.00 90.88 178 ASP A CA 1
ATOM 1430 C C . ASP A 1 178 ? -14.001 -19.641 12.817 1.00 90.88 178 ASP A C 1
ATOM 1432 O O . ASP A 1 178 ? -14.278 -20.287 11.813 1.00 90.88 178 ASP A O 1
ATOM 1436 N N . GLY A 1 179 ? -14.944 -19.233 13.669 1.00 91.25 179 GLY A N 1
ATOM 1437 C CA . GLY A 1 179 ? -16.369 -19.436 13.445 1.00 91.25 179 GLY A CA 1
ATOM 1438 C C . GLY A 1 179 ? -17.231 -19.059 14.648 1.00 91.25 179 GLY A C 1
ATOM 1439 O O . GLY A 1 179 ? -16.762 -18.998 15.792 1.00 91.25 179 GLY A O 1
ATOM 1440 N N . LEU A 1 180 ? -18.523 -18.842 14.384 1.00 92.00 180 LEU A N 1
ATOM 1441 C CA . LEU A 1 180 ? -19.509 -18.453 15.398 1.00 92.00 180 LEU A CA 1
ATOM 1442 C C . LEU A 1 180 ? -19.697 -19.523 16.480 1.00 92.00 180 LEU A C 1
ATOM 1444 O O . LEU A 1 180 ? -19.771 -19.183 17.657 1.00 92.00 180 LEU A O 1
ATOM 1448 N N . ASP A 1 181 ? -19.678 -20.809 16.122 1.00 90.44 181 ASP A N 1
ATOM 1449 C CA . ASP A 1 181 ? -19.879 -21.903 17.082 1.00 90.44 181 ASP A CA 1
ATOM 1450 C C . ASP A 1 181 ? -18.827 -21.907 18.196 1.00 90.44 181 ASP A C 1
ATOM 1452 O O . ASP A 1 181 ? -19.148 -22.075 19.378 1.00 90.44 181 ASP A O 1
ATOM 1456 N N . ARG A 1 182 ? -17.553 -21.679 17.846 1.00 91.94 182 ARG A N 1
ATOM 1457 C CA . ARG A 1 182 ? -16.474 -21.597 18.842 1.00 91.94 182 ARG A CA 1
ATOM 1458 C C . ARG A 1 182 ? -16.600 -20.351 19.703 1.00 91.94 182 ARG A C 1
ATOM 1460 O O . ARG A 1 182 ? -16.359 -20.429 20.908 1.00 91.94 182 ARG A O 1
ATOM 1467 N N . PHE A 1 183 ? -16.999 -19.229 19.108 1.00 95.06 183 PHE A N 1
ATOM 1468 C CA . PHE A 1 183 ? -17.250 -17.998 19.847 1.00 95.06 183 PHE A CA 1
ATOM 1469 C C . PHE A 1 183 ? -18.404 -18.161 20.852 1.00 95.06 183 PHE A C 1
ATOM 1471 O O . PHE A 1 183 ? -18.266 -17.779 22.014 1.00 95.06 183 PHE A O 1
ATOM 1478 N N . PHE A 1 184 ? -19.501 -18.813 20.465 1.00 94.81 184 PHE A N 1
ATOM 1479 C CA . PHE A 1 184 ? -20.623 -19.119 21.357 1.00 94.81 184 PHE A CA 1
ATOM 1480 C C . PHE A 1 184 ? -20.212 -20.016 22.525 1.00 94.81 184 PHE A C 1
ATOM 1482 O O . PHE A 1 184 ? -20.490 -19.701 23.685 1.00 94.81 184 PHE A O 1
ATOM 1489 N N . GLN A 1 185 ? -19.467 -21.088 22.248 1.00 92.12 185 GLN A N 1
ATOM 1490 C CA . GLN A 1 185 ? -18.917 -21.949 23.298 1.00 92.12 185 GLN A CA 1
ATOM 1491 C C . GLN A 1 185 ? -17.993 -21.174 24.247 1.00 92.12 185 GLN A C 1
ATOM 1493 O O . GLN A 1 185 ? -18.025 -21.394 25.459 1.00 92.12 185 GLN A O 1
ATOM 1498 N N . TYR A 1 186 ? -17.188 -20.251 23.718 1.00 94.50 186 TYR A N 1
ATOM 1499 C CA . TYR A 1 186 ? -16.345 -19.381 24.528 1.00 94.50 186 TYR A CA 1
ATOM 1500 C C . TYR A 1 186 ? -17.170 -18.486 25.456 1.00 94.50 186 TYR A C 1
ATOM 1502 O O . TYR A 1 186 ? -16.916 -18.487 26.660 1.00 94.50 186 TYR A O 1
ATOM 1510 N N . LEU A 1 187 ? -18.189 -17.784 24.948 1.00 92.88 187 LEU A N 1
ATOM 1511 C CA . LEU A 1 187 ? -19.052 -16.935 25.777 1.00 92.88 187 LEU A CA 1
ATOM 1512 C C . LEU A 1 187 ? -19.722 -17.727 26.907 1.00 92.88 187 LEU A C 1
ATOM 1514 O O . LEU A 1 187 ? -19.766 -17.262 28.050 1.00 92.88 187 LEU A O 1
ATOM 1518 N N . TRP A 1 188 ? -20.186 -18.943 26.613 1.00 90.06 188 TRP A N 1
ATOM 1519 C CA . TRP A 1 188 ? -20.757 -19.837 27.618 1.00 90.06 188 TRP A CA 1
ATOM 1520 C C . TRP A 1 188 ? -19.735 -20.224 28.698 1.00 90.06 188 TRP A C 1
ATOM 1522 O O . TRP A 1 188 ? -20.015 -20.122 29.894 1.00 90.06 188 TRP A O 1
ATOM 1532 N N . ASN A 1 189 ? -18.511 -20.585 28.303 1.00 90.12 189 ASN A N 1
ATOM 1533 C CA . ASN A 1 189 ? -17.439 -20.895 29.252 1.00 90.12 189 ASN A CA 1
ATOM 1534 C C . ASN A 1 189 ? -17.069 -19.682 30.118 1.00 90.12 189 ASN A C 1
ATOM 1536 O O . ASN A 1 189 ? -16.879 -19.829 31.326 1.00 90.12 189 ASN A O 1
ATOM 1540 N N . GLN A 1 190 ? -17.015 -18.479 29.540 1.00 90.50 190 GLN A N 1
ATOM 1541 C CA . GLN A 1 190 ? -16.754 -17.245 30.289 1.00 90.50 190 GLN A CA 1
ATOM 1542 C C . GLN A 1 190 ? -17.862 -16.955 31.307 1.00 90.50 190 GLN A C 1
ATOM 1544 O O . GLN A 1 190 ? -17.572 -16.585 32.447 1.00 90.50 190 GLN A O 1
ATOM 1549 N N . ARG A 1 191 ? -19.127 -17.189 30.934 1.00 88.81 191 ARG A N 1
ATOM 1550 C CA . ARG A 1 191 ? -20.278 -17.058 31.837 1.00 88.81 191 ARG A CA 1
ATOM 1551 C C . ARG A 1 191 ? -20.187 -17.987 33.048 1.00 88.81 191 ARG A C 1
ATOM 1553 O O . ARG A 1 191 ? -20.630 -17.592 34.129 1.00 88.81 191 ARG A O 1
ATOM 1560 N N . LEU A 1 192 ? -19.658 -19.198 32.866 1.00 88.31 192 LEU A N 1
ATOM 1561 C CA . LEU A 1 192 ? -19.451 -20.178 33.938 1.00 88.31 192 LEU A CA 1
ATOM 1562 C C . LEU A 1 192 ? -18.217 -19.860 34.794 1.00 88.31 192 LEU A C 1
ATOM 1564 O O . LEU A 1 192 ? -18.238 -20.082 36.001 1.00 88.31 192 LEU A O 1
ATOM 1568 N N . ALA A 1 193 ? -17.152 -19.338 34.183 1.00 86.88 193 ALA A N 1
ATOM 1569 C CA . ALA A 1 193 ? -15.876 -19.088 34.850 1.00 86.88 193 ALA A CA 1
ATOM 1570 C C . ALA A 1 193 ? -15.842 -17.789 35.673 1.00 86.88 193 ALA A C 1
ATOM 1572 O O . ALA A 1 193 ? -15.011 -17.655 36.573 1.00 86.88 193 ALA A O 1
ATOM 1573 N N . HIS A 1 194 ? -16.711 -16.819 35.374 1.00 88.00 194 HIS A N 1
ATOM 1574 C CA . HIS A 1 194 ? -16.670 -15.499 35.996 1.00 88.00 194 HIS A CA 1
ATOM 1575 C C . HIS A 1 194 ? -17.879 -15.186 36.876 1.00 88.00 194 HIS A C 1
ATOM 1577 O O . HIS A 1 194 ? -19.035 -15.429 36.532 1.00 88.00 194 HIS A O 1
ATOM 1583 N N . VAL A 1 195 ? -17.592 -14.550 38.013 1.00 88.31 195 VAL A N 1
ATOM 1584 C CA . VAL A 1 195 ? -18.609 -13.983 38.900 1.00 88.31 195 VAL A CA 1
ATOM 1585 C C . VAL A 1 195 ? -19.182 -12.715 38.266 1.00 88.31 195 VAL A C 1
ATOM 1587 O O . VAL A 1 195 ? -18.439 -11.862 37.775 1.00 88.31 195 VAL A O 1
ATOM 1590 N N . ALA A 1 196 ? -20.507 -12.581 38.299 1.00 89.75 196 ALA A N 1
ATOM 1591 C CA . ALA A 1 196 ? -21.193 -11.376 37.853 1.00 89.75 196 ALA A CA 1
ATOM 1592 C C . ALA A 1 196 ? -20.781 -10.170 38.715 1.00 89.75 196 ALA A C 1
ATOM 1594 O O . ALA A 1 196 ? -20.954 -10.177 39.931 1.00 89.75 196 ALA A O 1
ATOM 1595 N N . LYS A 1 197 ? -20.257 -9.131 38.065 1.00 92.69 197 LYS A N 1
ATOM 1596 C CA . LYS A 1 197 ? -19.883 -7.845 38.663 1.00 92.69 197 LYS A CA 1
ATOM 1597 C C . LYS A 1 197 ? -20.962 -6.780 38.473 1.00 92.69 197 LYS A C 1
ATOM 1599 O O . LYS A 1 197 ? -21.109 -5.916 39.327 1.00 92.69 197 LYS A O 1
ATOM 1604 N N . LEU A 1 198 ? -21.715 -6.842 37.375 1.00 92.56 198 LEU A N 1
ATOM 1605 C CA . LEU A 1 198 ? -22.834 -5.943 37.101 1.00 92.56 198 LEU A CA 1
ATOM 1606 C C . LEU A 1 198 ? -24.188 -6.614 37.336 1.00 92.56 198 LEU A C 1
ATOM 1608 O O . LEU A 1 198 ? -24.372 -7.824 37.151 1.00 92.56 198 LEU A O 1
ATOM 1612 N N . SER A 1 199 ? -25.156 -5.782 37.708 1.00 92.44 199 SER A N 1
ATOM 1613 C CA . SER A 1 199 ? -26.581 -6.091 37.599 1.00 92.44 199 SER A CA 1
ATOM 1614 C C . SER A 1 199 ? -27.092 -5.851 36.175 1.00 92.44 199 SER A C 1
ATOM 1616 O O . SER A 1 199 ? -26.526 -5.055 35.427 1.00 92.44 199 SER A O 1
ATOM 1618 N N . ASP A 1 200 ? -28.217 -6.474 35.821 1.00 90.56 200 ASP A N 1
ATOM 1619 C CA . ASP A 1 200 ? -28.823 -6.305 34.492 1.00 90.56 200 ASP A CA 1
ATOM 1620 C C . ASP A 1 200 ? -29.228 -4.843 34.226 1.00 90.56 200 ASP A C 1
ATOM 1622 O O . ASP A 1 200 ? -29.139 -4.365 33.099 1.00 90.56 200 ASP A O 1
ATOM 1626 N N . ASN A 1 201 ? -29.604 -4.096 35.273 1.00 92.56 201 ASN A N 1
ATOM 1627 C CA . ASN A 1 201 ? -29.884 -2.661 35.168 1.00 92.56 201 ASN A CA 1
ATOM 1628 C C . ASN A 1 201 ? -28.632 -1.844 34.833 1.00 92.56 201 ASN A C 1
ATOM 1630 O O . ASN A 1 201 ? -28.721 -0.887 34.072 1.00 92.56 201 ASN A O 1
ATOM 1634 N N . GLN A 1 202 ? -27.470 -2.212 35.378 1.00 94.06 202 GLN A N 1
ATOM 1635 C CA . GLN A 1 202 ? -26.208 -1.550 35.045 1.00 94.06 202 GLN A CA 1
ATOM 1636 C C . GLN A 1 202 ? -25.764 -1.884 33.618 1.00 94.06 202 GLN A C 1
ATOM 1638 O O . GLN A 1 202 ? -25.344 -0.983 32.896 1.00 94.06 202 GLN A O 1
ATOM 1643 N N . CYS A 1 203 ? -25.917 -3.143 33.186 1.00 93.12 203 CYS A N 1
ATOM 1644 C CA . CYS A 1 203 ? -25.664 -3.542 31.798 1.00 93.12 203 CYS A CA 1
ATOM 1645 C C . CYS A 1 203 ? -26.544 -2.743 30.826 1.00 93.12 203 CYS A C 1
ATOM 1647 O O . CYS A 1 203 ? -26.015 -2.118 29.908 1.00 93.12 203 CYS A O 1
ATOM 1649 N N . ARG A 1 204 ? -27.861 -2.678 31.078 1.00 93.75 204 ARG A N 1
ATOM 1650 C CA . ARG A 1 204 ? -28.795 -1.858 30.289 1.00 93.75 204 ARG A CA 1
ATOM 1651 C C . ARG A 1 204 ? -28.439 -0.378 30.312 1.00 93.75 204 ARG A C 1
ATOM 1653 O O . ARG A 1 204 ? -28.378 0.235 29.258 1.00 93.75 204 ARG A O 1
ATOM 1660 N N . GLY A 1 205 ? -28.135 0.184 31.481 1.00 92.94 205 GLY A N 1
ATOM 1661 C CA . GLY A 1 205 ? -27.781 1.599 31.609 1.00 92.94 205 GLY A CA 1
ATOM 1662 C C . GLY A 1 205 ? -26.545 1.987 30.793 1.00 92.94 205 GLY A C 1
ATOM 1663 O O . GLY A 1 205 ? -26.545 3.029 30.136 1.00 92.94 205 GLY A O 1
ATOM 1664 N N . PHE A 1 206 ? -25.511 1.136 30.778 1.00 94.44 206 PHE A N 1
ATOM 1665 C CA . PHE A 1 206 ? -24.349 1.360 29.917 1.00 94.44 206 PHE A CA 1
ATOM 1666 C C . PHE A 1 206 ? -24.695 1.169 28.436 1.00 94.44 206 PHE A C 1
ATOM 1668 O O . PHE A 1 206 ? -24.314 2.001 27.614 1.00 94.44 206 PHE A O 1
ATOM 1675 N N . ALA A 1 207 ? -25.457 0.126 28.096 1.00 93.06 207 ALA A N 1
ATOM 1676 C CA . ALA A 1 207 ? -25.876 -0.125 26.723 1.00 93.06 207 ALA A CA 1
ATOM 1677 C C . ALA A 1 207 ? -26.695 1.046 26.144 1.00 93.06 207 ALA A C 1
ATOM 1679 O O . ALA A 1 207 ? -26.398 1.533 25.055 1.00 93.06 207 ALA A O 1
ATOM 1680 N N . ASP A 1 208 ? -27.660 1.565 26.905 1.00 92.12 208 ASP A N 1
ATOM 1681 C CA . ASP A 1 208 ? -28.476 2.731 26.553 1.00 92.12 208 ASP A CA 1
ATOM 1682 C C . ASP A 1 208 ? -27.623 3.990 26.356 1.00 92.12 208 ASP A C 1
ATOM 1684 O O . ASP A 1 208 ? -27.875 4.775 25.442 1.00 92.12 208 ASP A O 1
ATOM 1688 N N . TYR A 1 209 ? -26.607 4.195 27.199 1.00 91.38 209 TYR A N 1
ATOM 1689 C CA . TYR A 1 209 ? -25.680 5.315 27.057 1.00 91.38 209 TYR A CA 1
ATOM 1690 C C . TYR A 1 209 ? -24.874 5.225 25.760 1.00 91.38 209 TYR A C 1
ATOM 1692 O O . TYR A 1 209 ? -24.821 6.198 25.012 1.00 91.38 209 TYR A O 1
ATOM 1700 N N . VAL A 1 210 ? -24.317 4.053 25.445 1.00 89.19 210 VAL A N 1
ATOM 1701 C CA . VAL A 1 210 ? -23.587 3.845 24.188 1.00 89.19 210 VAL A CA 1
ATOM 1702 C C . VAL A 1 210 ? -24.513 4.024 22.978 1.00 89.19 210 VAL A C 1
ATOM 1704 O O . VAL A 1 210 ? -24.114 4.673 22.014 1.00 89.19 210 VAL A O 1
ATOM 1707 N N . ARG A 1 211 ? -25.777 3.569 23.037 1.00 88.56 211 ARG A N 1
ATOM 1708 C CA . ARG A 1 211 ? -26.760 3.839 21.965 1.00 88.56 211 ARG A CA 1
ATOM 1709 C C . ARG A 1 211 ? -27.015 5.329 21.753 1.00 88.56 211 ARG A C 1
ATOM 1711 O O . ARG A 1 211 ? -27.220 5.731 20.617 1.00 88.56 211 ARG A O 1
ATOM 1718 N N . LYS A 1 212 ? -26.997 6.151 22.808 1.00 86.12 212 LYS A N 1
ATOM 1719 C CA . LYS A 1 212 ? -27.153 7.615 22.688 1.00 86.12 212 LYS A CA 1
ATOM 1720 C C . LYS A 1 212 ? -25.939 8.299 22.065 1.00 86.12 212 LYS A C 1
ATOM 1722 O O . LYS A 1 212 ? -26.098 9.351 21.460 1.00 86.12 212 LYS A O 1
ATOM 1727 N N . LEU A 1 213 ? -24.747 7.730 22.244 1.00 81.50 213 LEU A N 1
ATOM 1728 C CA . LEU A 1 213 ? -23.518 8.224 21.620 1.00 81.50 213 LEU A CA 1
ATOM 1729 C C . LEU A 1 213 ? -23.411 7.849 20.141 1.00 81.50 213 LEU A C 1
ATOM 1731 O O . LEU A 1 213 ? -22.589 8.430 19.440 1.00 81.50 213 LEU A O 1
ATOM 1735 N N . ASN A 1 214 ? -24.212 6.887 19.680 1.00 79.81 214 ASN A N 1
ATOM 1736 C CA . ASN A 1 214 ? -24.261 6.508 18.280 1.00 79.81 214 ASN A CA 1
ATOM 1737 C C . ASN A 1 214 ? -24.759 7.696 17.449 1.00 79.81 214 ASN A C 1
ATOM 1739 O O . ASN A 1 214 ? -25.935 8.065 17.510 1.00 79.81 214 ASN A O 1
ATOM 1743 N N . VAL A 1 215 ? -23.861 8.299 16.676 1.00 67.81 215 VAL A N 1
ATOM 1744 C CA . VAL A 1 215 ? -24.197 9.430 15.811 1.00 67.81 215 VAL A CA 1
ATOM 1745 C C . VAL A 1 215 ? -24.775 8.864 14.516 1.00 67.81 215 VAL A C 1
ATOM 1747 O O . VAL A 1 215 ? -24.064 8.633 13.548 1.00 67.81 215 VAL A O 1
ATOM 1750 N N . GLY A 1 216 ? -26.077 8.576 14.497 1.00 53.97 216 GLY A N 1
ATOM 1751 C CA . GLY A 1 216 ? -26.754 8.210 13.252 1.00 53.97 216 GLY A CA 1
ATOM 1752 C C . GLY A 1 216 ? -26.782 9.405 12.297 1.00 53.97 216 GLY A C 1
ATOM 1753 O O . GLY A 1 216 ? -27.275 10.464 12.682 1.00 53.97 216 GLY A O 1
ATOM 1754 N N . GLY A 1 217 ? -26.282 9.252 11.064 1.00 49.16 217 GLY A N 1
ATOM 1755 C CA . GLY A 1 217 ? -26.452 10.296 10.044 1.00 49.16 217 GLY A CA 1
ATOM 1756 C C . GLY A 1 217 ? -25.365 10.467 8.985 1.00 49.16 217 GLY A C 1
ATOM 1757 O O . GLY A 1 217 ? -25.401 11.472 8.282 1.00 49.16 217 GLY A O 1
ATOM 1758 N N . ARG A 1 218 ? -24.409 9.546 8.829 1.00 54.50 218 ARG A N 1
ATOM 1759 C CA . ARG A 1 218 ? -23.490 9.578 7.678 1.00 54.50 218 ARG A CA 1
ATOM 1760 C C . ARG A 1 218 ? -23.823 8.458 6.703 1.00 54.50 218 ARG A C 1
ATOM 1762 O O . ARG A 1 218 ? -24.351 7.442 7.150 1.00 54.50 218 ARG A O 1
ATOM 1769 N N . PRO A 1 219 ? -23.598 8.639 5.389 1.00 53.03 219 PRO A N 1
ATOM 1770 C CA . PRO A 1 219 ? -23.997 7.645 4.403 1.00 53.03 219 PRO A CA 1
ATOM 1771 C C . PRO A 1 219 ? -23.261 6.335 4.690 1.00 53.03 219 PRO A C 1
ATOM 1773 O O . PRO A 1 219 ? -22.068 6.211 4.431 1.00 53.03 219 PRO A O 1
ATOM 1776 N N . LYS A 1 220 ? -23.966 5.368 5.281 1.00 52.12 220 LYS A N 1
ATOM 1777 C CA . LYS A 1 220 ? -23.467 3.998 5.437 1.00 52.12 220 LYS A CA 1
ATOM 1778 C C . LYS A 1 220 ? -23.459 3.296 4.081 1.00 52.12 220 LYS A C 1
ATOM 1780 O O . LYS A 1 220 ? -22.541 2.534 3.782 1.00 52.12 220 LYS A O 1
ATOM 1785 N N . ASP A 1 221 ? -24.405 3.664 3.227 1.00 60.47 221 ASP A N 1
ATOM 1786 C CA . ASP A 1 221 ? -24.586 3.121 1.889 1.00 60.47 221 ASP A CA 1
ATOM 1787 C C . ASP A 1 221 ? -23.964 4.071 0.862 1.00 60.47 221 ASP A C 1
ATOM 1789 O O . ASP A 1 221 ? -24.648 4.765 0.111 1.00 60.47 221 ASP A O 1
ATOM 1793 N N . PHE A 1 222 ? -22.635 4.156 0.855 1.00 68.75 222 PHE A N 1
ATOM 1794 C CA . PHE A 1 222 ? -21.945 4.746 -0.286 1.00 68.75 222 PHE A CA 1
ATOM 1795 C C . PHE A 1 222 ? -22.194 3.847 -1.501 1.00 68.75 222 PHE A C 1
ATOM 1797 O O . PHE A 1 222 ? -21.597 2.779 -1.642 1.00 68.75 222 PHE A O 1
ATOM 1804 N N . VAL A 1 223 ? -23.099 4.282 -2.368 1.00 71.19 223 VAL A N 1
ATOM 1805 C CA . VAL A 1 223 ? -23.345 3.643 -3.655 1.00 71.19 223 VAL A CA 1
ATOM 1806 C C . VAL A 1 223 ? -22.669 4.493 -4.713 1.00 71.19 223 VAL A C 1
ATOM 1808 O O . VAL A 1 223 ? -23.086 5.618 -4.986 1.00 71.19 223 VAL A O 1
ATOM 1811 N N . PHE A 1 224 ? -21.606 3.951 -5.297 1.00 80.12 224 PHE A N 1
ATOM 1812 C CA . PHE A 1 224 ? -20.949 4.548 -6.449 1.00 80.12 224 PHE A CA 1
ATOM 1813 C C . PHE A 1 224 ? -21.217 3.652 -7.658 1.00 80.12 224 PHE A C 1
ATOM 1815 O O . PHE A 1 224 ? -20.922 2.455 -7.590 1.00 80.12 224 PHE A O 1
ATOM 1822 N N . PRO A 1 225 ? -21.792 4.179 -8.753 1.00 76.56 225 PRO A N 1
ATOM 1823 C CA . PRO A 1 225 ? -22.038 3.393 -9.955 1.00 76.56 225 PRO A CA 1
ATOM 1824 C C . PRO A 1 225 ? -20.771 2.658 -10.405 1.00 76.56 225 PRO A C 1
ATOM 1826 O O . PRO A 1 225 ? -19.703 3.254 -10.516 1.00 76.56 225 PRO A O 1
ATOM 1829 N N . GLY A 1 226 ? -20.875 1.347 -10.628 1.00 78.88 226 GLY A N 1
ATOM 1830 C CA . GLY A 1 226 ? -19.732 0.520 -11.019 1.00 78.88 226 GLY A CA 1
ATOM 1831 C C . GLY A 1 226 ? -18.838 0.047 -9.867 1.00 78.88 226 GLY A C 1
ATOM 1832 O O . GLY A 1 226 ? -17.952 -0.766 -10.117 1.00 78.88 226 GLY A O 1
ATOM 1833 N N . TYR A 1 227 ? -19.091 0.424 -8.610 1.00 82.81 227 TYR A N 1
ATOM 1834 C CA . TYR A 1 227 ? -18.298 -0.013 -7.454 1.00 82.81 227 TYR A CA 1
ATOM 1835 C C . TYR A 1 227 ? -19.144 -0.696 -6.378 1.00 82.81 227 TYR A C 1
ATOM 1837 O O . TYR A 1 227 ? -20.241 -0.269 -6.035 1.00 82.81 227 TYR A O 1
ATOM 1845 N N . GLU A 1 228 ? -18.572 -1.736 -5.785 1.00 81.38 228 GLU A N 1
ATOM 1846 C CA . GLU A 1 228 ? -19.079 -2.409 -4.595 1.00 81.38 228 GLU A CA 1
ATOM 1847 C C . GLU A 1 228 ? -18.074 -2.221 -3.461 1.00 81.38 228 GLU A C 1
ATOM 1849 O O . GLU A 1 228 ? -16.915 -2.610 -3.590 1.00 81.38 228 GLU A O 1
ATOM 1854 N N . ILE A 1 229 ? -18.490 -1.640 -2.340 1.00 81.62 229 ILE A N 1
ATOM 1855 C CA . ILE A 1 229 ? -17.594 -1.461 -1.195 1.00 81.62 229 ILE A CA 1
ATOM 1856 C C . ILE A 1 229 ? -17.348 -2.803 -0.517 1.00 81.62 229 ILE A C 1
ATOM 1858 O O . ILE A 1 229 ? -18.281 -3.520 -0.166 1.00 81.62 229 ILE A O 1
ATOM 1862 N N . VAL A 1 230 ? -16.069 -3.119 -0.337 1.00 73.19 230 VAL A N 1
ATOM 1863 C CA . VAL A 1 230 ? -15.598 -4.363 0.272 1.00 73.19 230 VAL A CA 1
ATOM 1864 C C . VAL A 1 230 ? -15.197 -4.139 1.723 1.00 73.19 230 VAL A C 1
ATOM 1866 O O . VAL A 1 230 ? -15.484 -4.977 2.572 1.00 73.19 230 VAL A O 1
ATOM 1869 N N . GLU A 1 231 ? -14.528 -3.025 2.015 1.00 71.06 231 GLU A N 1
ATOM 1870 C CA . GLU A 1 231 ? -14.005 -2.725 3.347 1.00 71.06 231 GLU A CA 1
ATOM 1871 C C . GLU A 1 231 ? -13.991 -1.214 3.588 1.00 71.06 231 GLU A C 1
ATOM 1873 O O . GLU A 1 231 ? -13.673 -0.440 2.687 1.00 71.06 231 GLU A O 1
ATOM 1878 N N . ARG A 1 232 ? -14.299 -0.771 4.810 1.00 72.62 232 ARG A N 1
ATOM 1879 C CA . ARG A 1 232 ? -14.095 0.623 5.226 1.00 72.62 232 ARG A CA 1
ATOM 1880 C C . ARG A 1 232 ? -12.787 0.719 6.000 1.00 72.62 232 ARG A C 1
ATOM 1882 O O . ARG A 1 232 ? -12.615 0.028 6.999 1.00 72.62 232 ARG A O 1
ATOM 1889 N N . LEU A 1 233 ? -11.869 1.568 5.541 1.00 68.81 233 LEU A N 1
ATOM 1890 C CA . LEU A 1 233 ? -10.573 1.749 6.191 1.00 68.81 233 LEU A CA 1
ATOM 1891 C C . LEU A 1 233 ? -10.690 2.767 7.327 1.00 68.81 233 LEU A C 1
ATOM 1893 O O . LEU A 1 233 ? -10.411 2.437 8.478 1.00 68.81 233 LEU A O 1
ATOM 1897 N N . TYR A 1 234 ? -11.135 3.993 7.021 1.00 67.31 234 TYR A N 1
ATOM 1898 C CA . TYR A 1 234 ? -11.247 5.086 7.994 1.00 67.31 234 TYR A CA 1
ATOM 1899 C C . TYR A 1 234 ? -12.376 6.065 7.663 1.00 67.31 234 TYR A C 1
ATOM 1901 O O . TYR A 1 234 ? -12.666 6.316 6.498 1.00 67.31 234 TYR A O 1
ATOM 1909 N N . GLN A 1 235 ? -12.948 6.701 8.689 1.00 68.81 235 GLN A N 1
ATOM 1910 C CA . GLN A 1 235 ? -13.901 7.799 8.525 1.00 68.81 235 GLN A CA 1
ATOM 1911 C C . GLN A 1 235 ? -13.609 8.944 9.502 1.00 68.81 235 GLN A C 1
ATOM 1913 O O . GLN A 1 235 ? -13.415 8.752 10.705 1.00 68.81 235 GLN A O 1
ATOM 1918 N N . PHE A 1 236 ? -13.569 10.151 8.954 1.00 67.81 236 PHE A N 1
ATOM 1919 C CA . PHE A 1 236 ? -13.453 11.435 9.634 1.00 67.81 236 PHE A CA 1
ATOM 1920 C C . PHE A 1 236 ? -14.735 12.247 9.399 1.00 67.81 236 PHE A C 1
ATOM 1922 O O . PHE A 1 236 ? -15.650 11.804 8.705 1.00 67.81 236 PHE A O 1
ATOM 1929 N N . GLU A 1 237 ? -14.818 13.433 10.000 1.00 67.62 237 GLU A N 1
ATOM 1930 C CA . GLU A 1 237 ? -15.926 14.370 9.779 1.00 67.62 237 GLU A CA 1
ATOM 1931 C C . GLU A 1 237 ? -16.049 14.871 8.342 1.00 67.62 237 GLU A C 1
ATOM 1933 O O . GLU A 1 237 ? -17.154 14.971 7.821 1.00 67.62 237 GLU A O 1
ATOM 1938 N N . ASP A 1 238 ? -14.916 15.125 7.705 1.00 69.94 238 ASP A N 1
ATOM 1939 C CA . ASP A 1 238 ? -14.788 15.761 6.398 1.00 69.94 238 ASP A CA 1
ATOM 1940 C C . ASP A 1 238 ? -14.438 14.774 5.277 1.00 69.94 238 ASP A C 1
ATOM 1942 O O . ASP A 1 238 ? -14.407 15.154 4.108 1.00 69.94 238 ASP A O 1
ATOM 1946 N N . ARG A 1 239 ? -14.155 13.505 5.601 1.00 80.31 239 ARG A N 1
ATOM 1947 C CA . ARG A 1 239 ? -13.771 12.486 4.612 1.00 80.31 239 ARG A CA 1
ATOM 1948 C C . ARG A 1 239 ? -13.940 11.049 5.096 1.00 80.31 239 ARG A C 1
ATOM 1950 O O . ARG A 1 239 ? -13.890 10.777 6.292 1.00 80.31 239 ARG A O 1
ATOM 1957 N N . ALA A 1 240 ? -14.037 10.112 4.166 1.00 81.06 240 ALA A N 1
ATOM 1958 C CA . ALA A 1 240 ? -13.972 8.675 4.399 1.00 81.06 240 ALA A CA 1
ATOM 1959 C C . ALA A 1 240 ? -13.010 8.004 3.415 1.00 81.06 240 ALA A C 1
ATOM 1961 O O . ALA A 1 240 ? -12.704 8.541 2.355 1.00 81.06 240 ALA A O 1
ATOM 1962 N N . GLU A 1 241 ? -12.533 6.821 3.772 1.00 84.38 241 GLU A N 1
ATOM 1963 C CA . GLU A 1 241 ? -11.660 6.011 2.939 1.00 84.38 241 GLU A CA 1
ATOM 1964 C C . GLU A 1 241 ? -12.114 4.556 2.975 1.00 84.38 241 GLU A C 1
ATOM 1966 O O . GLU A 1 241 ? -12.288 3.971 4.049 1.00 84.38 241 GLU A O 1
ATOM 1971 N N . VAL A 1 242 ? -12.321 3.980 1.794 1.00 83.19 242 VAL A N 1
ATOM 1972 C CA . VAL A 1 242 ? -12.862 2.631 1.623 1.00 83.19 242 VAL A CA 1
ATOM 1973 C C . VAL A 1 242 ? -12.085 1.866 0.558 1.00 83.19 242 VAL A C 1
ATOM 1975 O O . VAL A 1 242 ? -11.520 2.452 -0.365 1.00 83.19 242 VAL A O 1
ATOM 1978 N N . VAL A 1 243 ? -12.084 0.544 0.667 1.00 82.25 243 VAL A N 1
ATOM 1979 C CA . VAL A 1 243 ? -11.689 -0.359 -0.409 1.00 82.25 243 VAL A CA 1
ATOM 1980 C C . VAL A 1 243 ? -12.953 -0.822 -1.114 1.00 82.25 243 VAL A C 1
ATOM 1982 O O . VAL A 1 243 ? -13.876 -1.350 -0.491 1.00 82.25 243 VAL A O 1
ATOM 1985 N N . ALA A 1 244 ? -12.990 -0.631 -2.422 1.00 83.75 244 ALA A N 1
ATOM 1986 C CA . ALA A 1 244 ? -14.091 -1.026 -3.274 1.00 83.75 244 ALA A CA 1
ATOM 1987 C C . ALA A 1 244 ? -13.607 -1.950 -4.389 1.00 83.75 244 ALA A C 1
ATOM 1989 O O . ALA A 1 244 ? -12.453 -1.930 -4.804 1.00 83.75 244 ALA A O 1
ATOM 1990 N N . ARG A 1 245 ? -14.516 -2.770 -4.889 1.00 80.06 245 ARG A N 1
ATOM 1991 C CA . ARG A 1 245 ? -14.333 -3.655 -6.025 1.00 80.06 245 ARG A CA 1
ATOM 1992 C C . ARG A 1 245 ? -15.096 -3.086 -7.206 1.00 80.06 245 ARG A C 1
ATOM 1994 O O . ARG A 1 245 ? -16.283 -2.793 -7.082 1.00 80.06 245 ARG A O 1
ATOM 2001 N N . ARG A 1 246 ? -14.444 -2.989 -8.362 1.00 78.00 246 ARG A N 1
ATOM 2002 C CA . ARG A 1 246 ? -15.139 -2.652 -9.608 1.00 78.00 246 ARG A CA 1
ATOM 2003 C C . ARG A 1 246 ? -16.060 -3.795 -10.040 1.00 78.00 246 ARG A C 1
ATOM 2005 O O . ARG A 1 246 ? -15.658 -4.959 -10.038 1.00 78.00 246 ARG A O 1
ATOM 2012 N N . THR A 1 247 ? -17.301 -3.452 -10.365 1.00 75.44 247 THR A N 1
ATOM 2013 C CA . THR A 1 247 ? -18.381 -4.377 -10.759 1.00 75.44 247 THR A CA 1
ATOM 2014 C C . THR A 1 247 ? -18.598 -4.413 -12.270 1.00 75.44 247 THR A C 1
ATOM 2016 O O . THR A 1 247 ? -19.126 -5.390 -12.792 1.00 75.44 247 THR A O 1
ATOM 2019 N N . ASP A 1 248 ? -18.146 -3.377 -12.971 1.00 68.00 248 ASP A N 1
ATOM 2020 C CA . ASP A 1 248 ? -18.199 -3.220 -14.423 1.00 68.00 248 ASP A CA 1
ATOM 2021 C C . ASP A 1 248 ? -17.071 -3.975 -15.151 1.00 68.00 248 ASP A C 1
ATOM 2023 O O . ASP A 1 248 ? -17.219 -4.386 -16.303 1.00 68.00 248 ASP A O 1
ATOM 2027 N N . LEU A 1 249 ? -15.950 -4.223 -14.468 1.00 60.59 249 LEU A N 1
ATOM 2028 C CA . LEU A 1 249 ? -14.827 -4.985 -15.007 1.00 60.59 249 LEU A CA 1
ATOM 2029 C C . LEU A 1 249 ? -14.999 -6.497 -14.801 1.00 60.59 249 LEU A C 1
ATOM 2031 O O . LEU A 1 249 ? -15.290 -6.978 -13.707 1.00 60.59 249 LEU A O 1
ATOM 2035 N N . ARG A 1 250 ? -14.703 -7.281 -15.850 1.00 43.44 250 ARG A N 1
ATOM 2036 C CA . ARG A 1 250 ? -14.692 -8.760 -15.788 1.00 43.44 250 ARG A CA 1
ATOM 2037 C C . ARG A 1 250 ? -13.674 -9.311 -14.781 1.00 43.44 250 ARG A C 1
ATOM 2039 O O . ARG A 1 250 ? -13.879 -10.396 -14.240 1.00 43.44 250 ARG A O 1
ATOM 2046 N N . HIS A 1 251 ? -12.596 -8.570 -14.521 1.00 49.00 251 HIS A N 1
ATOM 2047 C CA . HIS A 1 251 ? -11.645 -8.854 -13.452 1.00 49.00 251 HIS A CA 1
ATOM 2048 C C . HIS A 1 251 ? -11.884 -7.894 -12.292 1.00 49.00 251 HIS A C 1
ATOM 2050 O O . HIS A 1 251 ? -11.783 -6.679 -12.439 1.00 49.00 251 HIS A O 1
ATOM 2056 N N . ARG A 1 252 ? -12.187 -8.478 -11.133 1.00 55.41 252 ARG A N 1
ATOM 2057 C CA . ARG A 1 252 ? -12.498 -7.814 -9.865 1.00 55.41 252 ARG A CA 1
ATOM 2058 C C . ARG A 1 252 ? -11.256 -7.127 -9.272 1.00 55.41 252 ARG A C 1
ATOM 2060 O O . ARG A 1 252 ? -10.741 -7.574 -8.252 1.00 55.41 252 ARG A O 1
ATOM 2067 N N . LYS A 1 253 ? -10.737 -6.085 -9.929 1.00 66.12 253 LYS A N 1
ATOM 2068 C CA . LYS A 1 253 ? -9.640 -5.267 -9.392 1.00 66.12 253 LYS A CA 1
ATOM 2069 C C . LYS A 1 253 ? -10.161 -4.473 -8.193 1.00 66.12 253 LYS A C 1
ATOM 2071 O O . LYS A 1 253 ? -11.252 -3.898 -8.249 1.00 66.12 253 LYS A O 1
ATOM 2076 N N . MET A 1 254 ? -9.387 -4.484 -7.115 1.00 79.19 254 MET A N 1
ATOM 2077 C CA . MET A 1 254 ? -9.657 -3.682 -5.929 1.00 79.19 254 MET A CA 1
ATOM 2078 C C . MET A 1 254 ? -9.174 -2.248 -6.166 1.00 79.19 254 MET A C 1
ATOM 2080 O O . MET A 1 254 ? -8.157 -2.017 -6.824 1.00 79.19 254 MET A O 1
ATOM 2084 N N . SER A 1 255 ? -9.901 -1.293 -5.610 1.00 85.19 255 SER A N 1
ATOM 2085 C CA . SER A 1 255 ? -9.636 0.136 -5.701 1.00 85.19 255 SER A CA 1
ATOM 2086 C C . SER A 1 255 ? -9.762 0.764 -4.323 1.00 85.19 255 SER A C 1
ATOM 2088 O O . SER A 1 255 ? -10.611 0.371 -3.523 1.00 85.19 255 SER A O 1
ATOM 2090 N N . ARG A 1 256 ? -8.930 1.761 -4.050 1.00 88.12 256 ARG A N 1
ATOM 2091 C CA . ARG A 1 256 ? -9.055 2.626 -2.880 1.00 88.12 256 ARG A CA 1
ATOM 2092 C C . ARG A 1 256 ? -9.866 3.848 -3.280 1.00 88.12 256 ARG A C 1
ATOM 2094 O O . ARG A 1 256 ? -9.495 4.523 -4.237 1.00 88.12 256 ARG A O 1
ATOM 2101 N N . LEU A 1 257 ? -10.940 4.134 -2.549 1.00 89.94 257 LEU A N 1
ATOM 2102 C CA . LEU A 1 257 ? -11.749 5.333 -2.744 1.00 89.94 257 LEU A CA 1
ATOM 2103 C C . LEU A 1 257 ? -11.588 6.260 -1.540 1.00 89.94 257 LEU A C 1
ATOM 2105 O O . LEU A 1 257 ? -11.856 5.857 -0.405 1.00 89.94 257 LEU A O 1
ATOM 2109 N N . ARG A 1 258 ? -11.183 7.504 -1.790 1.00 88.25 258 ARG A N 1
ATOM 2110 C CA . ARG A 1 258 ? -11.203 8.591 -0.806 1.00 88.25 258 ARG A CA 1
ATOM 2111 C C . ARG A 1 258 ? -12.396 9.480 -1.115 1.00 88.25 258 ARG A C 1
ATOM 2113 O O . ARG A 1 258 ? -12.520 10.006 -2.214 1.00 88.25 258 ARG A O 1
ATOM 2120 N N . ILE A 1 259 ? -13.274 9.635 -0.142 1.00 87.62 259 ILE A N 1
ATOM 2121 C CA . ILE A 1 259 ? -14.552 10.326 -0.271 1.00 87.62 259 ILE A CA 1
ATOM 2122 C C . ILE A 1 259 ? -14.450 11.587 0.574 1.00 87.62 259 ILE A C 1
ATOM 2124 O O . ILE A 1 259 ? -14.223 11.480 1.775 1.00 87.62 259 ILE A O 1
ATOM 2128 N N . PHE A 1 260 ? -14.616 12.767 -0.010 1.00 85.25 260 PHE A N 1
ATOM 2129 C CA . PHE A 1 260 ? -14.546 14.035 0.713 1.00 85.25 260 PHE A CA 1
ATOM 2130 C C . PHE A 1 260 ? -15.943 14.648 0.860 1.00 85.25 260 PHE A C 1
ATOM 2132 O O . PHE A 1 260 ? -16.653 14.876 -0.124 1.00 85.25 260 PHE A O 1
ATOM 2139 N N . PHE A 1 261 ? -16.331 14.931 2.104 1.00 82.94 261 PHE A N 1
ATOM 2140 C CA . PHE A 1 261 ? -17.597 15.561 2.474 1.00 82.94 261 PHE A CA 1
ATOM 2141 C C . PHE A 1 261 ? -17.412 17.078 2.509 1.00 82.94 261 PHE A C 1
ATOM 2143 O O . PHE A 1 261 ? -17.112 17.671 3.545 1.00 82.94 261 PHE A O 1
ATOM 2150 N N . LEU A 1 262 ? -17.552 17.714 1.349 1.00 77.44 262 LEU A N 1
ATOM 2151 C CA . LEU A 1 262 ? -17.368 19.157 1.225 1.00 77.44 262 LEU A CA 1
ATOM 2152 C C . LEU A 1 262 ? -18.603 19.912 1.733 1.00 77.44 262 LEU A C 1
ATOM 2154 O O . LEU A 1 262 ? -19.727 19.644 1.307 1.00 77.44 262 LEU A O 1
ATOM 2158 N N . GLN A 1 263 ? -18.398 20.892 2.617 1.00 71.88 263 GLN A N 1
ATOM 2159 C CA . GLN A 1 263 ? -19.453 21.842 2.968 1.00 71.88 263 GLN A CA 1
ATOM 2160 C C . GLN A 1 263 ? -19.599 22.913 1.882 1.00 71.88 263 GLN A C 1
ATOM 2162 O O . GLN A 1 263 ? -18.628 23.341 1.255 1.00 71.88 263 GLN A O 1
ATOM 2167 N N . SER A 1 264 ? -20.835 23.360 1.654 1.00 68.81 264 SER A N 1
ATOM 2168 C CA . SER A 1 264 ? -21.126 24.388 0.651 1.00 68.81 264 SER A CA 1
ATOM 2169 C C . SER A 1 264 ? -20.383 25.689 0.970 1.00 68.81 264 SER A C 1
ATOM 2171 O O . SER A 1 264 ? -20.545 26.245 2.052 1.00 68.81 264 SER A O 1
ATOM 2173 N N . GLY A 1 265 ? -19.596 26.186 0.012 1.00 66.69 265 GLY A N 1
ATOM 2174 C CA . GLY A 1 265 ? -18.857 27.448 0.130 1.00 66.69 265 GLY A CA 1
ATOM 2175 C C . GLY A 1 265 ? -17.439 27.340 0.706 1.00 66.69 265 GLY A C 1
ATOM 2176 O O . GLY A 1 265 ? -16.732 28.346 0.702 1.00 66.69 265 GLY A O 1
ATOM 2177 N N . ASP A 1 266 ? -16.984 26.158 1.143 1.00 74.06 266 ASP A N 1
ATOM 2178 C CA . ASP A 1 266 ? -15.596 25.961 1.589 1.00 74.06 266 ASP A CA 1
ATOM 2179 C C . ASP A 1 266 ? -14.661 25.684 0.401 1.00 74.06 266 ASP A C 1
ATOM 2181 O O . ASP A 1 266 ? -14.323 24.547 0.058 1.00 74.06 266 ASP A O 1
ATOM 2185 N N . GLN A 1 267 ? -14.256 26.772 -0.252 1.00 72.94 267 GLN A N 1
ATOM 2186 C CA . GLN A 1 267 ? -13.371 26.736 -1.412 1.00 72.94 267 GLN A CA 1
ATOM 2187 C C . GLN A 1 267 ? -12.002 26.107 -1.084 1.00 72.94 267 GLN A C 1
ATOM 2189 O O . GLN A 1 267 ? -11.462 25.364 -1.900 1.00 72.94 267 GLN A O 1
ATOM 2194 N N . ARG A 1 268 ? -11.480 26.315 0.133 1.00 70.44 268 ARG A N 1
ATOM 2195 C CA . ARG A 1 268 ? -10.176 25.783 0.558 1.00 70.44 268 ARG A CA 1
ATOM 2196 C C . ARG A 1 268 ? -10.223 24.269 0.772 1.00 70.44 268 ARG A C 1
ATOM 2198 O O . ARG A 1 268 ? -9.277 23.569 0.411 1.00 70.44 268 ARG A O 1
ATOM 2205 N N . ALA A 1 269 ? -11.311 23.748 1.346 1.00 72.12 269 ALA A N 1
ATOM 2206 C CA . ALA A 1 269 ? -11.510 22.305 1.473 1.00 72.12 269 ALA A CA 1
ATOM 2207 C C . ALA A 1 269 ? -11.639 21.630 0.102 1.00 72.12 269 ALA A C 1
ATOM 2209 O O . ALA A 1 269 ? -11.047 20.572 -0.112 1.00 72.12 269 ALA A O 1
ATOM 2210 N N . LYS A 1 270 ? -12.353 22.265 -0.839 1.00 77.19 270 LYS A N 1
ATOM 2211 C CA . LYS A 1 270 ? -12.478 21.770 -2.214 1.00 77.19 270 LYS A CA 1
ATOM 2212 C C . LYS A 1 270 ? -11.122 21.707 -2.915 1.00 77.19 270 LYS A C 1
ATOM 2214 O O . LYS A 1 270 ? -10.778 20.660 -3.448 1.00 77.19 270 LYS A O 1
ATOM 2219 N N . GLU A 1 271 ? -10.340 22.782 -2.846 1.00 73.56 271 GLU A N 1
ATOM 2220 C CA . GLU A 1 271 ? -8.993 22.852 -3.429 1.00 73.56 271 GLU A CA 1
ATOM 2221 C C . GLU A 1 271 ? -8.077 21.752 -2.887 1.00 73.56 271 GLU A C 1
ATOM 2223 O O . GLU A 1 271 ? -7.423 21.051 -3.658 1.00 73.56 271 GLU A O 1
ATOM 2228 N N . LYS A 1 272 ? -8.083 21.544 -1.565 1.00 72.06 272 LYS A N 1
ATOM 2229 C CA . LYS A 1 272 ? -7.300 20.483 -0.924 1.00 72.06 272 LYS A CA 1
ATOM 2230 C C . LYS A 1 272 ? -7.740 19.085 -1.357 1.00 72.06 272 LYS A C 1
ATOM 2232 O O . LYS A 1 272 ? -6.897 18.213 -1.534 1.00 72.06 272 LYS A O 1
ATOM 2237 N N . ALA A 1 273 ? -9.043 18.870 -1.509 1.00 75.44 273 ALA A N 1
ATOM 2238 C CA . ALA A 1 273 ? -9.590 17.585 -1.918 1.00 75.44 273 ALA A CA 1
ATOM 2239 C C . ALA A 1 273 ? -9.275 17.268 -3.395 1.00 75.44 273 ALA A C 1
ATOM 2241 O O . ALA A 1 273 ? -9.028 16.114 -3.726 1.00 75.44 273 ALA A O 1
ATOM 2242 N N . THR A 1 274 ? -9.213 18.280 -4.271 1.00 82.25 274 THR A N 1
ATOM 2243 C CA . THR A 1 274 ? -8.858 18.113 -5.696 1.00 82.25 274 THR A CA 1
ATOM 2244 C C . THR A 1 274 ? -7.355 18.128 -5.975 1.00 82.25 274 THR A C 1
ATOM 2246 O O . THR A 1 274 ? -6.946 17.780 -7.079 1.00 82.25 274 THR A O 1
ATOM 2249 N N . ALA A 1 275 ? -6.520 18.525 -5.008 1.00 80.19 275 ALA A N 1
ATOM 2250 C CA . ALA A 1 275 ? -5.082 18.720 -5.211 1.00 80.19 275 ALA A CA 1
ATOM 2251 C C . ALA A 1 275 ? -4.384 17.480 -5.793 1.00 80.19 275 ALA A C 1
ATOM 2253 O O . ALA A 1 275 ? -3.591 17.606 -6.722 1.00 80.19 275 ALA A O 1
ATOM 2254 N N . THR A 1 276 ? -4.721 16.284 -5.298 1.00 85.00 276 THR A N 1
ATOM 2255 C CA . THR A 1 276 ? -4.133 15.033 -5.799 1.00 85.00 276 THR A CA 1
ATOM 2256 C C . THR A 1 276 ? -4.559 14.720 -7.233 1.00 85.00 276 THR A C 1
ATOM 2258 O O . THR A 1 276 ? -3.700 14.388 -8.048 1.00 85.00 276 THR A O 1
ATOM 2261 N N . LEU A 1 277 ? -5.846 14.873 -7.564 1.00 84.94 277 LEU A N 1
ATOM 2262 C CA . LEU A 1 277 ? -6.356 14.674 -8.926 1.00 84.94 277 LEU A CA 1
ATOM 2263 C C . LEU A 1 277 ? -5.653 15.615 -9.914 1.00 84.94 277 LEU A C 1
ATOM 2265 O O . LEU A 1 277 ? -5.082 15.149 -10.895 1.00 84.94 277 LEU A O 1
ATOM 2269 N N . ASN A 1 278 ? -5.601 16.911 -9.591 1.00 84.56 278 ASN A N 1
ATOM 2270 C CA . ASN A 1 278 ? -4.985 17.926 -10.447 1.00 84.56 278 ASN A CA 1
ATOM 2271 C C . ASN A 1 278 ? -3.477 17.689 -10.623 1.00 84.56 278 ASN A C 1
ATOM 2273 O O . ASN A 1 278 ? -2.948 17.817 -11.722 1.00 84.56 278 ASN A O 1
ATOM 2277 N N . ALA A 1 279 ? -2.767 17.353 -9.540 1.00 84.94 279 ALA A N 1
ATOM 2278 C CA . ALA A 1 279 ? -1.335 17.080 -9.594 1.00 84.94 279 ALA A CA 1
ATOM 2279 C C . ALA A 1 279 ? -1.025 15.878 -10.493 1.00 84.94 279 ALA A C 1
ATOM 2281 O O . ALA A 1 279 ? -0.160 15.972 -11.357 1.00 84.94 279 ALA A O 1
ATOM 2282 N N . VAL A 1 280 ? -1.737 14.761 -10.323 1.00 86.56 280 VAL A N 1
ATOM 2283 C CA . VAL A 1 280 ? -1.497 13.559 -11.134 1.00 86.56 280 VAL A CA 1
ATOM 2284 C C . VAL A 1 280 ? -1.918 13.766 -12.590 1.00 86.56 280 VAL A C 1
ATOM 2286 O O . VAL A 1 280 ? -1.228 13.277 -13.480 1.00 86.56 280 VAL A O 1
ATOM 2289 N N . GLU A 1 281 ? -2.988 14.520 -12.850 1.00 84.75 281 GLU A N 1
ATOM 2290 C CA . GLU A 1 281 ? -3.399 14.885 -14.212 1.00 84.75 281 GLU A CA 1
ATOM 2291 C C . GLU A 1 281 ? -2.314 15.691 -14.942 1.00 84.75 281 GLU A C 1
ATOM 2293 O O . GLU A 1 281 ? -1.982 15.363 -16.079 1.00 84.75 281 GLU A O 1
ATOM 2298 N N . LEU A 1 282 ? -1.705 16.681 -14.276 1.00 84.06 282 LEU A N 1
ATOM 2299 C CA . LEU A 1 282 ? -0.593 17.459 -14.839 1.00 84.06 282 LEU A CA 1
ATOM 2300 C C . LEU A 1 282 ? 0.649 16.602 -15.102 1.00 84.06 282 LEU A C 1
ATOM 2302 O O . LEU A 1 282 ? 1.302 16.761 -16.131 1.00 84.06 282 LEU A O 1
ATOM 2306 N N . ILE A 1 283 ? 0.990 15.704 -14.173 1.00 85.25 283 ILE A N 1
ATOM 2307 C CA . ILE A 1 283 ? 2.167 14.831 -14.294 1.00 85.25 283 ILE A CA 1
ATOM 2308 C C . ILE A 1 283 ? 1.993 13.813 -15.428 1.00 85.25 283 ILE A C 1
ATOM 2310 O O . ILE A 1 283 ? 2.957 13.499 -16.131 1.00 85.25 283 ILE A O 1
ATOM 2314 N N . GLY A 1 284 ? 0.773 13.307 -15.610 1.00 78.94 284 GLY A N 1
ATOM 2315 C CA . GLY A 1 284 ? 0.454 12.251 -16.561 1.00 78.94 284 GLY A CA 1
ATOM 2316 C C . GLY A 1 284 ? 0.794 10.844 -16.055 1.00 78.94 284 GLY A C 1
ATOM 2317 O O . GLY A 1 284 ? 1.251 10.632 -14.928 1.00 78.94 284 GLY A O 1
ATOM 2318 N N . ASP A 1 285 ? 0.543 9.844 -16.904 1.00 80.88 285 ASP A N 1
ATOM 2319 C CA . ASP A 1 285 ? 0.784 8.438 -16.572 1.00 80.88 285 ASP A CA 1
ATOM 2320 C C . ASP A 1 285 ? 2.294 8.167 -16.387 1.00 80.88 285 ASP A C 1
ATOM 2322 O O . ASP A 1 285 ? 3.100 8.337 -17.302 1.00 80.88 285 ASP A O 1
ATOM 2326 N N . HIS A 1 286 ? 2.680 7.687 -15.200 1.00 84.12 286 HIS A N 1
ATOM 2327 C CA . HIS A 1 286 ? 4.071 7.365 -14.868 1.00 84.12 286 HIS A CA 1
ATOM 2328 C C . HIS A 1 286 ? 4.163 6.110 -13.974 1.00 84.12 286 HIS A C 1
ATOM 2330 O O . HIS A 1 286 ? 3.357 5.949 -13.053 1.00 84.12 286 HIS A O 1
ATOM 2336 N N . PRO A 1 287 ? 5.149 5.206 -14.171 1.00 82.94 287 PRO A N 1
ATOM 2337 C CA . PRO A 1 287 ? 5.252 3.954 -13.411 1.00 82.94 287 PRO A CA 1
ATOM 2338 C C . PRO A 1 287 ? 5.371 4.151 -11.894 1.00 82.94 287 PRO A C 1
ATOM 2340 O O . PRO A 1 287 ? 4.823 3.342 -11.144 1.00 82.94 287 PRO A O 1
ATOM 2343 N N . ASN A 1 288 ? 6.019 5.228 -11.446 1.00 92.44 288 ASN A N 1
ATOM 2344 C CA . ASN A 1 288 ? 6.222 5.545 -10.027 1.00 92.44 288 ASN A CA 1
ATOM 2345 C C . ASN A 1 288 ? 5.268 6.606 -9.460 1.00 92.44 288 ASN A C 1
ATOM 2347 O O . ASN A 1 288 ? 5.492 7.090 -8.355 1.00 92.44 288 ASN A O 1
ATOM 2351 N N . ILE A 1 289 ? 4.207 6.964 -10.186 1.00 89.81 289 ILE A N 1
ATOM 2352 C CA . ILE A 1 289 ? 3.115 7.804 -9.676 1.00 89.81 289 ILE A CA 1
ATOM 2353 C C . ILE A 1 289 ? 1.860 6.932 -9.582 1.00 89.81 289 ILE A C 1
ATOM 2355 O O . ILE A 1 289 ? 1.596 6.099 -10.456 1.00 89.81 289 ILE A O 1
ATOM 2359 N N . LEU A 1 290 ? 1.112 7.045 -8.485 1.00 90.50 290 LEU A N 1
ATOM 2360 C CA . LEU A 1 290 ? -0.153 6.337 -8.343 1.00 90.50 290 LEU A CA 1
ATOM 2361 C C . LEU A 1 290 ? -1.195 6.984 -9.252 1.00 90.50 290 LEU A C 1
ATOM 2363 O O . LEU A 1 290 ? -1.465 8.178 -9.150 1.00 90.50 290 LEU A O 1
ATOM 2367 N N . LYS A 1 291 ? -1.808 6.172 -10.113 1.00 83.31 291 LYS A N 1
ATOM 2368 C CA . LYS A 1 291 ? -2.923 6.614 -10.943 1.00 83.31 291 LYS A CA 1
ATOM 2369 C C . LYS A 1 291 ? -4.142 6.888 -10.068 1.00 83.31 291 LYS A C 1
ATOM 2371 O O . LYS A 1 291 ? -4.522 6.039 -9.256 1.00 83.31 291 LYS A O 1
ATOM 2376 N N . VAL A 1 292 ? -4.749 8.050 -10.278 1.00 89.12 292 VAL A N 1
ATOM 2377 C CA . VAL A 1 292 ? -5.983 8.482 -9.619 1.00 89.12 292 VAL A CA 1
ATOM 2378 C C . VAL A 1 292 ? -7.008 8.914 -10.663 1.00 89.12 292 VAL A C 1
ATOM 2380 O O . VAL A 1 292 ? -6.644 9.275 -11.781 1.00 89.12 292 VAL A O 1
ATOM 2383 N N . TRP A 1 293 ? -8.286 8.850 -10.316 1.00 85.12 293 TRP A N 1
ATOM 2384 C CA . TRP A 1 293 ? -9.391 9.287 -11.167 1.00 85.12 293 TRP A CA 1
ATOM 2385 C C . TRP A 1 293 ? -10.552 9.793 -10.315 1.00 85.12 293 TRP A C 1
ATOM 2387 O O . TRP A 1 293 ? -10.728 9.361 -9.176 1.00 85.12 293 TRP A O 1
ATOM 2397 N N . ASP A 1 294 ? -11.353 10.699 -10.867 1.00 87.00 294 ASP A N 1
ATOM 2398 C CA . ASP A 1 294 ? -12.581 11.159 -10.217 1.00 87.00 294 ASP A CA 1
ATOM 2399 C C . ASP A 1 294 ? -13.724 10.153 -10.436 1.00 87.00 294 ASP A C 1
ATOM 2401 O O . ASP A 1 294 ? -13.815 9.510 -11.488 1.00 87.00 294 ASP A O 1
ATOM 2405 N N . ILE A 1 295 ? -14.592 9.994 -9.435 1.00 85.81 295 ILE A N 1
ATOM 2406 C CA . ILE A 1 295 ? -15.761 9.110 -9.488 1.00 85.81 295 ILE A CA 1
ATOM 2407 C C . ILE A 1 295 ? -17.040 9.951 -9.357 1.00 85.81 295 ILE A C 1
ATOM 2409 O O . ILE A 1 295 ? -17.397 10.391 -8.255 1.00 85.81 295 ILE A O 1
ATOM 2413 N N . PRO A 1 296 ? -17.788 10.119 -10.465 1.00 81.31 296 PRO A N 1
ATOM 2414 C CA . PRO A 1 296 ? -19.065 10.816 -10.449 1.00 81.31 296 PRO A CA 1
ATOM 2415 C C . PRO A 1 296 ? -20.066 10.148 -9.503 1.00 81.31 296 PRO A C 1
ATOM 2417 O O . PRO A 1 296 ? -20.175 8.922 -9.439 1.00 81.31 296 PRO A O 1
ATOM 2420 N N . ASN A 1 297 ? -20.829 10.960 -8.777 1.00 78.69 297 ASN A N 1
ATOM 2421 C CA . ASN A 1 297 ? -21.857 10.491 -7.854 1.00 78.69 297 ASN A CA 1
ATOM 2422 C C . ASN A 1 297 ? -22.992 11.515 -7.723 1.00 78.69 297 ASN A C 1
ATOM 2424 O O . ASN A 1 297 ? -22.813 12.702 -7.981 1.00 78.69 297 ASN A O 1
ATOM 2428 N N . GLU A 1 298 ? -24.159 11.046 -7.286 1.00 70.88 298 GLU A N 1
ATOM 2429 C CA . GLU A 1 298 ? -25.365 11.875 -7.132 1.00 70.88 298 GLU A CA 1
ATOM 2430 C C . GLU A 1 298 ? -25.335 12.756 -5.871 1.00 70.88 298 GLU A C 1
ATOM 2432 O O . GLU A 1 298 ? -26.107 13.704 -5.748 1.00 70.88 298 GLU A O 1
ATOM 2437 N N . ASN A 1 299 ? -24.423 12.467 -4.938 1.00 69.75 299 ASN A N 1
ATOM 2438 C CA . ASN A 1 299 ? -24.353 13.104 -3.623 1.00 69.75 299 ASN A CA 1
ATOM 2439 C C . ASN A 1 299 ? -23.416 14.326 -3.580 1.00 69.75 299 ASN A C 1
ATOM 2441 O O . ASN A 1 299 ? -23.154 14.850 -2.496 1.00 69.75 299 ASN A O 1
ATOM 2445 N N . ASN A 1 300 ? -22.914 14.791 -4.734 1.00 71.88 300 ASN A N 1
ATOM 2446 C CA . ASN A 1 300 ? -21.945 15.893 -4.852 1.00 71.88 300 ASN A CA 1
ATOM 2447 C C . ASN A 1 300 ? -20.677 15.715 -3.986 1.00 71.88 300 ASN A C 1
ATOM 2449 O O . ASN A 1 300 ? -20.010 16.694 -3.642 1.00 71.88 300 ASN A O 1
ATOM 2453 N N . TYR A 1 301 ? -20.320 14.479 -3.628 1.00 84.62 301 TYR A N 1
ATOM 2454 C CA . TYR A 1 301 ? -19.038 14.199 -2.985 1.00 84.62 301 TYR A CA 1
ATOM 2455 C C . TYR A 1 301 ? -17.917 14.317 -4.011 1.00 84.62 301 TYR A C 1
ATOM 2457 O O . TYR A 1 301 ? -18.100 13.947 -5.169 1.00 84.62 301 TYR A O 1
ATOM 2465 N N . LEU A 1 302 ? -16.743 14.782 -3.586 1.00 85.88 302 LEU A N 1
ATOM 2466 C CA . LEU A 1 302 ? -15.538 14.561 -4.380 1.00 85.88 302 LEU A CA 1
ATOM 2467 C C . LEU A 1 302 ? -15.013 13.170 -4.033 1.00 85.88 302 LEU A C 1
ATOM 2469 O O . LEU A 1 302 ? -14.788 12.884 -2.853 1.00 85.88 302 LEU A O 1
ATOM 2473 N N . VAL A 1 303 ? -14.855 12.304 -5.031 1.00 89.12 303 VAL A N 1
ATOM 2474 C CA . VAL A 1 303 ? -14.467 10.910 -4.807 1.00 89.12 303 VAL A CA 1
ATOM 2475 C C . VAL A 1 303 ? -13.254 10.584 -5.661 1.00 89.12 303 VAL A C 1
ATOM 2477 O O . VAL A 1 303 ? -13.360 10.367 -6.861 1.00 89.12 303 VAL A O 1
ATOM 2480 N N . GLU A 1 304 ? -12.095 10.513 -5.015 1.00 90.06 304 GLU A N 1
ATOM 2481 C CA . GLU A 1 304 ? -10.841 10.104 -5.642 1.00 90.06 304 GLU A CA 1
ATOM 2482 C C . GLU A 1 304 ? -10.744 8.573 -5.606 1.00 90.06 304 GLU A C 1
ATOM 2484 O O . GLU A 1 304 ? -10.635 7.967 -4.535 1.00 90.06 304 GLU A O 1
ATOM 2489 N N . GLY A 1 305 ? -10.790 7.939 -6.775 1.00 89.75 305 GLY A N 1
ATOM 2490 C CA . GLY A 1 305 ? -10.475 6.530 -6.969 1.00 89.75 305 GLY A CA 1
ATOM 2491 C C . GLY A 1 305 ? -9.003 6.325 -7.309 1.00 89.75 305 GLY A C 1
ATOM 2492 O O . GLY A 1 305 ? -8.407 7.114 -8.034 1.00 89.75 305 GLY A O 1
ATOM 2493 N N . SER A 1 306 ? -8.409 5.254 -6.791 1.00 88.06 306 SER A N 1
ATOM 2494 C CA . SER A 1 306 ? -7.032 4.860 -7.094 1.00 88.06 306 SER A CA 1
ATOM 2495 C C . SER A 1 306 ? -6.856 3.346 -7.040 1.00 88.06 306 SER A C 1
ATOM 2497 O O . SER A 1 306 ? -7.693 2.613 -6.497 1.00 88.06 306 SER A O 1
ATOM 2499 N N . ASP A 1 307 ? -5.761 2.858 -7.618 1.00 81.62 307 ASP A N 1
ATOM 2500 C CA . ASP A 1 307 ? -5.410 1.442 -7.548 1.00 81.62 307 ASP A CA 1
ATOM 2501 C C . ASP A 1 307 ? -5.124 1.002 -6.103 1.00 81.62 307 ASP A C 1
ATOM 2503 O O . ASP A 1 307 ? -4.435 1.688 -5.350 1.00 81.62 307 ASP A O 1
ATOM 2507 N N . TRP A 1 308 ? -5.633 -0.173 -5.721 1.00 80.38 308 TRP A N 1
ATOM 2508 C CA . TRP A 1 308 ? -5.322 -0.803 -4.437 1.00 80.38 308 TRP A CA 1
ATOM 2509 C C . TRP A 1 308 ? -4.144 -1.770 -4.568 1.00 80.38 308 TRP A C 1
ATOM 2511 O O . TRP A 1 308 ? -4.064 -2.526 -5.538 1.00 80.38 308 TRP A O 1
ATOM 2521 N N . SER A 1 309 ? -3.272 -1.792 -3.557 1.00 78.12 309 SER A N 1
ATOM 2522 C CA . SER A 1 309 ? -2.215 -2.796 -3.426 1.00 78.12 309 SER A CA 1
ATOM 2523 C C . SER A 1 309 ? -2.397 -3.633 -2.172 1.00 78.12 309 SER A C 1
ATOM 2525 O O . SER A 1 309 ? -2.509 -3.099 -1.071 1.00 78.12 309 SER A O 1
ATOM 2527 N N . GLU A 1 310 ? -2.328 -4.951 -2.324 1.00 67.38 310 GLU A N 1
ATOM 2528 C CA . GLU A 1 310 ? -2.320 -5.887 -1.197 1.00 67.38 310 GLU A CA 1
ATOM 2529 C C . GLU A 1 310 ? -0.952 -5.959 -0.507 1.00 67.38 310 GLU A C 1
ATOM 2531 O O . GLU A 1 310 ? -0.864 -6.367 0.652 1.00 67.38 310 GLU A O 1
ATOM 2536 N N . THR A 1 311 ? 0.114 -5.508 -1.179 1.00 69.38 311 THR A N 1
ATOM 2537 C CA . THR A 1 311 ? 1.410 -5.279 -0.533 1.00 69.38 311 THR A CA 1
ATOM 2538 C C . THR A 1 311 ? 1.328 -4.091 0.426 1.00 69.38 311 THR A C 1
ATOM 2540 O O . THR A 1 311 ? 2.086 -4.057 1.385 1.00 69.38 311 THR A O 1
ATOM 2543 N N . GLY A 1 312 ? 0.400 -3.154 0.233 1.00 79.69 312 GLY A N 1
ATOM 2544 C CA . GLY A 1 312 ? 0.274 -1.964 1.071 1.00 79.69 312 GLY A CA 1
ATOM 2545 C C . GLY A 1 312 ? 1.364 -0.925 0.802 1.00 79.69 312 GLY A C 1
ATOM 2546 O O . GLY A 1 312 ? 1.912 -0.833 -0.298 1.00 79.69 312 GLY A O 1
ATOM 2547 N N . THR A 1 313 ? 1.644 -0.101 1.803 1.00 87.69 313 THR A N 1
ATOM 2548 C CA . THR A 1 313 ? 2.578 1.027 1.724 1.00 87.69 313 THR A CA 1
ATOM 2549 C C . THR A 1 313 ? 4.016 0.625 2.062 1.00 87.69 313 THR A C 1
ATOM 2551 O O . THR A 1 313 ? 4.273 -0.440 2.629 1.00 87.69 313 THR A O 1
ATOM 2554 N N . LEU A 1 314 ? 4.984 1.498 1.773 1.00 90.75 314 LEU A N 1
ATOM 2555 C CA . LEU A 1 314 ? 6.371 1.315 2.205 1.00 90.75 314 LEU A CA 1
ATOM 2556 C C . LEU A 1 314 ? 6.473 1.245 3.738 1.00 90.75 314 LEU A C 1
ATOM 2558 O O . LEU A 1 314 ? 7.278 0.474 4.261 1.00 90.75 314 LEU A O 1
ATOM 2562 N N . ARG A 1 315 ? 5.614 1.975 4.466 1.00 90.75 315 ARG A N 1
ATOM 2563 C CA . ARG A 1 315 ? 5.478 1.828 5.923 1.00 90.75 315 ARG A CA 1
ATOM 2564 C C . ARG A 1 315 ? 5.103 0.396 6.306 1.00 90.75 315 ARG A C 1
ATOM 2566 O O . ARG A 1 315 ? 5.766 -0.181 7.161 1.00 90.75 315 ARG A O 1
ATOM 2573 N N . ASP A 1 316 ? 4.115 -0.202 5.642 1.00 80.75 316 ASP A N 1
ATOM 2574 C CA . ASP A 1 316 ? 3.706 -1.590 5.908 1.00 80.75 316 ASP A CA 1
ATOM 2575 C C . ASP A 1 316 ? 4.836 -2.592 5.607 1.00 80.75 316 ASP A C 1
ATOM 2577 O O . ASP A 1 316 ? 4.943 -3.646 6.240 1.00 80.75 316 ASP A O 1
ATOM 2581 N N . CYS A 1 317 ? 5.708 -2.288 4.640 1.00 82.44 317 CYS A N 1
ATOM 2582 C CA . CYS A 1 317 ? 6.918 -3.072 4.379 1.00 82.44 317 CYS A CA 1
ATOM 2583 C C . CYS A 1 317 ? 7.948 -2.957 5.515 1.00 82.44 317 CYS A C 1
ATOM 2585 O O . CYS A 1 317 ? 8.444 -3.988 5.972 1.00 82.44 317 CYS A O 1
ATOM 2587 N N . LEU A 1 318 ? 8.227 -1.745 6.003 1.00 83.88 318 LEU A N 1
ATOM 2588 C CA . LEU A 1 318 ? 9.152 -1.494 7.121 1.00 83.88 318 LEU A CA 1
ATOM 2589 C C . LEU A 1 318 ? 8.652 -2.077 8.450 1.00 83.88 318 LEU A C 1
ATOM 2591 O O . LEU A 1 318 ? 9.432 -2.565 9.264 1.00 83.88 318 LEU A O 1
ATOM 2595 N N . ASP A 1 319 ? 7.339 -2.075 8.666 1.00 78.50 319 ASP A N 1
ATOM 2596 C CA . ASP A 1 319 ? 6.742 -2.655 9.869 1.00 78.50 319 ASP A CA 1
ATOM 2597 C C . ASP A 1 319 ? 6.792 -4.197 9.846 1.00 78.50 319 ASP A C 1
ATOM 2599 O O . ASP A 1 319 ? 6.844 -4.833 10.902 1.00 78.50 319 ASP A O 1
ATOM 2603 N N . ARG A 1 320 ? 6.791 -4.814 8.651 1.00 69.81 320 ARG A N 1
ATOM 2604 C CA . ARG A 1 320 ? 6.959 -6.270 8.462 1.00 69.81 320 ARG A CA 1
ATOM 2605 C C . ARG A 1 320 ? 8.413 -6.709 8.576 1.00 69.81 320 ARG A C 1
ATOM 2607 O O . ARG A 1 320 ? 8.700 -7.715 9.222 1.00 69.81 320 ARG A O 1
ATOM 2614 N N . SER A 1 321 ? 9.310 -5.973 7.931 1.00 70.31 321 SER A N 1
ATOM 2615 C CA . SER A 1 321 ? 10.742 -6.246 7.915 1.00 70.31 321 SER A CA 1
ATOM 2616 C C . SER A 1 321 ? 11.457 -5.056 8.511 1.00 70.31 321 SER A C 1
ATOM 2618 O O . SER A 1 321 ? 11.480 -3.987 7.911 1.00 70.31 321 SER A O 1
ATOM 2620 N N . ARG A 1 322 ? 12.076 -5.259 9.679 1.00 65.00 322 ARG A N 1
ATOM 2621 C CA . ARG A 1 322 ? 12.756 -4.186 10.411 1.00 65.00 322 ARG A CA 1
ATOM 2622 C C . ARG A 1 322 ? 13.830 -3.486 9.568 1.00 65.00 322 ARG A C 1
ATOM 2624 O O . ARG A 1 322 ? 14.177 -2.380 9.917 1.00 65.00 322 ARG A O 1
ATOM 2631 N N . PHE A 1 323 ? 14.345 -4.095 8.499 1.00 72.44 323 PHE A N 1
ATOM 2632 C CA . PHE A 1 323 ? 15.269 -3.491 7.533 1.00 72.44 323 PHE A CA 1
ATOM 2633 C C . PHE A 1 323 ? 15.092 -4.137 6.147 1.00 72.44 323 PHE A C 1
ATOM 2635 O O . PHE A 1 323 ? 14.517 -5.226 6.035 1.00 72.44 323 PHE A O 1
ATOM 2642 N N . MET A 1 324 ? 15.598 -3.486 5.097 1.00 82.25 324 MET A N 1
ATOM 2643 C CA . MET A 1 324 ? 15.581 -3.978 3.713 1.00 82.25 324 MET A CA 1
ATOM 2644 C C . MET A 1 324 ? 16.999 -4.233 3.192 1.00 82.25 324 MET A C 1
ATOM 2646 O O . MET A 1 324 ? 17.955 -3.590 3.618 1.00 82.25 324 MET A O 1
ATOM 2650 N N . LYS A 1 325 ? 17.148 -5.170 2.244 1.00 86.06 325 LYS A N 1
ATOM 2651 C CA . LYS A 1 325 ? 18.440 -5.407 1.578 1.00 86.06 325 LYS A CA 1
ATOM 2652 C C . LYS A 1 325 ? 18.851 -4.170 0.766 1.00 86.06 325 LYS A C 1
ATOM 2654 O O . LYS A 1 325 ? 17.977 -3.629 0.082 1.00 86.06 325 LYS A O 1
ATOM 2659 N N . PRO A 1 326 ? 20.135 -3.767 0.745 1.00 86.69 326 PRO A N 1
ATOM 2660 C CA . PRO A 1 326 ? 20.573 -2.556 0.046 1.00 86.69 326 PRO A CA 1
ATOM 2661 C C . PRO A 1 326 ? 20.132 -2.478 -1.418 1.00 86.69 326 PRO A C 1
ATOM 2663 O O . PRO A 1 326 ? 19.680 -1.429 -1.858 1.00 86.69 326 PRO A O 1
ATOM 2666 N N . GLN A 1 327 ? 20.153 -3.590 -2.159 1.00 84.31 327 GLN A N 1
ATOM 2667 C CA . GLN A 1 327 ? 19.716 -3.614 -3.560 1.00 84.31 327 GLN A CA 1
ATOM 2668 C C . GLN A 1 327 ? 18.225 -3.273 -3.709 1.00 84.31 327 GLN A C 1
ATOM 2670 O O . GLN A 1 327 ? 17.845 -2.523 -4.606 1.00 84.31 327 GLN A O 1
ATOM 2675 N N . ALA A 1 328 ? 17.379 -3.777 -2.805 1.00 85.38 328 ALA A N 1
ATOM 2676 C CA . ALA A 1 328 ? 15.958 -3.437 -2.783 1.00 85.38 328 ALA A CA 1
ATOM 2677 C C . ALA A 1 328 ? 15.747 -1.969 -2.379 1.00 85.38 328 ALA A C 1
ATOM 2679 O O . ALA A 1 328 ? 14.915 -1.285 -2.969 1.00 85.38 328 ALA A O 1
ATOM 2680 N N . VAL A 1 329 ? 16.539 -1.465 -1.425 1.00 91.50 329 VAL A N 1
ATOM 2681 C CA . VAL A 1 329 ? 16.524 -0.047 -1.033 1.00 91.50 329 VAL A CA 1
ATOM 2682 C C . VAL A 1 329 ? 16.872 0.858 -2.210 1.00 91.50 329 VAL A C 1
ATOM 2684 O O . VAL A 1 329 ? 16.157 1.827 -2.458 1.00 91.50 329 VAL A O 1
ATOM 2687 N N . LEU A 1 330 ? 17.931 0.533 -2.954 1.00 89.75 330 LEU A N 1
ATOM 2688 C CA . LEU A 1 330 ? 18.342 1.275 -4.144 1.00 89.75 330 LEU A CA 1
ATOM 2689 C C . LEU A 1 330 ? 17.245 1.255 -5.212 1.00 89.75 330 LEU A C 1
ATOM 2691 O O . LEU A 1 330 ? 16.882 2.314 -5.714 1.00 89.75 330 LEU A O 1
ATOM 2695 N N . ALA A 1 331 ? 16.654 0.092 -5.508 1.00 86.50 331 ALA A N 1
ATOM 2696 C CA . ALA A 1 331 ? 15.562 -0.017 -6.477 1.00 86.50 331 ALA A CA 1
ATOM 2697 C C . ALA A 1 331 ? 14.346 0.845 -6.089 1.00 86.50 331 ALA A C 1
ATOM 2699 O O . ALA A 1 331 ? 13.801 1.573 -6.924 1.00 86.50 331 ALA A O 1
ATOM 2700 N N . VAL A 1 332 ? 13.955 0.820 -4.809 1.00 89.88 332 VAL A N 1
ATOM 2701 C CA . VAL A 1 332 ? 12.879 1.674 -4.290 1.00 89.88 332 VAL A CA 1
ATOM 2702 C C . VAL A 1 332 ? 13.259 3.150 -4.415 1.00 89.88 332 VAL A C 1
ATOM 2704 O O . VAL A 1 332 ? 12.484 3.945 -4.942 1.00 89.88 332 VAL A O 1
ATOM 2707 N N . ALA A 1 333 ? 14.458 3.538 -3.987 1.00 93.88 333 ALA A N 1
ATOM 2708 C CA . ALA A 1 333 ? 14.903 4.926 -4.032 1.00 93.88 333 ALA A CA 1
ATOM 2709 C C . ALA A 1 333 ? 15.001 5.479 -5.460 1.00 93.88 333 ALA A C 1
ATOM 2711 O O . ALA A 1 333 ? 14.590 6.615 -5.697 1.00 93.88 333 ALA A O 1
ATOM 2712 N N . ILE A 1 334 ? 15.467 4.670 -6.417 1.00 89.31 334 ILE A N 1
ATOM 2713 C CA . ILE A 1 334 ? 15.493 5.021 -7.841 1.00 89.31 334 ILE A CA 1
ATOM 2714 C C . ILE A 1 334 ? 14.069 5.259 -8.340 1.00 89.31 334 ILE A C 1
ATOM 2716 O O . ILE A 1 334 ? 13.806 6.293 -8.950 1.00 89.31 334 ILE A O 1
ATOM 2720 N N . GLY A 1 335 ? 13.128 4.360 -8.032 1.00 88.25 335 GLY A N 1
ATOM 2721 C CA . GLY A 1 335 ? 11.727 4.537 -8.412 1.00 88.25 335 GLY A CA 1
ATOM 2722 C C . GLY A 1 335 ? 11.103 5.807 -7.819 1.00 88.25 335 GLY A C 1
ATOM 2723 O O . GLY A 1 335 ? 10.431 6.558 -8.525 1.00 88.25 335 GLY A O 1
ATOM 2724 N N . LEU A 1 336 ? 11.371 6.102 -6.542 1.00 95.69 336 LEU A N 1
ATOM 2725 C CA . LEU A 1 336 ? 10.922 7.343 -5.901 1.00 95.69 336 LEU A CA 1
ATOM 2726 C C . LEU A 1 336 ? 11.504 8.579 -6.596 1.00 95.69 336 LEU A C 1
ATOM 2728 O O . LEU A 1 336 ? 10.763 9.510 -6.909 1.00 95.69 336 LEU A O 1
ATOM 2732 N N . ALA A 1 337 ? 12.806 8.576 -6.885 1.00 93.75 337 ALA A N 1
ATOM 2733 C CA . ALA A 1 337 ? 13.470 9.678 -7.569 1.00 93.75 337 ALA A CA 1
ATOM 2734 C C . ALA A 1 337 ? 12.965 9.855 -9.014 1.00 93.75 337 ALA A C 1
ATOM 2736 O O . ALA A 1 337 ? 12.767 10.986 -9.447 1.00 93.75 337 ALA A O 1
ATOM 2737 N N . MET A 1 338 ? 12.661 8.770 -9.738 1.00 88.75 338 MET A N 1
ATOM 2738 C CA . MET A 1 338 ? 12.023 8.827 -11.062 1.00 88.75 338 MET A CA 1
ATOM 2739 C C . MET A 1 338 ? 10.629 9.463 -11.000 1.00 88.75 338 MET A C 1
ATOM 2741 O O . MET A 1 338 ? 10.307 10.319 -11.822 1.00 88.75 338 MET A O 1
ATOM 2745 N N . GLY A 1 339 ? 9.814 9.098 -10.005 1.00 90.75 339 GLY A N 1
ATOM 2746 C CA . GLY A 1 339 ? 8.511 9.729 -9.779 1.00 90.75 339 GLY A CA 1
ATOM 2747 C C . GLY A 1 339 ? 8.632 11.223 -9.470 1.00 90.75 339 GLY A C 1
ATOM 2748 O O . GLY A 1 339 ? 7.931 12.036 -10.068 1.00 90.75 339 GLY A O 1
ATOM 2749 N N . LEU A 1 340 ? 9.565 11.600 -8.591 1.00 94.25 340 LEU A N 1
ATOM 2750 C CA . LEU A 1 340 ? 9.824 13.006 -8.267 1.00 94.25 340 LEU A CA 1
ATOM 2751 C C . LEU A 1 340 ? 10.348 13.792 -9.468 1.00 94.25 340 LEU A C 1
ATOM 2753 O O . LEU A 1 340 ? 9.919 14.919 -9.672 1.00 94.25 340 LEU A O 1
ATOM 2757 N N . LYS A 1 341 ? 11.207 13.198 -10.303 1.00 92.06 341 LYS A N 1
ATOM 2758 C CA . LYS A 1 341 ? 11.665 13.813 -11.554 1.00 92.06 341 LYS A CA 1
ATOM 2759 C C . LYS A 1 341 ? 10.486 14.165 -12.463 1.00 92.06 341 LYS A C 1
ATOM 2761 O O . LYS A 1 341 ? 10.425 15.285 -12.963 1.00 92.06 341 LYS A O 1
ATOM 2766 N N . ALA A 1 342 ? 9.549 13.234 -12.655 1.00 88.12 342 ALA A N 1
ATOM 2767 C CA . ALA A 1 342 ? 8.348 13.477 -13.455 1.00 88.12 342 ALA A CA 1
ATOM 2768 C C . ALA A 1 342 ? 7.469 14.587 -12.848 1.00 88.12 342 ALA A C 1
ATOM 2770 O O . ALA A 1 342 ? 7.010 15.467 -13.572 1.00 88.12 342 ALA A O 1
ATOM 2771 N N . ALA A 1 343 ? 7.298 14.589 -11.522 1.00 89.44 343 ALA A N 1
ATOM 2772 C CA . ALA A 1 343 ? 6.542 15.622 -10.814 1.00 89.44 343 ALA A CA 1
ATOM 2773 C C . ALA A 1 343 ? 7.183 17.014 -10.933 1.00 89.44 343 ALA A C 1
ATOM 2775 O O . ALA A 1 343 ? 6.539 17.978 -11.347 1.00 89.44 343 ALA A O 1
ATOM 2776 N N . HIS A 1 344 ? 8.480 17.112 -10.638 1.00 89.00 344 HIS A N 1
ATOM 2777 C CA . HIS A 1 344 ? 9.237 18.363 -10.662 1.00 89.00 344 HIS A CA 1
ATOM 2778 C C . HIS A 1 344 ? 9.349 18.946 -12.076 1.00 89.00 344 HIS A C 1
ATOM 2780 O O . HIS A 1 344 ? 9.379 20.167 -12.214 1.00 89.00 344 HIS A O 1
ATOM 2786 N N . ALA A 1 345 ? 9.349 18.110 -13.123 1.00 87.75 345 ALA A N 1
ATOM 2787 C CA . ALA A 1 345 ? 9.314 18.563 -14.517 1.00 87.75 345 ALA A CA 1
ATOM 2788 C C . ALA A 1 345 ? 8.027 19.332 -14.869 1.00 87.75 345 ALA A C 1
ATOM 2790 O O . ALA A 1 345 ? 8.069 20.225 -15.709 1.00 87.75 345 ALA A O 1
ATOM 2791 N N . GLN A 1 346 ? 6.917 19.021 -14.194 1.00 87.19 346 GLN A N 1
ATOM 2792 C CA . GLN A 1 346 ? 5.642 19.744 -14.292 1.00 87.19 346 GLN A CA 1
ATOM 2793 C C . GLN A 1 346 ? 5.472 20.774 -13.171 1.00 87.19 346 GLN A C 1
ATOM 2795 O O . GLN A 1 346 ? 4.364 21.218 -12.881 1.00 87.19 346 GLN A O 1
ATOM 2800 N N . LEU A 1 347 ? 6.574 21.138 -12.503 1.00 83.00 347 LEU A N 1
ATOM 2801 C CA . LEU A 1 347 ? 6.594 22.099 -11.406 1.00 83.00 347 LEU A CA 1
ATOM 2802 C C . LEU A 1 347 ? 5.686 21.709 -10.222 1.00 83.00 347 LEU A C 1
ATOM 2804 O O . LEU A 1 347 ? 5.262 22.580 -9.459 1.00 83.00 347 LEU A O 1
ATOM 2808 N N . VAL A 1 348 ? 5.418 20.408 -10.057 1.00 85.25 348 VAL A N 1
ATOM 2809 C CA . VAL A 1 348 ? 4.654 19.833 -8.945 1.00 85.25 348 VAL A CA 1
ATOM 2810 C C . VAL A 1 348 ? 5.614 19.338 -7.870 1.00 85.25 348 VAL A C 1
ATOM 2812 O O . VAL A 1 348 ? 6.375 18.404 -8.101 1.00 85.25 348 VAL A O 1
ATOM 2815 N N . VAL A 1 349 ? 5.549 19.911 -6.668 1.00 84.62 349 VAL A N 1
ATOM 2816 C CA . VAL A 1 349 ? 6.352 19.472 -5.505 1.00 84.62 349 VAL A CA 1
ATOM 2817 C C . VAL A 1 349 ? 5.464 18.737 -4.506 1.00 84.62 349 VAL A C 1
ATOM 2819 O O . VAL A 1 349 ? 4.397 19.243 -4.182 1.00 84.62 349 VAL A O 1
ATOM 2822 N N . HIS A 1 350 ? 5.873 17.575 -3.985 1.00 87.25 350 HIS A N 1
ATOM 2823 C CA . HIS A 1 350 ? 5.017 16.723 -3.144 1.00 87.25 350 HIS A CA 1
ATOM 2824 C C . HIS A 1 350 ? 4.852 17.247 -1.702 1.00 87.25 350 HIS A C 1
ATOM 2826 O O . HIS A 1 350 ? 3.751 17.182 -1.140 1.00 87.25 350 HIS A O 1
ATOM 2832 N N . ARG A 1 351 ? 5.935 17.729 -1.070 1.00 79.12 351 ARG A N 1
ATOM 2833 C CA . ARG A 1 351 ? 6.007 18.381 0.264 1.00 79.12 351 ARG A CA 1
ATOM 2834 C C . ARG A 1 351 ? 5.544 17.565 1.479 1.00 79.12 351 ARG A C 1
ATOM 2836 O O . ARG A 1 351 ? 5.563 18.050 2.608 1.00 79.12 351 ARG A O 1
ATOM 2843 N N . SER A 1 352 ? 5.106 16.333 1.272 1.00 79.25 352 SER A N 1
ATOM 2844 C CA . SER A 1 352 ? 4.544 15.458 2.309 1.00 79.25 352 SER A CA 1
ATOM 2845 C C . SER A 1 352 ? 4.979 14.011 2.123 1.00 79.25 352 SER A C 1
ATOM 2847 O O . SER A 1 352 ? 4.279 13.082 2.518 1.00 79.25 352 SER A O 1
ATOM 2849 N N . LEU A 1 353 ? 6.138 13.816 1.501 1.00 91.19 353 LEU A N 1
ATOM 2850 C CA . LEU A 1 353 ? 6.647 12.494 1.206 1.00 91.19 353 LEU A CA 1
ATOM 2851 C C . LEU A 1 353 ? 7.039 11.768 2.502 1.00 91.19 353 LEU A C 1
ATOM 2853 O O . LEU A 1 353 ? 7.764 12.297 3.342 1.00 91.19 353 LEU A O 1
ATOM 2857 N N . SER A 1 354 ? 6.540 10.548 2.666 1.00 91.94 354 SER A N 1
ATOM 2858 C CA . SER A 1 354 ? 6.846 9.663 3.789 1.00 91.94 354 SER A CA 1
ATOM 2859 C C . SER A 1 354 ? 6.538 8.212 3.398 1.00 91.94 354 SER A C 1
ATOM 2861 O O . SER A 1 354 ? 5.852 7.995 2.396 1.00 91.94 354 SER A O 1
ATOM 2863 N N . PRO A 1 355 ? 6.978 7.202 4.171 1.00 92.31 355 PRO A N 1
ATOM 2864 C CA . PRO A 1 355 ? 6.706 5.800 3.842 1.00 92.31 355 PRO A CA 1
ATOM 2865 C C . PRO A 1 355 ? 5.212 5.444 3.744 1.00 92.31 355 PRO A C 1
ATOM 2867 O O . PRO A 1 355 ? 4.849 4.498 3.053 1.00 92.31 355 PRO A O 1
ATOM 2870 N N . GLU A 1 356 ? 4.335 6.192 4.414 1.00 87.50 356 GLU A N 1
ATOM 2871 C CA . GLU A 1 356 ? 2.875 6.033 4.342 1.00 87.50 356 GLU A CA 1
ATOM 2872 C C . GLU A 1 356 ? 2.286 6.535 3.009 1.00 87.50 356 GLU A C 1
ATOM 2874 O O . GLU A 1 356 ? 1.206 6.107 2.613 1.00 87.50 356 GLU A O 1
ATOM 2879 N N . ASN A 1 357 ? 3.001 7.423 2.311 1.00 91.94 357 ASN A N 1
ATOM 2880 C CA . ASN A 1 357 ? 2.608 8.028 1.034 1.00 91.94 357 ASN A CA 1
ATOM 2881 C C . ASN A 1 357 ? 3.322 7.382 -0.168 1.00 91.94 357 ASN A C 1
ATOM 2883 O O . ASN A 1 357 ? 3.414 7.966 -1.248 1.00 91.94 357 ASN A O 1
ATOM 2887 N N . VAL A 1 358 ? 3.820 6.158 0.014 1.00 94.00 358 VAL A N 1
ATOM 2888 C CA . VAL A 1 358 ? 4.414 5.336 -1.043 1.00 94.00 358 VAL A CA 1
ATOM 2889 C C . VAL A 1 358 ? 3.677 4.005 -1.079 1.00 94.00 358 VAL A C 1
ATOM 2891 O O . VAL A 1 358 ? 3.841 3.188 -0.176 1.00 94.00 358 VAL A O 1
ATOM 2894 N N . LEU A 1 359 ? 2.877 3.770 -2.118 1.00 90.00 359 LEU A N 1
ATOM 2895 C CA . LEU A 1 359 ? 2.227 2.481 -2.348 1.00 90.00 359 LEU A CA 1
ATOM 2896 C C . LEU A 1 359 ? 3.215 1.528 -3.024 1.00 90.00 359 LEU A C 1
ATOM 2898 O O . LEU A 1 359 ? 3.776 1.857 -4.067 1.00 90.00 359 LEU A O 1
ATOM 2902 N N . MET A 1 360 ? 3.407 0.335 -2.468 1.00 83.38 360 MET A N 1
ATOM 2903 C CA . MET A 1 360 ? 4.246 -0.692 -3.082 1.00 83.38 360 MET A CA 1
ATOM 2904 C C . MET A 1 360 ? 3.380 -1.579 -3.966 1.00 83.38 360 MET A C 1
ATOM 2906 O O . MET A 1 360 ? 2.446 -2.200 -3.473 1.00 83.38 360 MET A O 1
ATOM 2910 N N . VAL A 1 361 ? 3.666 -1.662 -5.264 1.00 77.50 361 VAL A N 1
ATOM 2911 C CA . VAL A 1 361 ? 2.939 -2.523 -6.211 1.00 77.50 361 VAL A CA 1
ATOM 2912 C C . VAL A 1 361 ? 3.946 -3.401 -6.935 1.00 77.50 361 VAL A C 1
ATOM 2914 O O . VAL A 1 361 ? 4.704 -2.889 -7.752 1.00 77.50 361 VAL A O 1
ATOM 2917 N N . ASN A 1 362 ? 3.959 -4.707 -6.649 1.00 69.81 362 ASN A N 1
ATOM 2918 C CA . ASN A 1 362 ? 4.926 -5.655 -7.228 1.00 69.81 362 ASN A CA 1
ATOM 2919 C C . ASN A 1 362 ? 6.371 -5.121 -7.133 1.00 69.81 362 ASN A C 1
ATOM 2921 O O . ASN A 1 362 ? 7.031 -4.916 -8.149 1.00 69.81 362 ASN A O 1
ATOM 2925 N N . ASP A 1 363 ? 6.797 -4.764 -5.916 1.00 72.12 363 ASP A N 1
ATOM 2926 C CA . ASP A 1 363 ? 8.102 -4.154 -5.599 1.00 72.12 363 ASP A CA 1
ATOM 2927 C C . ASP A 1 363 ? 8.398 -2.796 -6.267 1.00 72.12 363 ASP A C 1
ATOM 2929 O O . ASP A 1 363 ? 9.452 -2.204 -6.045 1.00 72.12 363 ASP A O 1
ATOM 2933 N N . THR A 1 364 ? 7.445 -2.235 -7.014 1.00 81.75 364 THR A N 1
ATOM 2934 C CA . THR A 1 364 ? 7.554 -0.898 -7.600 1.00 81.75 364 THR A CA 1
ATOM 2935 C C . THR A 1 364 ? 6.942 0.138 -6.657 1.00 81.75 364 THR A C 1
ATOM 2937 O O . THR A 1 364 ? 5.754 0.030 -6.331 1.00 81.75 364 THR A O 1
ATOM 2940 N N . PRO A 1 365 ? 7.694 1.167 -6.230 1.00 91.69 365 PRO A N 1
ATOM 2941 C CA . PRO A 1 365 ? 7.140 2.242 -5.421 1.00 91.69 365 PRO A CA 1
ATOM 2942 C C . PRO A 1 365 ? 6.324 3.205 -6.285 1.00 91.69 365 PRO A C 1
ATOM 2944 O O . PRO A 1 365 ? 6.771 3.631 -7.355 1.00 91.69 365 PRO A O 1
ATOM 2947 N N . LYS A 1 366 ? 5.144 3.582 -5.797 1.00 90.88 366 LYS A N 1
ATOM 2948 C CA . LYS A 1 366 ? 4.265 4.586 -6.399 1.00 90.88 366 LYS A CA 1
ATOM 2949 C C . LYS A 1 366 ? 3.978 5.704 -5.403 1.00 90.88 366 LYS A C 1
ATOM 2951 O O . LYS A 1 366 ? 3.403 5.457 -4.346 1.00 90.88 366 LYS A O 1
ATOM 2956 N N . LEU A 1 367 ? 4.358 6.928 -5.756 1.00 93.75 367 LEU A N 1
ATOM 2957 C CA . LEU A 1 367 ? 4.045 8.134 -4.991 1.00 93.75 367 LEU A CA 1
ATOM 2958 C C . LEU A 1 367 ? 2.535 8.393 -5.005 1.00 93.75 367 LEU A C 1
ATOM 2960 O O . LEU A 1 367 ? 1.905 8.301 -6.060 1.00 93.75 367 LEU A O 1
ATOM 2964 N N . MET A 1 368 ? 1.962 8.719 -3.849 1.00 89.50 368 MET A N 1
ATOM 2965 C CA . MET A 1 368 ? 0.528 8.973 -3.680 1.00 89.50 368 MET A CA 1
ATOM 2966 C C . MET A 1 368 ? 0.262 10.101 -2.676 1.00 89.50 368 MET A C 1
ATOM 2968 O O . MET A 1 368 ? 1.135 10.454 -1.895 1.00 89.50 368 MET A O 1
ATOM 2972 N N . ASN A 1 369 ? -0.979 10.602 -2.638 1.00 81.69 369 ASN A N 1
ATOM 2973 C CA . ASN A 1 369 ? -1.430 11.674 -1.738 1.00 81.69 369 ASN A CA 1
ATOM 2974 C C . ASN A 1 369 ? -0.652 12.997 -1.934 1.00 81.69 369 ASN A C 1
ATOM 2976 O O . ASN A 1 369 ? -0.025 13.517 -1.009 1.00 81.69 369 ASN A O 1
ATOM 2980 N N . PHE A 1 370 ? -0.772 13.600 -3.119 1.00 80.06 370 PHE A N 1
ATOM 2981 C CA . PHE A 1 370 ? -0.251 14.937 -3.455 1.00 80.06 370 PHE A CA 1
ATOM 2982 C C . PHE A 1 370 ? -1.065 16.083 -2.808 1.00 80.06 370 PHE A C 1
ATOM 2984 O O . PHE A 1 370 ? -1.123 17.199 -3.323 1.00 80.06 370 PHE A O 1
ATOM 2991 N N . ASP A 1 371 ? -1.685 15.837 -1.652 1.00 66.75 371 ASP A N 1
ATOM 2992 C CA . ASP A 1 371 ? -2.656 16.734 -1.011 1.00 66.75 371 ASP A CA 1
ATOM 2993 C C . ASP A 1 371 ? -2.053 18.077 -0.557 1.00 66.75 371 ASP A C 1
ATOM 2995 O O . ASP A 1 371 ? -2.784 19.040 -0.333 1.00 66.75 371 ASP A O 1
ATOM 2999 N N . LEU A 1 372 ? -0.731 18.129 -0.356 1.00 61.41 372 LEU A N 1
ATOM 3000 C CA . LEU A 1 372 ? 0.015 19.342 0.012 1.00 61.41 372 LEU A CA 1
ATOM 3001 C C . LEU A 1 372 ? 0.862 19.883 -1.146 1.00 61.41 372 LEU A C 1
ATOM 3003 O O . LEU A 1 372 ? 1.756 20.705 -0.914 1.00 61.41 372 LEU A O 1
ATOM 3007 N N . SER A 1 373 ? 0.624 19.386 -2.362 1.00 55.81 373 SER A N 1
ATOM 3008 C CA . SER A 1 373 ? 1.460 19.730 -3.501 1.00 55.81 373 SER A CA 1
ATOM 3009 C C . SER A 1 373 ? 1.347 21.201 -3.897 1.00 55.81 373 SER A C 1
ATOM 3011 O O . SER A 1 373 ? 0.357 21.878 -3.610 1.00 55.81 373 SER A O 1
ATOM 3013 N N . PHE A 1 374 ? 2.410 21.715 -4.511 1.00 53.81 374 PHE A N 1
ATOM 3014 C CA . PHE A 1 374 ? 2.497 23.094 -4.991 1.00 53.81 374 PHE A CA 1
ATOM 3015 C C . PHE A 1 374 ? 2.734 23.125 -6.486 1.00 53.81 374 PHE A C 1
ATOM 3017 O O . PHE A 1 374 ? 3.541 22.339 -6.975 1.00 53.81 374 PHE A O 1
ATOM 3024 N N . GLN A 1 375 ? 2.040 24.033 -7.170 1.00 51.78 375 GLN A N 1
ATOM 3025 C CA . GLN A 1 375 ? 2.128 24.265 -8.609 1.00 51.78 375 GLN A CA 1
ATOM 3026 C C . GLN A 1 375 ? 2.649 25.691 -8.823 1.00 51.78 375 GLN A C 1
ATOM 3028 O O . GLN A 1 375 ? 2.042 26.648 -8.345 1.00 51.78 375 GLN A O 1
ATOM 3033 N N . LEU A 1 376 ? 3.793 25.839 -9.497 1.00 44.06 376 LEU A N 1
ATOM 3034 C CA . LEU A 1 376 ? 4.480 27.134 -9.637 1.00 44.06 376 LEU A CA 1
ATOM 3035 C C . LEU A 1 376 ? 3.835 28.095 -10.655 1.00 44.06 376 LEU A C 1
ATOM 3037 O O . LEU A 1 376 ? 4.150 29.283 -10.617 1.00 44.06 376 LEU A O 1
ATOM 3041 N N . GLU A 1 377 ? 2.966 27.625 -11.556 1.00 38.84 377 GLU A N 1
ATOM 3042 C CA . GLU A 1 377 ? 2.458 28.458 -12.662 1.00 38.84 377 GLU A CA 1
ATOM 3043 C C . GLU A 1 377 ? 1.348 29.443 -12.265 1.00 38.84 377 GLU A C 1
ATOM 3045 O O . GLU A 1 377 ? 1.182 30.461 -12.936 1.00 38.84 377 GLU A O 1
ATOM 3050 N N . ASP A 1 378 ? 0.652 29.225 -11.144 1.00 34.78 378 ASP A N 1
ATOM 3051 C CA . ASP A 1 378 ? -0.425 30.112 -10.703 1.00 34.78 378 ASP A CA 1
ATOM 3052 C C . ASP A 1 378 ? -0.095 30.783 -9.369 1.00 34.78 378 ASP A C 1
ATOM 3054 O O . ASP A 1 378 ? -0.051 30.169 -8.302 1.00 34.78 378 ASP A O 1
ATOM 3058 N N . ASN A 1 379 ? 0.051 32.107 -9.412 1.00 37.09 379 ASN A N 1
ATOM 3059 C CA . ASN A 1 379 ? 0.292 32.990 -8.268 1.00 37.09 379 ASN A CA 1
ATOM 3060 C C . ASN A 1 379 ? -0.931 33.076 -7.308 1.00 37.09 379 ASN A C 1
ATOM 3062 O O . ASN A 1 379 ? -1.217 34.140 -6.752 1.00 37.09 379 ASN A O 1
ATOM 3066 N N . ARG A 1 380 ? -1.725 31.999 -7.162 1.00 37.91 380 ARG A N 1
ATOM 3067 C CA . ARG A 1 380 ? -3.021 31.987 -6.461 1.00 37.91 380 ARG A CA 1
ATOM 3068 C C . ARG A 1 380 ? -3.335 30.794 -5.551 1.00 37.91 380 ARG A C 1
ATOM 3070 O O . ARG A 1 380 ? -4.335 30.908 -4.851 1.00 37.91 380 ARG A O 1
ATOM 3077 N N . LEU A 1 381 ? -2.570 29.701 -5.478 1.00 41.03 381 LEU A N 1
ATOM 3078 C CA . LEU A 1 381 ? -3.041 28.521 -4.723 1.00 41.03 381 LEU A CA 1
ATOM 3079 C C . LEU A 1 381 ? -1.968 27.880 -3.834 1.00 41.03 381 LEU A C 1
ATOM 3081 O O . LEU A 1 381 ? -1.299 26.917 -4.193 1.00 41.03 381 LEU A O 1
ATOM 3085 N N . THR A 1 382 ? -1.831 28.394 -2.612 1.00 45.88 382 THR A N 1
ATOM 3086 C CA . THR A 1 382 ? -1.089 27.731 -1.534 1.00 45.88 382 THR A CA 1
ATOM 3087 C C . THR A 1 382 ? -2.020 26.826 -0.719 1.00 45.88 382 THR A C 1
ATOM 3089 O O . THR A 1 382 ? -2.709 27.281 0.191 1.00 45.88 382 THR A O 1
ATOM 3092 N N . VAL A 1 383 ? -1.985 25.508 -0.953 1.00 49.81 383 VAL A N 1
ATOM 3093 C CA . VAL A 1 383 ? -2.603 24.509 -0.050 1.00 49.81 383 VAL A CA 1
ATOM 3094 C C . VAL A 1 383 ? -1.622 24.126 1.068 1.00 49.81 383 VAL A C 1
ATOM 3096 O O . VAL A 1 383 ? -1.412 22.960 1.385 1.00 49.81 383 VAL A O 1
ATOM 3099 N N . ILE A 1 384 ? -0.966 25.113 1.682 1.00 50.12 384 ILE A N 1
ATOM 3100 C CA . ILE A 1 384 ? -0.193 24.853 2.902 1.00 50.12 384 ILE A CA 1
ATOM 3101 C C . ILE A 1 384 ? -1.183 24.977 4.071 1.00 50.12 384 ILE A C 1
ATOM 3103 O O . ILE A 1 384 ? -1.920 25.971 4.152 1.00 50.12 384 ILE A O 1
ATOM 3107 N N . PRO A 1 385 ? -1.272 23.983 4.975 1.00 48.88 385 PRO A N 1
ATOM 3108 C CA . PRO A 1 385 ? -1.857 24.206 6.290 1.00 48.88 385 PRO A CA 1
ATOM 3109 C C . PRO A 1 385 ? -1.159 25.410 6.928 1.00 48.88 385 PRO A C 1
ATOM 3111 O O . PRO A 1 385 ? -0.013 25.704 6.602 1.00 48.88 385 PRO A O 1
ATOM 3114 N N . ASP A 1 386 ? -1.814 26.117 7.845 1.00 54.81 386 ASP A N 1
ATOM 3115 C CA . ASP A 1 386 ? -1.060 27.034 8.703 1.00 54.81 386 ASP A CA 1
ATOM 3116 C C . ASP A 1 386 ? 0.149 26.264 9.279 1.00 54.81 386 ASP A C 1
ATOM 3118 O O . ASP A 1 386 ? -0.007 25.120 9.711 1.00 54.81 386 ASP A O 1
ATOM 3122 N N . VAL A 1 387 ? 1.356 26.837 9.215 1.00 57.62 387 VAL A N 1
ATOM 3123 C CA . VAL A 1 387 ? 2.603 26.190 9.665 1.00 57.62 387 VAL A CA 1
ATOM 3124 C C . VAL A 1 387 ? 2.458 25.701 11.113 1.00 57.62 387 VAL A C 1
ATOM 3126 O O . VAL A 1 387 ? 3.019 24.671 11.487 1.00 57.62 387 VAL A O 1
ATOM 3129 N N . SER A 1 388 ? 1.616 26.381 11.901 1.00 53.31 388 SER A N 1
ATOM 3130 C CA . SER A 1 388 ? 1.224 26.002 13.263 1.00 53.31 388 SER A CA 1
ATOM 3131 C C . SER A 1 388 ? 0.497 24.645 13.376 1.00 53.31 388 SER A C 1
ATOM 3133 O O . SER A 1 388 ? 0.501 24.034 14.444 1.00 53.31 388 SER A O 1
ATOM 3135 N N . GLN A 1 389 ? -0.106 24.150 12.290 1.00 58.47 389 GLN A N 1
ATOM 3136 C CA . GLN A 1 389 ? -0.857 22.891 12.215 1.00 58.47 389 GLN A CA 1
ATOM 3137 C C . GLN A 1 389 ? -0.046 21.722 11.634 1.00 58.47 389 GLN A C 1
ATOM 3139 O O . GLN A 1 389 ? -0.532 20.585 11.629 1.00 58.47 389 GLN A O 1
ATOM 3144 N N . LEU A 1 390 ? 1.176 21.960 11.143 1.00 65.88 390 LEU A N 1
ATOM 3145 C CA . LEU A 1 390 ? 2.037 20.885 10.652 1.00 65.88 390 LEU A CA 1
ATOM 3146 C C . LEU A 1 390 ? 2.465 19.981 11.814 1.00 65.88 390 LEU A C 1
ATOM 3148 O O . LEU A 1 390 ? 3.064 20.419 12.798 1.00 65.88 390 LEU A O 1
ATOM 3152 N N . LYS A 1 391 ? 2.176 18.680 11.696 1.00 70.50 391 LYS A N 1
ATOM 3153 C CA . LYS A 1 391 ? 2.646 17.693 12.672 1.00 70.50 391 LYS A CA 1
ATOM 3154 C C . LYS A 1 391 ? 4.159 17.549 12.554 1.00 70.50 391 LYS A C 1
ATOM 3156 O O . LYS A 1 391 ? 4.667 17.300 11.465 1.00 70.50 391 LYS A O 1
ATOM 3161 N N . ARG A 1 392 ? 4.856 17.627 13.692 1.00 80.19 392 ARG A N 1
ATOM 3162 C CA . ARG A 1 392 ? 6.287 17.311 13.773 1.00 80.19 392 ARG A CA 1
ATOM 3163 C C . ARG A 1 392 ? 6.544 15.914 13.216 1.00 80.19 392 ARG A C 1
ATOM 3165 O O . ARG A 1 392 ? 5.943 14.940 13.668 1.00 80.19 392 ARG A O 1
ATOM 3172 N N . SER A 1 393 ? 7.426 15.848 12.234 1.00 87.12 393 SER A N 1
ATOM 3173 C CA . SER A 1 393 ? 7.739 14.646 11.471 1.00 87.12 393 SER A CA 1
ATOM 3174 C C . SER A 1 393 ? 9.224 14.638 11.109 1.00 87.12 393 SER A C 1
ATOM 3176 O O . SER A 1 393 ? 9.779 15.707 10.832 1.00 87.12 393 SER A O 1
ATOM 3178 N N . PRO A 1 394 ? 9.872 13.461 11.076 1.00 92.56 394 PRO A N 1
ATOM 3179 C CA . PRO A 1 394 ? 11.248 13.343 10.610 1.00 92.56 394 PRO A CA 1
ATOM 3180 C C . PRO A 1 394 ? 11.372 13.520 9.090 1.00 92.56 394 PRO A C 1
ATOM 3182 O O . PRO A 1 394 ? 12.444 13.883 8.626 1.00 92.56 394 PRO A O 1
ATOM 3185 N N . TYR A 1 395 ? 10.304 13.298 8.316 1.00 93.31 395 TYR A N 1
ATOM 3186 C CA . TYR A 1 395 ? 10.365 13.351 6.847 1.00 93.31 395 TYR A CA 1
ATOM 3187 C C . TYR A 1 395 ? 10.158 14.759 6.285 1.00 93.31 395 TYR A C 1
ATOM 3189 O O . TYR A 1 395 ? 10.677 15.073 5.226 1.00 93.31 395 TYR A O 1
ATOM 3197 N N . ILE A 1 396 ? 9.433 15.629 6.995 1.00 88.06 396 ILE A N 1
ATOM 3198 C CA . ILE A 1 396 ? 9.187 17.002 6.531 1.00 88.06 396 ILE A CA 1
ATOM 3199 C C . ILE A 1 396 ? 10.486 17.799 6.638 1.00 88.06 396 ILE A C 1
ATOM 3201 O O . ILE A 1 396 ? 11.055 17.892 7.725 1.00 88.06 396 ILE A O 1
ATOM 3205 N N . ALA A 1 397 ? 10.937 18.403 5.541 1.00 88.75 397 ALA A N 1
ATOM 3206 C CA . ALA A 1 397 ? 12.170 19.182 5.529 1.00 88.75 397 ALA A CA 1
ATOM 3207 C C . ALA A 1 397 ? 12.092 20.425 6.454 1.00 88.75 397 ALA A C 1
ATOM 3209 O O . ALA A 1 397 ? 11.027 21.047 6.547 1.00 88.75 397 ALA A O 1
ATOM 3210 N N . PRO A 1 398 ? 13.182 20.811 7.152 1.00 87.62 398 PRO A N 1
ATOM 3211 C CA . PRO A 1 398 ? 13.167 21.886 8.154 1.00 87.62 398 PRO A C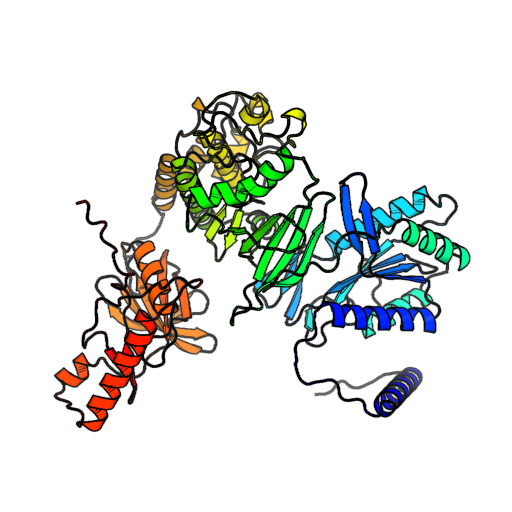A 1
ATOM 3212 C C . PRO A 1 398 ? 12.626 23.232 7.654 1.00 87.62 398 PRO A C 1
ATOM 3214 O O . PRO A 1 398 ? 11.922 23.932 8.381 1.00 87.62 398 PRO A O 1
ATOM 3217 N N . GLU A 1 399 ? 12.924 23.596 6.411 1.00 83.38 399 GLU A N 1
ATOM 3218 C CA . GLU A 1 399 ? 12.513 24.851 5.782 1.00 83.38 399 GLU A CA 1
ATOM 3219 C C . GLU A 1 399 ? 10.995 24.973 5.590 1.00 83.38 399 GLU A C 1
ATOM 3221 O O . GLU A 1 399 ? 10.470 26.087 5.630 1.00 83.38 399 GLU A O 1
ATOM 3226 N N . ILE A 1 400 ? 10.273 23.849 5.485 1.00 79.50 400 ILE A N 1
ATOM 3227 C CA . ILE A 1 400 ? 8.806 23.838 5.391 1.00 79.50 400 ILE A CA 1
ATOM 3228 C C . ILE A 1 400 ? 8.183 24.383 6.686 1.00 79.50 400 ILE A C 1
ATOM 3230 O O . ILE A 1 400 ? 7.177 25.088 6.639 1.00 79.50 400 ILE A O 1
ATOM 3234 N N . TYR A 1 401 ? 8.817 24.151 7.842 1.00 76.69 401 TYR A N 1
ATOM 3235 C CA . TYR A 1 401 ? 8.397 24.748 9.117 1.00 76.69 401 TYR A CA 1
ATOM 3236 C C . TYR A 1 401 ? 8.801 26.222 9.258 1.00 76.69 401 TYR A C 1
ATOM 3238 O O . TYR A 1 401 ? 8.261 26.924 10.108 1.00 76.69 401 TYR A O 1
ATOM 3246 N N . LYS A 1 402 ? 9.771 26.697 8.468 1.00 73.44 402 LYS A N 1
ATOM 3247 C CA . LYS A 1 402 ? 10.288 28.075 8.531 1.00 73.44 402 LYS A CA 1
ATOM 3248 C C . LYS A 1 402 ? 9.547 29.024 7.574 1.00 73.44 402 LYS A C 1
ATOM 3250 O O . LYS A 1 402 ? 9.732 30.233 7.673 1.00 73.44 402 LYS A O 1
ATOM 3255 N N . GLY A 1 403 ? 8.696 28.500 6.682 1.00 60.97 403 GLY A N 1
ATOM 3256 C CA . GLY A 1 403 ? 7.840 29.292 5.787 1.00 60.97 403 GLY A CA 1
ATOM 3257 C C . GLY A 1 403 ? 8.595 30.090 4.712 1.00 60.97 403 GLY A C 1
ATOM 3258 O O . GLY A 1 403 ? 8.102 31.123 4.265 1.00 60.97 403 GLY A O 1
ATOM 3259 N N . GLY A 1 404 ? 9.804 29.656 4.335 1.00 51.59 404 GLY A N 1
ATOM 3260 C CA . GLY A 1 404 ? 10.675 30.359 3.382 1.00 51.59 404 GLY A CA 1
ATOM 3261 C C . GLY A 1 404 ? 10.426 30.007 1.906 1.00 51.59 404 GLY A C 1
ATOM 3262 O O . GLY A 1 404 ? 10.055 28.885 1.584 1.00 51.59 404 GLY A O 1
ATOM 3263 N N . MET A 1 405 ? 10.689 30.963 1.004 1.00 47.62 405 MET A N 1
ATOM 3264 C CA . MET A 1 405 ? 10.545 30.861 -0.465 1.00 47.62 405 MET A CA 1
ATOM 3265 C C . MET A 1 405 ? 11.762 30.197 -1.161 1.00 47.62 405 MET A C 1
ATOM 3267 O O . MET A 1 405 ? 12.310 30.737 -2.120 1.00 47.62 405 MET A O 1
ATOM 3271 N N . THR A 1 406 ? 12.267 29.076 -0.647 1.00 49.91 406 THR A N 1
ATOM 3272 C CA . THR A 1 406 ? 13.418 28.340 -1.228 1.00 49.91 406 THR A CA 1
ATOM 3273 C C . THR A 1 406 ? 12.962 27.184 -2.126 1.00 49.91 406 THR A C 1
ATOM 3275 O O . THR A 1 406 ? 11.856 26.701 -1.910 1.00 49.91 406 THR A O 1
ATOM 3278 N N . PRO A 1 407 ? 13.765 26.716 -3.113 1.00 55.75 407 PRO A N 1
ATOM 3279 C CA . PRO A 1 407 ? 13.316 25.742 -4.112 1.00 55.75 407 PRO A CA 1
ATOM 3280 C C . PRO A 1 407 ? 12.831 24.444 -3.459 1.00 55.75 407 PRO A C 1
ATOM 3282 O O . PRO A 1 407 ? 13.604 23.620 -2.964 1.00 55.75 407 PRO A O 1
ATOM 3285 N N . GLU A 1 408 ? 11.515 24.288 -3.476 1.00 65.62 408 GLU A N 1
ATOM 3286 C CA . GLU A 1 408 ? 10.773 23.325 -2.668 1.00 65.62 408 GLU A CA 1
ATOM 3287 C C . GLU A 1 408 ? 11.000 21.881 -3.120 1.00 65.62 408 GLU A C 1
ATOM 3289 O O . GLU A 1 408 ? 10.856 20.960 -2.323 1.00 65.62 408 GLU A O 1
ATOM 3294 N N . ALA A 1 409 ? 11.443 21.673 -4.364 1.00 81.25 409 ALA A N 1
ATOM 3295 C CA . ALA A 1 409 ? 11.799 20.360 -4.901 1.00 81.25 409 ALA A CA 1
ATOM 3296 C C . ALA A 1 409 ? 12.850 19.632 -4.036 1.00 81.25 409 ALA A C 1
ATOM 3298 O O . ALA A 1 409 ? 12.777 18.419 -3.840 1.00 81.25 409 ALA A O 1
ATOM 3299 N N . THR A 1 410 ? 13.791 20.374 -3.440 1.00 89.38 410 THR A N 1
ATOM 3300 C CA . THR A 1 410 ? 14.821 19.810 -2.546 1.00 89.38 410 THR A CA 1
ATOM 3301 C C . THR A 1 410 ? 14.269 19.328 -1.196 1.00 89.38 410 THR A C 1
ATOM 3303 O O . THR A 1 410 ? 14.947 18.569 -0.496 1.00 89.38 410 THR A O 1
ATOM 3306 N N . ALA A 1 411 ? 13.045 19.719 -0.820 1.00 88.50 411 ALA A N 1
ATOM 3307 C CA . ALA A 1 411 ? 12.353 19.202 0.363 1.00 88.50 411 ALA A CA 1
ATOM 3308 C C . ALA A 1 411 ? 11.875 17.754 0.150 1.00 88.50 411 ALA A C 1
ATOM 3310 O O . ALA A 1 411 ? 11.951 16.927 1.065 1.00 88.50 411 ALA A O 1
ATOM 3311 N N . ASP A 1 412 ? 11.452 17.411 -1.070 1.00 92.38 412 ASP A N 1
ATOM 3312 C CA . ASP A 1 412 ? 11.118 16.027 -1.421 1.00 92.38 412 ASP A CA 1
ATOM 3313 C C . ASP A 1 412 ? 12.376 15.148 -1.391 1.00 92.38 412 ASP A C 1
ATOM 3315 O O . ASP A 1 412 ? 12.354 14.042 -0.852 1.00 92.38 412 ASP A O 1
ATOM 3319 N N . LEU A 1 413 ? 13.508 15.669 -1.879 1.00 94.75 413 LEU A N 1
ATOM 3320 C CA . LEU A 1 413 ? 14.796 14.964 -1.856 1.00 94.75 413 LEU A CA 1
ATOM 3321 C C . LEU A 1 413 ? 15.312 14.733 -0.426 1.00 94.75 413 LEU A C 1
ATOM 3323 O O . LEU A 1 413 ? 15.831 13.658 -0.125 1.00 94.75 413 LEU A O 1
ATOM 3327 N N . PHE A 1 414 ? 15.105 15.692 0.482 1.00 95.31 414 PHE A N 1
ATOM 3328 C CA . PHE A 1 414 ? 15.355 15.488 1.913 1.00 95.31 414 PHE A CA 1
ATOM 3329 C C . PHE A 1 414 ? 14.540 14.314 2.462 1.00 95.31 414 PHE A C 1
ATOM 3331 O O . PHE A 1 414 ? 15.082 13.436 3.135 1.00 95.31 414 PHE A O 1
ATOM 3338 N N . SER A 1 415 ? 13.249 14.270 2.125 1.00 95.38 415 SER A N 1
ATOM 3339 C CA . SER A 1 415 ? 12.341 13.201 2.550 1.00 95.38 415 SER A CA 1
ATOM 3340 C C . SER A 1 415 ? 12.823 11.832 2.048 1.00 95.38 415 SER A C 1
ATOM 3342 O O . SER A 1 415 ? 12.839 10.867 2.814 1.00 95.38 415 SER A O 1
ATOM 3344 N N . VAL A 1 416 ? 13.294 11.751 0.794 1.00 96.75 416 VAL A N 1
ATOM 3345 C CA . VAL A 1 416 ? 13.925 10.543 0.226 1.00 96.75 416 VAL A CA 1
ATOM 3346 C C . VAL A 1 416 ? 15.175 10.139 1.007 1.00 96.75 416 VAL A C 1
ATOM 3348 O O . VAL A 1 416 ? 15.321 8.963 1.329 1.00 96.75 416 VAL A O 1
ATOM 3351 N N . GLY A 1 417 ? 16.041 11.086 1.378 1.00 97.19 417 GLY A N 1
ATOM 3352 C CA . GLY A 1 417 ? 17.230 10.810 2.193 1.00 97.19 417 GLY A CA 1
ATOM 3353 C C . GLY A 1 417 ? 16.899 10.197 3.558 1.00 97.19 417 GLY A C 1
ATOM 3354 O O . GLY A 1 417 ? 17.536 9.233 3.985 1.00 97.19 417 GLY A O 1
ATOM 3355 N N . VAL A 1 418 ? 15.858 10.704 4.225 1.00 97.62 418 VAL A N 1
ATOM 3356 C CA . VAL A 1 418 ? 15.387 10.152 5.506 1.00 97.62 418 VAL A CA 1
ATOM 3357 C C . VAL A 1 418 ? 14.799 8.747 5.325 1.00 97.62 418 VAL A C 1
ATOM 3359 O O . VAL A 1 418 ? 15.057 7.872 6.152 1.00 97.62 418 VAL A O 1
ATOM 3362 N N . MET A 1 419 ? 14.049 8.501 4.244 1.00 96.75 419 MET A N 1
ATOM 3363 C CA . MET A 1 419 ? 13.518 7.166 3.933 1.00 96.75 419 MET A CA 1
ATOM 3364 C C . MET A 1 419 ? 14.624 6.166 3.581 1.00 96.75 419 MET A C 1
ATOM 3366 O O . MET A 1 419 ? 14.569 5.032 4.042 1.00 96.75 419 MET A O 1
ATOM 3370 N N . LEU A 1 420 ? 15.646 6.577 2.822 1.00 96.06 420 LEU A N 1
ATOM 3371 C CA . LEU A 1 420 ? 16.840 5.772 2.537 1.00 96.06 420 LEU A CA 1
ATOM 3372 C C . LEU A 1 420 ? 17.521 5.310 3.827 1.00 96.06 420 LEU A C 1
ATOM 3374 O O . LEU A 1 420 ? 17.769 4.117 3.998 1.00 96.06 420 LEU A O 1
ATOM 3378 N N . TYR A 1 421 ? 17.761 6.240 4.755 1.00 96.88 421 TYR A N 1
ATOM 3379 C CA . TYR A 1 421 ? 18.317 5.914 6.066 1.00 96.88 421 TYR A CA 1
ATOM 3380 C C . TYR A 1 421 ? 17.445 4.888 6.805 1.00 96.88 421 TYR A C 1
ATOM 3382 O O . TYR A 1 421 ? 17.948 3.866 7.267 1.00 96.88 421 TYR A O 1
ATOM 3390 N N . GLU A 1 422 ? 16.136 5.139 6.914 1.00 96.31 422 GLU A N 1
ATOM 3391 C CA . GLU A 1 422 ? 15.229 4.260 7.660 1.00 96.31 422 GLU A CA 1
ATOM 3392 C C . GLU A 1 422 ? 15.116 2.867 7.029 1.00 96.31 422 GLU A C 1
ATOM 3394 O O . GLU A 1 422 ? 15.079 1.881 7.759 1.00 96.31 422 GLU A O 1
ATOM 3399 N N . MET A 1 423 ? 15.112 2.761 5.696 1.00 95.06 423 MET A N 1
ATOM 3400 C CA . MET A 1 423 ? 15.068 1.471 5.001 1.00 95.06 423 MET A CA 1
ATOM 3401 C C . MET A 1 423 ? 16.317 0.615 5.255 1.00 95.06 423 MET A C 1
ATOM 3403 O O . MET A 1 423 ? 16.197 -0.607 5.368 1.00 95.06 423 MET A O 1
ATOM 3407 N N . LEU A 1 424 ? 17.496 1.238 5.367 1.00 94.50 424 LEU A N 1
ATOM 3408 C CA . LEU A 1 424 ? 18.761 0.539 5.629 1.00 94.50 424 LEU A CA 1
ATOM 3409 C C . LEU A 1 424 ? 18.933 0.176 7.105 1.00 94.50 424 LEU A C 1
ATOM 3411 O O . LEU A 1 424 ? 19.311 -0.946 7.429 1.00 94.50 424 LEU A O 1
ATOM 3415 N N . VAL A 1 425 ? 18.674 1.128 8.005 1.00 93.75 425 VAL A N 1
ATOM 3416 C CA . VAL A 1 425 ? 18.986 0.981 9.437 1.00 93.75 425 VAL A CA 1
ATOM 3417 C C . VAL A 1 425 ? 17.815 0.378 10.218 1.00 93.75 425 VAL A C 1
ATOM 3419 O O . VAL A 1 425 ? 18.007 -0.248 11.261 1.00 93.75 425 VAL A O 1
ATOM 3422 N N . GLY A 1 426 ? 16.587 0.558 9.734 1.00 90.94 426 GLY A N 1
ATOM 3423 C CA . GLY A 1 426 ? 15.376 0.100 10.412 1.00 90.94 426 GLY A CA 1
ATOM 3424 C C . GLY A 1 426 ? 14.861 1.005 11.523 1.00 90.94 426 GLY A C 1
ATOM 3425 O O . GLY A 1 426 ? 13.904 0.672 12.225 1.00 90.94 426 GLY A O 1
ATOM 3426 N N . GLU A 1 427 ? 15.506 2.150 11.710 1.00 91.25 427 GLU A N 1
ATOM 3427 C CA . GLU A 1 427 ? 15.092 3.202 12.624 1.00 91.25 427 GLU A CA 1
ATOM 3428 C C . GLU A 1 427 ? 15.273 4.564 11.958 1.00 91.25 427 GLU A C 1
ATOM 3430 O O . GLU A 1 427 ? 16.051 4.729 11.020 1.00 91.25 427 GLU A O 1
ATOM 3435 N N . ARG A 1 428 ? 14.544 5.562 12.449 1.00 93.88 428 ARG A N 1
ATOM 3436 C CA . ARG A 1 428 ? 14.640 6.934 11.945 1.00 93.88 428 ARG A CA 1
ATOM 3437 C C . ARG A 1 428 ? 15.919 7.590 12.467 1.00 93.88 428 ARG A C 1
ATOM 3439 O O . ARG A 1 428 ? 16.281 7.345 13.619 1.00 93.88 428 ARG A O 1
ATOM 3446 N N . PRO A 1 429 ? 16.563 8.476 11.688 1.00 93.81 429 PRO A N 1
ATOM 3447 C CA . PRO A 1 429 ? 17.773 9.149 12.149 1.00 93.81 429 PRO A CA 1
ATOM 3448 C C . PRO A 1 429 ? 17.480 10.053 13.357 1.00 93.81 429 PRO A C 1
ATOM 3450 O O . PRO A 1 429 ? 18.280 10.138 14.283 1.00 93.81 429 PRO A O 1
ATOM 3453 N N . PHE A 1 430 ? 16.315 10.697 13.390 1.00 94.38 430 PHE A N 1
ATOM 3454 C CA . PHE A 1 430 ? 15.879 11.609 14.448 1.00 94.38 430 PHE A CA 1
ATOM 3455 C C . PHE A 1 430 ? 14.350 11.591 14.579 1.00 94.38 430 PHE A C 1
ATOM 3457 O O . PHE A 1 430 ? 13.649 11.023 13.740 1.00 94.38 430 PHE A O 1
ATOM 3464 N N . GLY A 1 431 ? 13.822 12.202 15.645 1.00 87.31 431 GLY A N 1
ATOM 3465 C CA . GLY A 1 431 ? 12.377 12.313 15.863 1.00 87.31 431 GLY A CA 1
ATOM 3466 C C . GLY A 1 431 ? 11.731 13.425 15.033 1.00 87.31 431 GLY A C 1
ATOM 3467 O O . GLY A 1 431 ? 10.609 13.259 14.554 1.00 87.31 431 GLY A O 1
ATOM 3468 N N . CYS A 1 432 ? 12.440 14.541 14.841 1.00 89.31 432 CYS A N 1
ATOM 3469 C CA . CYS A 1 432 ? 11.990 15.684 14.054 1.00 89.31 432 CYS A CA 1
ATOM 3470 C C . CYS A 1 432 ? 13.159 16.272 13.257 1.00 89.31 432 CYS A C 1
ATOM 3472 O O . CYS A 1 432 ? 14.276 16.348 13.758 1.00 89.31 432 CYS A O 1
ATOM 3474 N N . SER A 1 433 ? 12.915 16.721 12.026 1.00 88.00 433 SER A N 1
ATOM 3475 C CA . SER A 1 433 ? 13.970 17.283 11.168 1.00 88.00 433 SER A CA 1
ATOM 3476 C C . SER A 1 433 ? 14.598 18.569 11.716 1.00 88.00 433 SER A C 1
ATOM 3478 O O . SER A 1 433 ? 15.769 18.835 11.458 1.00 88.00 433 SER A O 1
ATOM 3480 N N . THR A 1 434 ? 13.871 19.330 12.541 1.00 85.19 434 THR A N 1
ATOM 3481 C CA . THR A 1 434 ? 14.409 20.493 13.273 1.00 85.19 434 THR A CA 1
ATOM 3482 C C . THR A 1 434 ? 15.529 20.125 14.248 1.00 85.19 434 THR A C 1
ATOM 3484 O O . THR A 1 434 ? 16.312 20.988 14.626 1.00 85.19 434 THR A O 1
ATOM 3487 N N . ASP A 1 435 ? 15.647 18.853 14.644 1.00 87.81 435 ASP A N 1
ATOM 3488 C CA . ASP A 1 435 ? 16.718 18.391 15.534 1.00 87.81 435 ASP A CA 1
ATOM 3489 C C . ASP A 1 435 ? 18.103 18.463 14.857 1.00 87.81 435 ASP A C 1
ATOM 3491 O O . ASP A 1 435 ? 19.122 18.407 15.548 1.00 87.81 435 ASP A O 1
ATOM 3495 N N . LEU A 1 436 ? 18.160 18.632 13.526 1.00 88.81 436 LEU A N 1
ATOM 3496 C CA . LEU A 1 436 ? 19.402 18.858 12.779 1.00 88.81 436 LEU A CA 1
ATOM 3497 C C . LEU A 1 436 ? 20.117 20.154 13.187 1.00 88.81 436 LEU A C 1
ATOM 3499 O O . LEU A 1 436 ? 21.344 20.213 13.099 1.00 88.81 436 LEU A O 1
ATOM 3503 N N . GLU A 1 437 ? 19.397 21.156 13.703 1.00 88.06 437 GLU A N 1
ATOM 3504 C CA . GLU A 1 437 ? 20.001 22.388 14.238 1.00 88.06 437 GLU A CA 1
ATOM 3505 C C . GLU A 1 437 ? 20.992 22.074 15.376 1.00 88.06 437 GLU A C 1
ATOM 3507 O O . GLU A 1 437 ? 22.038 22.711 15.510 1.00 88.06 437 GLU A O 1
ATOM 3512 N N . LEU A 1 438 ? 20.715 21.023 16.159 1.00 88.12 438 LEU A N 1
ATOM 3513 C CA . LEU A 1 438 ? 21.572 20.569 17.259 1.00 88.12 438 LEU A CA 1
ATOM 3514 C C . LEU A 1 438 ? 22.845 19.856 16.775 1.00 88.12 438 LEU A C 1
ATOM 3516 O O . LEU A 1 438 ? 23.773 19.661 17.559 1.00 88.12 438 LEU A O 1
ATOM 3520 N N . SER A 1 439 ? 22.902 19.453 15.504 1.00 88.19 439 SER A N 1
ATOM 3521 C CA . SER A 1 439 ? 24.028 18.746 14.885 1.00 88.19 439 SER A CA 1
ATOM 3522 C C . SER A 1 439 ? 24.646 19.526 13.723 1.00 88.19 439 SER A C 1
ATOM 3524 O O . SER A 1 439 ? 25.147 18.932 12.770 1.00 88.19 439 SER A O 1
ATOM 3526 N N . GLN A 1 440 ? 24.645 20.863 13.813 1.00 89.38 440 GLN A N 1
ATOM 3527 C CA . GLN A 1 440 ? 25.220 21.760 12.797 1.00 89.38 440 GLN A CA 1
ATOM 3528 C C . GLN A 1 440 ? 24.614 21.546 11.396 1.00 89.38 440 GLN A C 1
ATOM 3530 O O . GLN A 1 440 ? 25.304 21.656 10.383 1.00 89.38 440 GLN A O 1
ATOM 3535 N N . GLY A 1 441 ? 23.329 21.199 11.341 1.00 89.81 441 GLY A N 1
ATOM 3536 C CA . GLY A 1 441 ? 22.563 21.072 10.108 1.00 89.81 441 GLY A CA 1
ATOM 3537 C C . GLY A 1 441 ? 22.829 19.800 9.296 1.00 89.81 441 GLY A C 1
ATOM 3538 O O . GLY A 1 441 ? 22.531 19.777 8.101 1.00 89.81 441 GLY A O 1
ATOM 3539 N N . LYS A 1 442 ? 23.403 18.751 9.899 1.00 93.94 442 LYS A N 1
ATOM 3540 C CA . LYS A 1 442 ? 23.721 17.473 9.231 1.00 93.94 442 LYS A CA 1
ATOM 3541 C C . LYS A 1 442 ? 23.545 16.262 10.146 1.00 93.94 442 LYS A C 1
ATOM 3543 O O . LYS A 1 442 ? 23.387 16.418 11.358 1.00 93.94 442 LYS A O 1
ATOM 3548 N N . LEU A 1 443 ? 23.602 15.060 9.577 1.00 95.06 443 LEU A N 1
ATOM 3549 C CA . LEU A 1 443 ? 23.647 13.822 10.355 1.00 95.06 443 LEU A CA 1
ATOM 3550 C C . LEU A 1 443 ? 24.948 13.736 11.178 1.00 95.06 443 LEU A C 1
ATOM 3552 O O . LEU A 1 443 ? 26.011 14.205 10.773 1.00 95.06 443 LEU A O 1
ATOM 3556 N N . ARG A 1 444 ? 24.858 13.148 12.373 1.00 94.38 444 ARG A N 1
ATOM 3557 C CA . ARG A 1 444 ? 25.992 12.870 13.264 1.00 94.38 444 ARG A CA 1
ATOM 3558 C C . ARG A 1 444 ? 26.752 11.638 12.777 1.00 94.38 444 ARG A C 1
ATOM 3560 O O . ARG A 1 444 ? 26.156 10.719 12.221 1.00 94.38 444 ARG A O 1
ATOM 3567 N N . GLU A 1 445 ? 28.034 11.548 13.126 1.00 92.62 445 GLU A N 1
ATOM 3568 C CA . GLU A 1 445 ? 28.854 10.364 12.819 1.00 92.62 445 GLU A CA 1
ATOM 3569 C C . GLU A 1 445 ? 28.290 9.065 13.404 1.00 92.62 445 GLU A C 1
ATOM 3571 O O . GLU A 1 445 ? 28.443 8.011 12.802 1.00 92.62 445 GLU A O 1
ATOM 3576 N N . GLU A 1 446 ? 27.583 9.120 14.536 1.00 93.12 446 GLU A N 1
ATOM 3577 C CA . GLU A 1 446 ? 26.893 7.946 15.085 1.00 93.12 446 GLU A CA 1
ATOM 3578 C C . GLU A 1 446 ? 25.790 7.435 14.142 1.00 93.12 446 GLU A C 1
ATOM 3580 O O . GLU A 1 446 ? 25.653 6.231 13.946 1.00 93.12 446 GLU A O 1
ATOM 3585 N N . GLN A 1 447 ? 25.019 8.340 13.530 1.00 95.25 447 GLN A N 1
ATOM 3586 C CA . GLN A 1 447 ? 23.949 7.988 12.592 1.00 95.25 447 GLN A CA 1
ATOM 3587 C C . GLN A 1 447 ? 24.546 7.459 11.284 1.00 95.25 447 GLN A C 1
ATOM 3589 O O . GLN A 1 447 ? 24.168 6.384 10.832 1.00 95.25 447 GLN A O 1
ATOM 3594 N N . LEU A 1 448 ? 25.530 8.157 10.709 1.00 95.19 448 LEU A N 1
ATOM 3595 C CA . LEU A 1 448 ? 26.216 7.700 9.493 1.00 95.19 448 LEU A CA 1
ATOM 3596 C C . LEU A 1 448 ? 26.957 6.374 9.717 1.00 95.19 448 LEU A C 1
ATOM 3598 O O . LEU A 1 448 ? 26.937 5.496 8.859 1.00 95.19 448 LEU A O 1
ATOM 3602 N N . GLY A 1 449 ? 27.545 6.184 10.899 1.00 93.81 449 GLY A N 1
ATOM 3603 C CA . GLY A 1 449 ? 28.183 4.936 11.306 1.00 93.81 449 GLY A CA 1
ATOM 3604 C C . GLY A 1 449 ? 27.225 3.745 11.301 1.00 93.81 449 GLY A C 1
ATOM 3605 O O . GLY A 1 449 ? 27.625 2.662 10.887 1.00 93.81 449 GLY A O 1
ATOM 3606 N N . LYS A 1 450 ? 25.952 3.938 11.675 1.00 95.50 450 LYS A N 1
ATOM 3607 C CA . LYS A 1 450 ? 24.925 2.885 11.584 1.00 95.50 450 LYS A CA 1
ATOM 3608 C C . LYS A 1 450 ? 24.623 2.475 10.146 1.00 95.50 450 LYS A C 1
ATOM 3610 O O . LYS A 1 450 ? 24.334 1.310 9.917 1.00 95.50 450 LYS A O 1
ATOM 3615 N N . VAL A 1 451 ? 24.710 3.405 9.197 1.00 95.38 451 VAL A N 1
ATOM 3616 C CA . VAL A 1 451 ? 24.536 3.113 7.767 1.00 95.38 451 VAL A CA 1
ATOM 3617 C C . VAL A 1 451 ? 25.749 2.348 7.224 1.00 95.38 451 VAL A C 1
ATOM 3619 O O . VAL A 1 451 ? 25.578 1.343 6.545 1.00 95.38 451 VAL A O 1
ATOM 3622 N N . ARG A 1 452 ? 26.972 2.766 7.589 1.00 94.44 452 ARG A N 1
ATOM 3623 C CA . ARG A 1 452 ? 28.239 2.142 7.149 1.00 94.44 452 ARG A CA 1
ATOM 3624 C C . ARG A 1 452 ? 28.393 0.673 7.547 1.00 94.44 452 ARG A C 1
ATOM 3626 O O . ARG A 1 452 ? 29.101 -0.063 6.875 1.00 94.44 452 ARG A O 1
ATOM 3633 N N . ILE A 1 453 ? 27.784 0.253 8.657 1.00 92.69 453 ILE A N 1
ATOM 3634 C CA . ILE A 1 453 ? 27.870 -1.137 9.139 1.00 92.69 453 ILE A CA 1
ATOM 3635 C C . ILE A 1 453 ? 26.812 -2.065 8.525 1.00 92.69 453 ILE A C 1
ATOM 3637 O O . ILE A 1 453 ? 26.790 -3.249 8.861 1.00 92.69 453 ILE A O 1
ATOM 3641 N N . VAL A 1 454 ? 25.913 -1.552 7.677 1.00 90.00 454 VAL A N 1
ATOM 3642 C CA . VAL A 1 454 ? 24.936 -2.384 6.965 1.00 90.00 454 VAL A CA 1
ATOM 3643 C C . VAL A 1 454 ? 25.653 -3.139 5.847 1.00 90.00 454 VAL A C 1
ATOM 3645 O O . VAL A 1 454 ? 26.294 -2.538 4.989 1.00 90.00 454 VAL A O 1
ATOM 3648 N N . ASP A 1 455 ? 25.533 -4.465 5.858 1.00 85.25 455 ASP A N 1
ATOM 3649 C CA . ASP A 1 455 ? 26.150 -5.333 4.854 1.00 85.25 455 ASP A CA 1
ATOM 3650 C C . ASP A 1 455 ? 25.652 -4.993 3.441 1.00 85.25 455 ASP A C 1
ATOM 3652 O O . ASP A 1 455 ? 24.445 -4.887 3.217 1.00 85.25 455 ASP A O 1
ATOM 3656 N N . GLY A 1 456 ? 26.582 -4.813 2.499 1.00 82.19 456 GLY A N 1
ATOM 3657 C CA . GLY A 1 456 ? 26.299 -4.407 1.118 1.00 82.19 456 GLY A CA 1
ATOM 3658 C C . GLY A 1 456 ? 26.078 -2.904 0.892 1.00 82.19 456 GLY A C 1
ATOM 3659 O O . GLY A 1 456 ? 25.652 -2.529 -0.199 1.00 82.19 456 GLY A O 1
ATOM 3660 N N . VAL A 1 457 ? 26.342 -2.046 1.884 1.00 88.31 457 VAL A N 1
ATOM 3661 C CA . VAL A 1 457 ? 26.349 -0.582 1.721 1.00 88.31 457 VAL A CA 1
ATOM 3662 C C . VAL A 1 457 ? 27.771 -0.070 1.494 1.00 88.31 457 VAL A C 1
ATOM 3664 O O . VAL A 1 457 ? 28.691 -0.433 2.223 1.00 88.31 457 VAL A O 1
ATOM 3667 N N . ASP A 1 458 ? 27.945 0.810 0.508 1.00 86.56 458 ASP A N 1
ATOM 3668 C CA . ASP A 1 458 ? 29.214 1.485 0.235 1.00 86.56 458 ASP A CA 1
ATOM 3669 C C . ASP A 1 458 ? 29.239 2.940 0.754 1.00 86.56 458 ASP A C 1
ATOM 3671 O O . ASP A 1 458 ? 28.219 3.525 1.129 1.00 86.56 458 ASP A O 1
ATOM 3675 N N . GLU A 1 459 ? 30.425 3.561 0.767 1.00 90.00 459 GLU A N 1
ATOM 3676 C CA . GLU A 1 459 ? 30.577 4.961 1.205 1.00 90.00 459 GLU A CA 1
ATOM 3677 C C . GLU A 1 459 ? 29.889 5.965 0.266 1.00 90.00 459 GLU A C 1
ATOM 3679 O O . GLU A 1 459 ? 29.602 7.089 0.681 1.00 90.00 459 GLU A O 1
ATOM 3684 N N . ARG A 1 460 ? 29.580 5.585 -0.982 1.00 91.00 460 ARG A N 1
ATOM 3685 C CA . ARG A 1 460 ? 28.846 6.459 -1.910 1.00 91.00 460 ARG A CA 1
ATOM 3686 C C . ARG A 1 460 ? 27.399 6.612 -1.467 1.00 91.00 460 ARG A C 1
ATOM 3688 O O . ARG A 1 460 ? 26.915 7.739 -1.398 1.00 91.00 460 ARG A O 1
ATOM 3695 N N . LEU A 1 461 ? 26.742 5.522 -1.073 1.00 92.81 461 LEU A N 1
ATOM 3696 C CA . LEU A 1 461 ? 25.381 5.561 -0.545 1.00 92.81 461 LEU A CA 1
ATOM 3697 C C . LEU A 1 461 ? 25.315 6.305 0.797 1.00 92.81 461 LEU A C 1
ATOM 3699 O O . LEU A 1 461 ? 24.387 7.081 1.030 1.00 92.81 461 LEU A O 1
ATOM 3703 N N . VAL A 1 462 ? 26.327 6.142 1.656 1.00 95.50 462 VAL A N 1
ATOM 3704 C CA . VAL A 1 462 ? 26.452 6.913 2.908 1.00 95.50 462 VAL A CA 1
ATOM 3705 C C . VAL A 1 462 ? 26.600 8.409 2.614 1.00 95.50 462 VAL A C 1
ATOM 3707 O O . VAL A 1 462 ? 25.892 9.227 3.206 1.00 95.50 462 VAL A O 1
ATOM 3710 N N . GLY A 1 463 ? 27.475 8.768 1.671 1.00 94.81 463 GLY A N 1
ATOM 3711 C CA . GLY A 1 463 ? 27.672 10.146 1.224 1.00 94.81 463 GLY A CA 1
ATOM 3712 C C . GLY A 1 463 ? 26.411 10.752 0.609 1.00 94.81 463 GLY A C 1
ATOM 3713 O O . GLY A 1 463 ? 26.058 11.885 0.931 1.00 94.81 463 GLY A O 1
ATOM 3714 N N . LEU A 1 464 ? 25.679 9.986 -0.206 1.00 95.31 464 LEU A N 1
ATOM 3715 C CA . LEU A 1 464 ? 24.402 10.403 -0.783 1.00 95.31 464 LEU A CA 1
ATOM 3716 C C . LEU A 1 464 ? 23.372 10.721 0.309 1.00 95.31 464 LEU A C 1
ATOM 3718 O O . LEU A 1 464 ? 22.741 11.777 0.260 1.00 95.31 464 LEU A O 1
ATOM 3722 N N . ILE A 1 465 ? 23.219 9.849 1.310 1.00 96.81 465 ILE A N 1
ATOM 3723 C CA . ILE A 1 465 ? 22.298 10.081 2.432 1.00 96.81 465 ILE A CA 1
ATOM 3724 C C . ILE A 1 465 ? 22.688 11.353 3.197 1.00 96.81 465 ILE A C 1
ATOM 3726 O O . ILE A 1 465 ? 21.820 12.177 3.481 1.00 96.81 465 ILE A O 1
ATOM 3730 N N . ASP A 1 466 ? 23.977 11.565 3.476 1.00 95.50 466 ASP A N 1
ATOM 3731 C CA . ASP A 1 466 ? 24.451 12.790 4.134 1.00 95.50 466 ASP A CA 1
ATOM 3732 C C . ASP A 1 466 ? 24.217 14.043 3.267 1.00 95.50 466 ASP A C 1
ATOM 3734 O O . ASP A 1 466 ? 23.873 15.105 3.781 1.00 95.50 466 ASP A O 1
ATOM 3738 N N . CYS A 1 467 ? 24.345 13.951 1.942 1.00 94.88 467 CYS A N 1
ATOM 3739 C CA . CYS A 1 467 ? 24.024 15.045 1.021 1.00 94.88 467 CYS A CA 1
ATOM 3740 C C . CYS A 1 467 ? 22.522 15.356 0.958 1.00 94.88 467 CYS A C 1
ATOM 3742 O O . CYS A 1 467 ? 22.150 16.519 0.821 1.00 94.88 467 CYS A O 1
ATOM 3744 N N . LEU A 1 468 ? 21.647 14.357 1.070 1.00 95.81 468 LEU A N 1
ATOM 3745 C CA . LEU A 1 468 ? 20.197 14.561 1.048 1.00 95.81 468 LEU A CA 1
ATOM 3746 C C . LEU A 1 468 ? 19.662 15.085 2.387 1.00 95.81 468 LEU A C 1
ATOM 3748 O O . LEU A 1 468 ? 18.791 15.957 2.412 1.00 95.81 468 LEU A O 1
ATOM 3752 N N . VAL A 1 469 ? 20.199 14.601 3.509 1.00 96.56 469 VAL A N 1
ATOM 3753 C CA . VAL A 1 469 ? 19.717 14.925 4.860 1.00 96.56 469 VAL A CA 1
ATOM 3754 C C . VAL A 1 469 ? 20.512 16.092 5.459 1.00 96.56 469 VAL A C 1
ATOM 3756 O O . VAL A 1 469 ? 21.250 15.961 6.437 1.00 96.56 469 VAL A O 1
ATOM 3759 N N . ARG A 1 470 ? 20.334 17.274 4.858 1.00 94.38 470 ARG A N 1
ATOM 3760 C CA . ARG A 1 470 ? 20.889 18.556 5.336 1.00 94.38 470 ARG A CA 1
ATOM 3761 C C . ARG A 1 470 ? 19.789 19.503 5.785 1.00 94.38 470 ARG A C 1
ATOM 3763 O O . ARG A 1 470 ? 18.722 19.543 5.180 1.00 94.38 470 ARG A O 1
ATOM 3770 N N . GLU A 1 471 ? 20.058 20.326 6.792 1.00 90.06 471 GLU A N 1
ATOM 3771 C CA . GLU A 1 471 ? 19.116 21.366 7.217 1.00 90.06 471 GLU A CA 1
ATOM 3772 C C . GLU A 1 471 ? 18.935 22.436 6.133 1.00 90.06 471 GLU A C 1
ATOM 3774 O O . GLU A 1 471 ? 17.807 22.778 5.796 1.00 90.06 471 GLU A O 1
ATOM 3779 N N . SER A 1 472 ? 20.036 22.923 5.553 1.00 88.00 472 SER A N 1
ATOM 3780 C CA . SER A 1 472 ? 20.006 23.937 4.495 1.00 88.00 472 SER A CA 1
ATOM 3781 C C . SER A 1 472 ? 19.686 23.316 3.127 1.00 88.00 472 SER A C 1
ATOM 3783 O O . SER A 1 472 ? 20.448 22.452 2.681 1.00 88.00 472 SER A O 1
ATOM 3785 N N . PRO A 1 473 ? 18.647 23.791 2.406 1.00 87.31 473 PRO A N 1
ATOM 3786 C CA . PRO A 1 473 ? 18.342 23.352 1.040 1.00 87.31 473 PRO A CA 1
ATOM 3787 C C 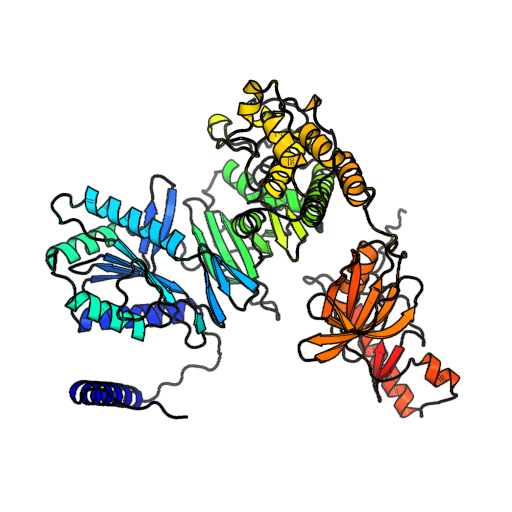. PRO A 1 473 ? 19.509 23.533 0.064 1.00 87.31 473 PRO A C 1
ATOM 3789 O O . PRO A 1 473 ? 19.759 22.674 -0.774 1.00 87.31 473 PRO A O 1
ATOM 3792 N N . ALA A 1 474 ? 20.277 24.620 0.208 1.00 86.12 474 ALA A N 1
ATOM 3793 C CA . ALA A 1 474 ? 21.421 24.925 -0.656 1.00 86.12 474 ALA A CA 1
ATOM 3794 C C . ALA A 1 474 ? 22.603 23.956 -0.475 1.00 86.12 474 ALA A C 1
ATOM 3796 O O . ALA A 1 474 ? 23.517 23.935 -1.294 1.00 86.12 474 ALA A O 1
ATOM 3797 N N . SER A 1 475 ? 22.604 23.178 0.609 1.00 86.38 475 SER A N 1
ATOM 3798 C CA . SER A 1 475 ? 23.605 22.143 0.875 1.00 86.38 475 SER A CA 1
ATOM 3799 C C . SER A 1 475 ? 23.166 20.755 0.400 1.00 86.38 475 SER A C 1
ATOM 3801 O O . SER A 1 475 ? 23.930 19.806 0.571 1.00 86.38 475 SER A O 1
ATOM 3803 N N . ARG A 1 476 ? 21.956 20.625 -0.164 1.00 90.81 476 ARG A N 1
ATOM 3804 C CA . ARG A 1 476 ? 21.431 19.372 -0.714 1.00 90.81 476 ARG A CA 1
ATOM 3805 C C . ARG A 1 476 ? 21.705 19.257 -2.206 1.00 90.81 476 ARG A C 1
ATOM 3807 O O . ARG A 1 476 ? 21.989 20.243 -2.885 1.00 90.81 476 ARG A O 1
ATOM 3814 N N . LEU A 1 477 ? 21.554 18.040 -2.722 1.00 87.69 477 LEU A N 1
ATOM 3815 C CA . LEU A 1 477 ? 21.429 17.825 -4.161 1.00 87.69 477 LEU A CA 1
ATOM 3816 C C . LEU A 1 477 ? 20.222 18.603 -4.694 1.00 87.69 477 LEU A C 1
ATOM 3818 O O . LEU A 1 477 ? 19.162 18.638 -4.069 1.00 87.69 477 LEU A O 1
ATOM 3822 N N . SER A 1 478 ? 20.406 19.247 -5.842 1.00 83.25 478 SER A N 1
ATOM 3823 C CA . SER A 1 478 ? 19.455 20.214 -6.392 1.00 83.25 478 SER A CA 1
ATOM 3824 C C . SER A 1 478 ? 18.403 19.601 -7.316 1.00 83.25 478 SER A C 1
ATOM 3826 O O . SER A 1 478 ? 17.431 20.279 -7.639 1.00 83.25 478 SER A O 1
ATOM 3828 N N . SER A 1 479 ? 18.576 18.348 -7.753 1.00 87.25 479 SER A N 1
ATOM 3829 C CA . SER A 1 479 ? 17.676 17.699 -8.710 1.00 87.25 479 SER A CA 1
ATOM 3830 C C . SER A 1 479 ? 17.528 16.199 -8.465 1.00 87.25 479 SER A C 1
ATOM 3832 O O . SER A 1 479 ? 18.453 15.541 -7.983 1.00 87.25 479 SER A O 1
ATOM 3834 N N . ALA A 1 480 ? 16.368 15.656 -8.840 1.00 89.75 480 ALA A N 1
ATOM 3835 C CA . ALA A 1 480 ? 16.120 14.219 -8.827 1.00 89.75 480 ALA A CA 1
ATOM 3836 C C . ALA A 1 480 ? 17.026 13.461 -9.816 1.00 89.75 480 ALA A C 1
ATOM 3838 O O . ALA A 1 480 ? 17.422 12.339 -9.522 1.00 89.75 480 ALA A O 1
ATOM 3839 N N . ASP A 1 481 ? 17.418 14.080 -10.935 1.00 87.44 481 ASP A N 1
ATOM 3840 C CA . ASP A 1 481 ? 18.374 13.510 -11.894 1.00 87.44 481 ASP A CA 1
ATOM 3841 C C . ASP A 1 481 ? 19.721 13.178 -11.247 1.00 87.44 481 ASP A C 1
ATOM 3843 O O . ASP A 1 481 ? 20.188 12.047 -11.357 1.00 87.44 481 ASP A O 1
ATOM 3847 N N . SER A 1 482 ? 20.297 14.115 -10.487 1.00 89.69 482 SER A N 1
ATOM 3848 C CA . SER A 1 482 ? 21.560 13.886 -9.768 1.00 89.69 482 SER A CA 1
ATOM 3849 C C . SER A 1 482 ? 21.445 12.770 -8.726 1.00 89.69 482 SER A C 1
ATOM 3851 O O . SER A 1 482 ? 22.401 12.043 -8.475 1.00 89.69 482 SER A O 1
ATOM 3853 N N . VAL A 1 483 ? 20.270 12.624 -8.106 1.00 91.94 483 VAL A N 1
ATOM 3854 C CA . VAL A 1 483 ? 20.007 11.535 -7.156 1.00 91.94 483 VAL A CA 1
ATOM 3855 C C . VAL A 1 483 ? 19.920 10.193 -7.879 1.00 91.94 483 VAL A C 1
ATOM 3857 O O . VAL A 1 483 ? 20.502 9.225 -7.404 1.00 91.94 483 VAL A O 1
ATOM 3860 N N . ILE A 1 484 ? 19.237 10.126 -9.027 1.00 88.81 484 ILE A N 1
ATOM 3861 C CA . ILE A 1 484 ? 19.147 8.908 -9.847 1.00 88.81 484 ILE A CA 1
ATOM 3862 C C . ILE A 1 484 ? 20.534 8.479 -10.323 1.00 88.81 484 ILE A C 1
ATOM 3864 O O . ILE A 1 484 ? 20.846 7.295 -10.242 1.00 88.81 484 ILE A O 1
ATOM 3868 N N . GLU A 1 485 ? 21.361 9.418 -10.785 1.00 86.81 485 GLU A N 1
ATOM 3869 C CA . GLU A 1 485 ? 22.732 9.152 -11.230 1.00 86.81 485 GLU A CA 1
ATOM 3870 C C . GLU A 1 485 ? 23.563 8.527 -10.101 1.00 86.81 485 GLU A C 1
ATOM 3872 O O . GLU A 1 485 ? 24.040 7.404 -10.246 1.00 86.81 485 GLU A O 1
ATOM 3877 N N . LEU A 1 486 ? 23.612 9.165 -8.925 1.00 89.56 486 LEU A N 1
ATOM 3878 C CA . LEU A 1 486 ? 24.352 8.644 -7.769 1.00 89.56 486 LEU A CA 1
ATOM 3879 C C . LEU A 1 486 ? 23.801 7.307 -7.254 1.00 89.56 486 LEU A C 1
ATOM 3881 O O . LEU A 1 486 ? 24.573 6.425 -6.885 1.00 89.56 486 LEU A O 1
ATOM 3885 N N . LEU A 1 487 ? 22.476 7.125 -7.227 1.00 87.62 487 LEU A N 1
ATOM 3886 C CA . LEU A 1 487 ? 21.866 5.844 -6.852 1.00 87.62 487 LEU A CA 1
ATOM 3887 C C . LEU A 1 487 ? 22.197 4.738 -7.859 1.00 87.62 487 LEU A C 1
ATOM 3889 O O . LEU A 1 487 ? 22.416 3.599 -7.451 1.00 87.62 487 LEU A O 1
ATOM 3893 N N . SER A 1 488 ? 22.247 5.067 -9.151 1.00 83.50 488 SER A N 1
ATOM 3894 C CA . SER A 1 488 ? 22.625 4.125 -10.207 1.00 83.50 488 SER A CA 1
ATOM 3895 C C . SER A 1 488 ? 24.101 3.753 -10.088 1.00 83.50 488 SER A C 1
ATOM 3897 O O . SER A 1 488 ? 24.426 2.577 -10.122 1.00 83.50 488 SER A O 1
ATOM 3899 N N . GLU A 1 489 ? 24.988 4.705 -9.793 1.00 83.69 489 GLU A N 1
ATOM 3900 C CA . GLU A 1 489 ? 26.400 4.415 -9.502 1.00 83.69 489 GLU A CA 1
ATOM 3901 C C . GLU A 1 489 ? 26.595 3.529 -8.260 1.00 83.69 489 GLU A C 1
ATOM 3903 O O . GLU A 1 489 ? 27.530 2.724 -8.211 1.00 83.69 489 GLU A O 1
ATOM 3908 N N . CYS A 1 490 ? 25.736 3.676 -7.244 1.00 80.94 490 CYS A N 1
ATOM 3909 C CA . CYS A 1 490 ? 25.722 2.794 -6.074 1.00 80.94 490 CYS A CA 1
ATOM 3910 C C . CYS A 1 490 ? 25.240 1.382 -6.443 1.00 80.94 490 CYS A C 1
ATOM 3912 O O . CYS A 1 490 ? 25.740 0.406 -5.887 1.00 80.94 490 CYS A O 1
ATOM 3914 N N . LEU A 1 491 ? 24.302 1.268 -7.391 1.00 71.31 491 LEU A N 1
ATOM 3915 C CA . LEU A 1 491 ? 23.856 -0.010 -7.953 1.00 71.31 491 LEU A CA 1
ATOM 3916 C C . LEU A 1 491 ? 24.956 -0.663 -8.812 1.00 71.31 491 LEU A C 1
ATOM 3918 O O . LEU A 1 491 ? 25.138 -1.875 -8.749 1.00 71.31 491 LEU A O 1
ATOM 3922 N N . ASP A 1 492 ? 25.720 0.159 -9.536 1.00 64.75 492 ASP A N 1
ATOM 3923 C CA . ASP A 1 492 ? 26.819 -0.210 -10.439 1.00 64.75 492 ASP A CA 1
ATOM 3924 C C . ASP A 1 492 ? 28.198 -0.240 -9.742 1.00 64.75 492 ASP A C 1
ATOM 3926 O O . ASP A 1 492 ? 29.244 -0.222 -10.396 1.00 64.75 492 ASP A O 1
ATOM 3930 N N . GLY A 1 493 ? 28.237 -0.239 -8.403 1.00 48.72 493 GLY A N 1
ATOM 3931 C CA . GLY A 1 493 ? 29.484 -0.272 -7.636 1.00 48.72 493 GLY A CA 1
ATOM 3932 C C . GLY A 1 493 ? 30.375 -1.469 -7.910 1.00 48.72 493 GLY A C 1
ATOM 3933 O O . GLY A 1 493 ? 29.903 -2.433 -8.506 1.00 48.72 493 GLY A O 1
ATOM 3934 N N . PRO A 1 494 ? 31.659 -1.433 -7.483 1.00 37.62 494 PRO A N 1
ATOM 3935 C CA . PRO A 1 494 ? 32.541 -2.577 -7.621 1.00 37.62 494 PRO A CA 1
ATOM 3936 C C . PRO A 1 494 ? 31.951 -3.682 -6.763 1.00 37.62 494 PRO A C 1
ATOM 3938 O O . PRO A 1 494 ? 32.143 -3.741 -5.549 1.00 37.62 494 PRO A O 1
ATOM 3941 N N . VAL A 1 495 ? 31.152 -4.514 -7.411 1.00 39.06 495 VAL A N 1
ATOM 3942 C CA . VAL A 1 495 ? 30.635 -5.706 -6.805 1.00 39.06 495 VAL A CA 1
ATOM 3943 C C . VAL A 1 495 ? 31.869 -6.528 -6.488 1.00 39.06 495 VAL A C 1
ATOM 3945 O O . VAL A 1 495 ? 32.695 -6.778 -7.369 1.00 39.06 495 VAL A O 1
ATOM 3948 N N . ASP A 1 496 ? 32.013 -6.922 -5.229 1.00 33.97 496 ASP A N 1
ATOM 3949 C CA . ASP A 1 496 ? 32.912 -8.002 -4.840 1.00 33.97 496 ASP A CA 1
ATOM 3950 C C . ASP A 1 496 ? 32.305 -9.310 -5.396 1.00 33.97 496 ASP A C 1
ATOM 3952 O O . ASP A 1 496 ? 31.827 -10.193 -4.689 1.00 33.97 496 ASP A O 1
ATOM 3956 N N . GLU A 1 497 ? 32.203 -9.375 -6.721 1.00 35.38 497 GLU A N 1
ATOM 3957 C CA . GLU A 1 497 ? 31.782 -10.512 -7.509 1.00 35.38 497 GLU A CA 1
ATOM 3958 C C . GLU A 1 497 ? 33.064 -11.060 -8.120 1.00 35.38 497 GLU A C 1
ATOM 3960 O O . GLU A 1 497 ? 33.665 -10.477 -9.027 1.00 35.38 497 GLU A O 1
ATOM 3965 N N . ALA A 1 498 ? 33.469 -12.241 -7.652 1.00 31.95 498 ALA A N 1
ATOM 3966 C CA . ALA A 1 498 ? 34.157 -13.167 -8.538 1.00 31.95 498 ALA A CA 1
ATOM 3967 C C . ALA A 1 498 ? 33.444 -13.122 -9.905 1.00 31.95 498 ALA A C 1
ATOM 3969 O O . ALA A 1 498 ? 32.212 -13.146 -9.917 1.00 31.95 498 ALA A O 1
ATOM 3970 N N . PRO A 1 499 ? 34.171 -12.997 -11.028 1.00 35.19 499 PRO A N 1
ATOM 3971 C CA . PRO A 1 499 ? 33.600 -12.573 -12.301 1.00 35.19 499 PRO A CA 1
ATOM 3972 C C . PRO A 1 499 ? 32.410 -13.457 -12.687 1.00 35.19 499 PRO A C 1
ATOM 3974 O O . PRO A 1 499 ? 32.589 -14.589 -13.134 1.00 35.19 499 PRO A O 1
ATOM 3977 N N . ILE A 1 500 ? 31.189 -12.942 -12.512 1.00 47.56 500 ILE A N 1
ATOM 3978 C CA . ILE A 1 500 ? 30.004 -13.534 -13.121 1.00 47.56 500 ILE A CA 1
ATOM 3979 C C . ILE A 1 500 ? 30.106 -13.153 -14.590 1.00 47.56 500 ILE A C 1
ATOM 3981 O O . ILE A 1 500 ? 29.985 -11.980 -14.946 1.00 47.56 500 ILE A O 1
ATOM 3985 N N . GLU A 1 501 ? 30.387 -14.134 -15.444 1.00 53.44 501 GLU A N 1
ATOM 3986 C CA . GLU A 1 501 ? 30.380 -13.942 -16.890 1.00 53.44 501 GLU A CA 1
ATOM 3987 C C . GLU A 1 501 ? 29.100 -13.201 -17.302 1.00 53.44 501 GLU A C 1
ATOM 3989 O O . GLU A 1 501 ? 27.979 -13.644 -17.026 1.00 53.44 501 GLU A O 1
ATOM 3994 N N . ALA A 1 502 ? 29.262 -12.031 -17.927 1.00 55.84 502 ALA A N 1
ATOM 3995 C CA . ALA A 1 502 ? 28.140 -11.228 -18.381 1.00 55.84 502 ALA A CA 1
ATOM 3996 C C . ALA A 1 502 ? 27.263 -12.077 -19.310 1.00 55.84 502 ALA A C 1
ATOM 3998 O O . ALA A 1 502 ? 27.727 -12.595 -20.324 1.00 55.84 502 ALA A O 1
ATOM 3999 N N . ASN A 1 503 ? 25.984 -12.211 -18.955 1.00 74.75 503 ASN A N 1
ATOM 4000 C CA . ASN A 1 503 ? 25.034 -13.086 -19.639 1.00 74.75 503 ASN A CA 1
ATOM 4001 C C . ASN A 1 503 ? 25.415 -14.576 -19.607 1.00 74.75 503 ASN A C 1
ATOM 4003 O O . ASN A 1 503 ? 25.185 -15.274 -20.599 1.00 74.75 503 ASN A O 1
ATOM 4007 N N . ARG A 1 504 ? 25.957 -15.082 -18.489 1.00 86.19 504 ARG A N 1
ATOM 4008 C CA . ARG A 1 504 ? 26.207 -16.522 -18.327 1.00 86.19 504 ARG A CA 1
ATOM 4009 C C . ARG A 1 504 ? 24.973 -17.345 -18.690 1.00 86.19 504 ARG A C 1
ATOM 4011 O O . ARG A 1 504 ? 23.834 -16.920 -18.458 1.00 86.19 504 ARG A O 1
ATOM 4018 N N . LEU A 1 505 ? 25.196 -18.527 -19.248 1.00 88.75 505 LEU A N 1
ATOM 4019 C CA . LEU A 1 505 ? 24.114 -19.491 -19.383 1.00 88.75 505 LEU A CA 1
ATOM 4020 C C . LEU A 1 505 ? 23.696 -19.959 -17.986 1.00 88.75 505 LEU A C 1
ATOM 4022 O O . LEU A 1 505 ? 24.542 -20.152 -17.112 1.00 88.75 505 LEU A O 1
ATOM 4026 N N . LEU A 1 506 ? 22.390 -20.079 -17.770 1.00 90.69 506 LEU A N 1
ATOM 4027 C CA . LEU A 1 506 ? 21.869 -20.678 -16.549 1.00 90.69 506 LEU A CA 1
ATOM 4028 C C . LEU A 1 506 ? 22.034 -22.193 -16.622 1.00 90.69 506 LEU A C 1
ATOM 4030 O O . LEU A 1 506 ? 21.787 -22.798 -17.670 1.00 90.69 506 LEU A O 1
ATOM 4034 N N . ASP A 1 507 ? 22.421 -22.793 -15.503 1.00 89.81 507 ASP A N 1
ATOM 4035 C CA . ASP A 1 507 ? 22.617 -24.234 -15.423 1.00 89.81 507 ASP A CA 1
ATOM 4036 C C . ASP A 1 507 ? 21.279 -24.969 -15.296 1.00 89.81 507 ASP A C 1
ATOM 4038 O O . ASP A 1 507 ? 20.292 -24.456 -14.758 1.00 89.81 507 ASP A O 1
ATOM 4042 N N . ALA A 1 508 ? 21.242 -26.218 -15.760 1.00 88.25 508 ALA A N 1
ATOM 4043 C CA . ALA A 1 508 ? 20.100 -27.086 -15.509 1.00 88.25 508 ALA A CA 1
ATOM 4044 C C . ALA A 1 508 ? 19.911 -27.292 -13.994 1.00 88.25 508 ALA A C 1
ATOM 4046 O O . ALA A 1 508 ? 20.870 -27.534 -13.258 1.00 88.25 508 ALA A O 1
ATOM 4047 N N . AS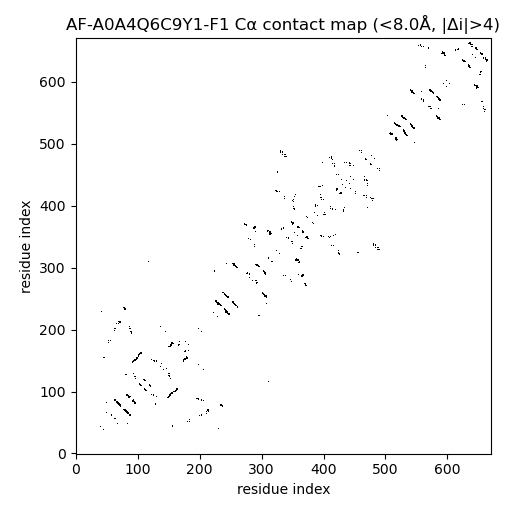N A 1 509 ? 18.656 -27.265 -13.546 1.00 89.31 509 ASN A N 1
ATOM 4048 C CA . ASN A 1 509 ? 18.208 -27.285 -12.149 1.00 89.31 509 ASN A CA 1
ATOM 4049 C C . ASN A 1 509 ? 18.478 -25.995 -11.354 1.00 89.31 509 ASN A C 1
ATOM 4051 O O . ASN A 1 509 ? 18.236 -25.963 -10.146 1.00 89.31 509 ASN A O 1
ATOM 4055 N N . GLU A 1 510 ? 18.948 -24.919 -11.991 1.00 89.88 510 GLU A N 1
ATOM 4056 C CA . GLU A 1 510 ? 19.015 -23.613 -11.335 1.00 89.88 510 GLU A CA 1
ATOM 4057 C C . GLU A 1 510 ? 17.596 -23.083 -11.054 1.00 89.88 510 GLU A C 1
ATOM 4059 O O . GLU A 1 510 ? 16.709 -23.173 -11.907 1.00 89.88 510 GLU A O 1
ATOM 4064 N N . ARG A 1 511 ? 17.357 -22.545 -9.847 1.00 86.38 511 ARG A N 1
ATOM 4065 C CA . ARG A 1 511 ? 16.017 -22.153 -9.374 1.00 86.38 511 ARG A CA 1
ATOM 4066 C C . ARG A 1 511 ? 15.929 -20.682 -8.989 1.00 86.38 511 ARG A C 1
ATOM 4068 O O . ARG A 1 511 ? 16.809 -20.155 -8.306 1.00 86.38 511 ARG A O 1
ATOM 4075 N N . HIS A 1 512 ? 14.809 -20.058 -9.337 1.00 79.00 512 HIS A N 1
ATOM 4076 C CA . HIS A 1 512 ? 14.428 -18.733 -8.861 1.00 79.00 512 HIS A CA 1
ATOM 4077 C C . HIS A 1 512 ? 12.902 -18.632 -8.734 1.00 79.00 512 HIS A C 1
ATOM 4079 O O . HIS A 1 512 ? 12.162 -18.845 -9.698 1.00 79.00 512 HIS A O 1
ATOM 4085 N N . GLY A 1 513 ? 12.423 -18.289 -7.535 1.00 79.69 513 GLY A N 1
ATOM 4086 C CA . GLY A 1 513 ? 10.994 -18.178 -7.246 1.00 79.69 513 GLY A CA 1
ATOM 4087 C C . GLY A 1 513 ? 10.238 -19.475 -7.557 1.00 79.69 513 GLY A C 1
ATOM 4088 O O . GLY A 1 513 ? 10.473 -20.506 -6.930 1.00 79.69 513 GLY A O 1
ATOM 4089 N N . LEU A 1 514 ? 9.322 -19.405 -8.526 1.00 83.81 514 LEU A N 1
ATOM 4090 C CA . LEU A 1 514 ? 8.459 -20.512 -8.957 1.00 83.81 514 LEU A CA 1
ATOM 4091 C C . LEU A 1 514 ? 9.055 -21.350 -10.101 1.00 83.81 514 LEU A C 1
ATOM 4093 O O . LEU A 1 514 ? 8.383 -22.264 -10.577 1.00 83.81 514 LEU A O 1
ATOM 4097 N N . TYR A 1 515 ? 10.264 -21.018 -10.562 1.00 91.12 515 TYR A N 1
ATOM 4098 C CA . TYR A 1 515 ? 10.841 -21.558 -11.788 1.00 91.12 515 TYR A CA 1
ATOM 4099 C C . TYR A 1 515 ? 12.133 -22.336 -11.540 1.00 91.12 515 TYR A C 1
ATOM 4101 O O . TYR A 1 515 ? 13.008 -21.901 -10.789 1.00 91.12 515 TYR A O 1
ATOM 4109 N N . GLU A 1 516 ? 12.267 -23.463 -12.231 1.00 93.50 516 GLU A N 1
ATOM 4110 C CA . GLU A 1 516 ? 13.473 -24.294 -12.284 1.00 93.50 516 GLU A CA 1
ATOM 4111 C C . GLU A 1 516 ? 13.907 -24.493 -13.737 1.00 93.50 516 GLU A C 1
ATOM 4113 O O . GLU A 1 516 ? 13.116 -24.975 -14.548 1.00 93.50 516 GLU A O 1
ATOM 4118 N N . ILE A 1 517 ? 15.146 -24.138 -14.079 1.00 96.62 517 ILE A N 1
ATOM 4119 C CA . ILE A 1 517 ? 15.681 -24.301 -15.435 1.00 96.62 517 ILE A CA 1
ATOM 4120 C C . ILE A 1 517 ? 15.785 -25.787 -15.772 1.00 96.62 517 ILE A C 1
ATOM 4122 O O . ILE A 1 517 ? 16.440 -26.554 -15.073 1.00 96.62 517 ILE A O 1
ATOM 4126 N N . VAL A 1 518 ? 15.148 -26.192 -16.869 1.00 95.88 518 VAL A N 1
ATOM 4127 C CA . VAL A 1 518 ? 15.191 -27.567 -17.381 1.00 95.88 518 VAL A CA 1
ATOM 4128 C C . VAL A 1 518 ? 16.245 -27.680 -18.473 1.00 95.88 518 VAL A C 1
ATOM 4130 O O . VAL A 1 518 ? 17.108 -28.550 -18.413 1.00 95.88 518 VAL A O 1
ATOM 4133 N N . GLU A 1 519 ? 16.179 -26.804 -19.475 1.00 94.62 519 GLU A N 1
ATOM 4134 C CA . GLU A 1 519 ? 17.098 -26.818 -20.614 1.00 94.62 519 GLU A CA 1
ATOM 4135 C C . GLU A 1 519 ? 17.247 -25.423 -21.230 1.00 94.62 519 GLU A C 1
ATOM 4137 O O . GLU A 1 519 ? 16.304 -24.628 -21.255 1.00 94.62 519 GLU A O 1
ATOM 4142 N N . PHE A 1 520 ? 18.438 -25.133 -21.752 1.00 94.81 520 PHE A N 1
ATOM 4143 C CA . PHE A 1 520 ? 18.678 -23.979 -22.612 1.00 94.81 520 PHE A CA 1
ATOM 4144 C C . PHE A 1 520 ? 18.214 -24.300 -24.035 1.00 94.81 520 PHE A C 1
ATOM 4146 O O . PHE A 1 520 ? 18.605 -25.316 -24.605 1.00 94.81 520 PHE A O 1
ATOM 4153 N N . ILE A 1 521 ? 17.384 -23.429 -24.606 1.00 91.94 521 ILE A N 1
ATOM 4154 C CA . ILE A 1 521 ? 16.784 -23.614 -25.932 1.00 91.94 521 ILE A CA 1
ATOM 4155 C C . ILE A 1 521 ? 17.589 -22.878 -27.005 1.00 91.94 521 ILE A C 1
ATOM 4157 O O . ILE A 1 521 ? 17.796 -23.407 -28.094 1.00 91.94 521 ILE A O 1
ATOM 4161 N N . GLY A 1 522 ? 18.050 -21.660 -26.717 1.00 85.31 522 GLY A N 1
ATOM 4162 C CA . GLY A 1 522 ? 18.808 -20.869 -27.683 1.00 85.31 522 GLY A CA 1
ATOM 4163 C C . GLY A 1 522 ? 18.999 -19.414 -27.272 1.00 85.31 522 GLY A C 1
ATOM 4164 O O . GLY A 1 522 ? 18.512 -18.970 -26.234 1.00 85.31 522 GLY A O 1
ATOM 4165 N N . HIS A 1 523 ? 19.713 -18.651 -28.099 1.00 80.44 523 HIS A N 1
ATOM 4166 C CA . HIS A 1 523 ? 19.942 -17.225 -27.879 1.00 80.44 523 HIS A CA 1
ATOM 4167 C C . HIS A 1 523 ? 19.354 -16.383 -29.018 1.00 80.44 523 HIS A C 1
ATOM 4169 O O . HIS A 1 523 ? 19.539 -16.670 -30.198 1.00 80.44 523 HIS A O 1
ATOM 4175 N N . GLY A 1 524 ? 18.678 -15.303 -28.652 1.00 73.88 524 GLY A N 1
ATOM 4176 C CA . GLY A 1 524 ? 18.307 -14.205 -29.534 1.00 73.88 524 GLY A CA 1
ATOM 4177 C C . GLY A 1 524 ? 19.300 -13.042 -29.451 1.00 73.88 524 GLY A C 1
ATOM 4178 O O . GLY A 1 524 ? 20.304 -13.083 -28.729 1.00 73.88 524 GLY A O 1
ATOM 4179 N N . ALA A 1 525 ? 18.997 -11.971 -30.187 1.00 75.19 525 ALA A N 1
ATOM 4180 C CA . ALA A 1 525 ? 19.770 -10.731 -30.134 1.00 75.19 525 ALA A CA 1
ATOM 4181 C C . ALA A 1 525 ? 19.768 -10.128 -28.719 1.00 75.19 525 ALA A C 1
ATOM 4183 O O . ALA A 1 525 ? 20.824 -9.758 -28.210 1.00 75.19 525 ALA A O 1
ATOM 4184 N N . GLU A 1 526 ? 18.611 -10.136 -28.058 1.00 81.88 526 GLU A N 1
ATOM 4185 C CA . GLU A 1 526 ? 18.385 -9.443 -26.783 1.00 81.88 526 GLU A CA 1
ATOM 4186 C C . GLU A 1 526 ? 18.160 -10.388 -25.595 1.00 81.88 526 GLU A C 1
ATOM 4188 O O . GLU A 1 526 ? 18.214 -9.961 -24.448 1.00 81.88 526 GLU A O 1
ATOM 4193 N N . ALA A 1 527 ? 17.926 -11.680 -25.825 1.00 89.75 527 ALA A N 1
ATOM 4194 C CA . ALA A 1 527 ? 17.557 -12.604 -24.754 1.00 89.75 527 ALA A CA 1
ATOM 4195 C C . ALA A 1 527 ? 18.112 -14.015 -24.964 1.00 89.75 527 ALA A C 1
ATOM 4197 O O . ALA A 1 527 ? 18.421 -14.423 -26.078 1.00 89.75 527 ALA A O 1
ATOM 4198 N N . GLN A 1 528 ? 18.215 -14.769 -23.880 1.00 93.75 528 GLN A N 1
ATOM 4199 C CA . GLN A 1 528 ? 18.442 -16.206 -23.838 1.00 93.75 528 GLN A CA 1
ATOM 4200 C C . GLN A 1 528 ? 17.119 -16.902 -23.529 1.00 93.75 528 GLN A C 1
ATOM 4202 O O . GLN A 1 528 ? 16.359 -16.452 -22.674 1.00 93.75 528 GLN A O 1
ATOM 4207 N N . ILE A 1 529 ? 16.837 -17.989 -24.233 1.00 94.00 529 ILE A N 1
ATOM 4208 C CA . ILE A 1 529 ? 15.590 -18.732 -24.115 1.00 94.00 529 ILE A CA 1
ATOM 4209 C C . ILE A 1 529 ? 15.864 -20.032 -23.378 1.00 94.00 529 ILE A C 1
ATOM 4211 O O . ILE A 1 529 ? 16.727 -20.815 -23.780 1.00 94.00 529 ILE A O 1
ATOM 4215 N N . TYR A 1 530 ? 15.094 -20.272 -22.329 1.00 95.88 530 TYR A N 1
ATOM 4216 C CA . TYR A 1 530 ? 15.143 -21.489 -21.536 1.00 95.88 530 TYR A CA 1
ATOM 4217 C C . TYR A 1 530 ? 13.765 -22.127 -21.496 1.00 95.88 530 TYR A C 1
ATOM 4219 O O . TYR A 1 530 ? 12.741 -21.448 -21.524 1.00 95.88 530 TYR A O 1
ATOM 4227 N N . LYS A 1 531 ? 13.734 -23.443 -21.362 1.00 95.31 531 LYS A N 1
ATOM 4228 C CA . LYS A 1 531 ? 12.569 -24.141 -20.841 1.00 95.31 531 LYS A CA 1
ATOM 4229 C C . LYS A 1 531 ? 12.760 -24.310 -19.348 1.00 95.31 531 LYS A C 1
ATOM 4231 O O . LYS A 1 531 ? 13.832 -24.714 -18.898 1.00 95.31 531 LYS A O 1
ATOM 4236 N N . ALA A 1 532 ? 11.711 -24.033 -18.594 1.00 95.44 532 ALA A N 1
ATOM 4237 C CA . ALA A 1 532 ? 11.703 -24.186 -17.152 1.00 95.44 532 ALA A CA 1
ATOM 4238 C C . ALA A 1 532 ? 10.464 -24.955 -16.687 1.00 95.44 532 ALA A C 1
ATOM 4240 O O . ALA A 1 532 ? 9.450 -25.017 -17.385 1.00 95.44 532 ALA A O 1
ATOM 4241 N N . ALA A 1 533 ? 10.541 -25.538 -15.498 1.00 92.88 533 ALA A N 1
ATOM 4242 C CA . ALA A 1 533 ? 9.389 -26.041 -14.769 1.00 92.88 533 ALA A CA 1
ATOM 4243 C C . ALA A 1 533 ? 8.833 -24.906 -13.896 1.00 92.88 533 ALA A C 1
ATOM 4245 O O . ALA A 1 533 ? 9.553 -24.371 -13.059 1.00 92.88 533 ALA A O 1
ATOM 4246 N N . GLY A 1 534 ? 7.580 -24.515 -14.130 1.00 86.12 534 GLY A N 1
ATOM 4247 C CA . GLY A 1 534 ? 6.843 -23.522 -13.347 1.00 86.12 534 GLY A CA 1
ATOM 4248 C C . GLY A 1 534 ? 5.974 -24.148 -12.248 1.00 86.12 534 GLY A C 1
ATOM 4249 O O . GLY A 1 534 ? 6.195 -25.281 -11.811 1.00 86.12 534 GLY A O 1
ATOM 4250 N N . VAL A 1 535 ? 4.928 -23.428 -11.825 1.00 74.19 535 VAL A N 1
ATOM 4251 C CA . VAL A 1 535 ? 4.002 -23.858 -10.759 1.00 74.19 535 VAL A CA 1
ATOM 4252 C C . VAL A 1 535 ? 3.433 -25.254 -11.035 1.00 74.19 535 VAL A C 1
ATOM 4254 O O . VAL A 1 535 ? 2.901 -25.529 -12.112 1.00 74.19 535 VAL A O 1
ATOM 4257 N N . GLY A 1 536 ? 3.547 -26.150 -10.050 1.00 75.62 536 GLY A N 1
ATOM 4258 C CA . GLY A 1 536 ? 3.058 -27.528 -10.160 1.00 75.62 536 GLY A CA 1
ATOM 4259 C C . GLY A 1 536 ? 3.818 -28.394 -11.174 1.00 75.62 536 GLY A C 1
ATOM 4260 O O . GLY A 1 536 ? 3.308 -29.440 -11.565 1.00 75.62 536 GLY A O 1
ATOM 4261 N N . GLY A 1 537 ? 5.007 -27.968 -11.620 1.00 81.94 537 GLY A N 1
ATOM 4262 C CA . GLY A 1 537 ? 5.831 -28.690 -12.594 1.00 81.94 537 GLY A CA 1
ATOM 4263 C C . GLY A 1 537 ? 5.415 -28.485 -14.054 1.00 81.94 537 GLY A C 1
ATOM 4264 O O . GLY A 1 537 ? 5.900 -29.196 -14.934 1.00 81.94 537 GLY A O 1
ATOM 4265 N N . LYS A 1 538 ? 4.515 -27.535 -14.339 1.00 88.06 538 LYS A N 1
ATOM 4266 C CA . LYS A 1 538 ? 4.086 -27.236 -15.712 1.00 88.06 538 LYS A CA 1
ATOM 4267 C C . LYS A 1 538 ? 5.253 -26.630 -16.512 1.00 88.06 538 LYS A C 1
ATOM 4269 O O . LYS A 1 538 ? 5.885 -25.701 -16.011 1.00 88.06 538 LYS A O 1
ATOM 4274 N N . PRO A 1 539 ? 5.536 -27.090 -17.745 1.00 92.69 539 PRO A N 1
ATOM 4275 C CA . PRO A 1 539 ? 6.594 -26.501 -18.556 1.00 92.69 539 PRO A CA 1
ATOM 4276 C C . PRO A 1 539 ? 6.227 -25.080 -18.999 1.00 92.69 539 PRO A C 1
ATOM 4278 O O . PRO A 1 539 ? 5.103 -24.828 -19.442 1.00 92.69 539 PRO A O 1
ATOM 4281 N N . VAL A 1 540 ? 7.200 -24.177 -18.914 1.00 94.88 540 VAL A N 1
ATOM 4282 C CA . VAL A 1 540 ? 7.129 -22.786 -19.379 1.00 94.88 540 VAL A CA 1
ATOM 4283 C C . VAL A 1 540 ? 8.367 -22.447 -20.205 1.00 94.88 540 VAL A C 1
ATOM 4285 O O . VAL A 1 540 ? 9.413 -23.086 -20.069 1.00 94.88 540 VAL A O 1
ATOM 4288 N N . LEU A 1 541 ? 8.254 -21.431 -21.054 1.00 95.12 541 LEU A N 1
ATOM 4289 C CA . LEU A 1 541 ? 9.386 -20.816 -21.737 1.00 95.12 541 LEU A CA 1
ATOM 4290 C C . LEU A 1 541 ? 9.792 -19.555 -20.973 1.00 95.12 541 LEU A C 1
ATOM 4292 O O . LEU A 1 541 ? 8.967 -18.674 -20.757 1.00 95.12 541 LEU A O 1
ATOM 4296 N N . LEU A 1 542 ? 11.059 -19.452 -20.583 1.00 95.25 542 LEU A N 1
ATOM 4297 C CA . LEU A 1 542 ? 11.634 -18.244 -20.000 1.00 95.25 542 LEU A CA 1
ATOM 4298 C C . LEU A 1 542 ? 12.479 -17.525 -21.048 1.00 95.25 542 LEU A C 1
ATOM 4300 O O . LEU A 1 542 ? 13.491 -18.054 -21.507 1.00 95.25 542 LEU A O 1
ATOM 4304 N N . LYS A 1 543 ? 12.079 -16.304 -21.397 1.00 94.88 543 LYS A N 1
ATOM 4305 C CA . LYS A 1 543 ? 12.888 -15.365 -22.180 1.00 94.88 543 LYS A CA 1
ATOM 4306 C C . LYS A 1 543 ? 13.647 -14.477 -21.198 1.00 94.88 543 LYS A C 1
ATOM 4308 O O . LYS A 1 543 ? 13.063 -13.551 -20.647 1.00 94.88 543 LYS A O 1
ATOM 4313 N N . LEU A 1 544 ? 14.912 -14.800 -20.941 1.00 94.50 544 LEU A N 1
ATOM 4314 C CA . LEU A 1 544 ? 15.811 -14.088 -20.029 1.00 94.50 544 LEU A CA 1
ATOM 4315 C C . LEU A 1 544 ? 16.622 -13.048 -20.804 1.00 94.50 544 LEU A C 1
ATOM 4317 O O . LEU A 1 544 ? 17.474 -13.395 -21.620 1.00 94.50 544 LEU A O 1
ATOM 4321 N N . PHE A 1 545 ? 16.364 -11.773 -20.567 1.00 90.31 545 PHE A N 1
ATOM 4322 C CA . PHE A 1 545 ? 16.988 -10.671 -21.286 1.00 90.31 545 PHE A CA 1
ATOM 4323 C C . PHE A 1 545 ? 18.441 -10.482 -20.863 1.00 90.31 545 PHE A C 1
ATOM 4325 O O . PHE A 1 545 ? 18.806 -10.679 -19.704 1.00 90.31 545 PHE A O 1
ATOM 4332 N N . LYS A 1 546 ? 19.292 -10.116 -21.820 1.00 84.31 546 LYS A N 1
ATOM 4333 C CA . LYS A 1 546 ? 20.686 -9.775 -21.536 1.00 84.31 546 LYS A CA 1
ATOM 4334 C C . LYS A 1 546 ? 20.746 -8.518 -20.661 1.00 84.31 546 LYS A C 1
ATOM 4336 O O . LYS A 1 546 ? 19.845 -7.684 -20.713 1.00 84.31 546 LYS A O 1
ATOM 4341 N N . ARG A 1 547 ? 21.801 -8.389 -19.848 1.00 76.00 547 ARG A N 1
ATOM 4342 C CA . ARG A 1 547 ? 21.947 -7.282 -18.877 1.00 76.00 547 ARG A CA 1
ATOM 4343 C C . ARG A 1 547 ? 21.901 -5.891 -19.527 1.00 76.00 547 ARG A C 1
ATOM 4345 O O . ARG A 1 547 ? 21.466 -4.948 -18.883 1.00 76.00 547 ARG A O 1
ATOM 4352 N N . ASP A 1 548 ? 22.323 -5.766 -20.781 1.00 70.75 548 ASP A N 1
ATOM 4353 C CA . ASP A 1 548 ? 22.357 -4.521 -21.556 1.00 70.75 548 ASP A CA 1
ATOM 4354 C C . ASP A 1 548 ? 20.998 -4.116 -22.159 1.00 70.75 548 ASP A C 1
ATOM 4356 O O . ASP A 1 548 ? 20.869 -3.034 -22.737 1.00 70.75 548 ASP A O 1
ATOM 4360 N N . VAL A 1 549 ? 19.961 -4.948 -22.019 1.00 69.62 549 VAL A N 1
ATOM 4361 C CA . VAL A 1 549 ? 18.618 -4.618 -22.503 1.00 69.62 549 VAL A CA 1
ATOM 4362 C C . VAL A 1 549 ? 17.906 -3.697 -21.517 1.00 69.62 549 VAL A C 1
ATOM 4364 O O . VAL A 1 549 ? 17.695 -4.035 -20.354 1.00 69.62 549 VAL A O 1
ATOM 4367 N N . LEU A 1 550 ? 17.463 -2.541 -22.013 1.00 60.59 550 LEU A N 1
ATOM 4368 C CA . LEU A 1 550 ? 16.695 -1.569 -21.235 1.00 60.59 550 LEU A CA 1
ATOM 4369 C C . LEU A 1 550 ? 15.404 -2.188 -20.676 1.00 60.59 550 LEU A C 1
ATOM 4371 O O . LEU A 1 550 ? 14.600 -2.738 -21.430 1.00 60.59 550 LEU A O 1
ATOM 4375 N N . LEU A 1 551 ? 15.143 -1.995 -19.377 1.00 68.69 551 LEU A N 1
ATOM 4376 C CA . LEU A 1 551 ? 13.935 -2.489 -18.697 1.00 68.69 551 LEU A CA 1
ATOM 4377 C C . LEU A 1 551 ? 12.638 -2.082 -19.415 1.00 68.69 551 LEU A C 1
ATOM 4379 O O . LEU A 1 551 ? 11.710 -2.879 -19.513 1.00 68.69 551 LEU A O 1
ATOM 4383 N N . GLN A 1 552 ? 12.580 -0.869 -19.974 1.00 65.38 552 GLN A N 1
ATOM 4384 C CA . GLN A 1 552 ? 11.418 -0.405 -20.739 1.00 65.38 552 GLN A CA 1
ATOM 4385 C C . GLN A 1 552 ? 11.083 -1.318 -21.928 1.00 65.38 552 GLN A C 1
ATOM 4387 O O . GLN A 1 552 ? 9.902 -1.516 -22.210 1.00 65.38 552 GLN A O 1
ATOM 4392 N N . ARG A 1 553 ? 12.087 -1.906 -22.601 1.00 70.00 553 ARG A N 1
ATOM 4393 C CA . ARG A 1 553 ? 11.854 -2.873 -23.688 1.00 70.00 553 ARG A CA 1
ATOM 4394 C C . ARG A 1 553 ? 11.216 -4.150 -23.154 1.00 70.00 553 ARG A C 1
ATOM 4396 O O . ARG A 1 553 ? 10.221 -4.603 -23.708 1.00 70.00 553 ARG A O 1
ATOM 4403 N N . VAL A 1 554 ? 11.724 -4.662 -22.033 1.00 79.44 554 VAL A N 1
ATOM 4404 C CA . VAL A 1 554 ? 11.193 -5.864 -21.372 1.00 79.44 554 VAL A CA 1
ATOM 4405 C C . VAL A 1 554 ? 9.746 -5.653 -20.921 1.00 79.44 554 VAL A C 1
ATOM 4407 O O . VAL A 1 554 ? 8.872 -6.465 -21.215 1.00 79.44 554 VAL A O 1
ATOM 4410 N N . VAL A 1 555 ? 9.471 -4.534 -20.248 1.00 77.44 555 VAL A N 1
ATOM 4411 C CA . VAL A 1 555 ? 8.125 -4.195 -19.764 1.00 77.44 555 VAL A CA 1
ATOM 4412 C C . VAL A 1 555 ? 7.156 -3.985 -20.927 1.00 77.44 555 VAL A C 1
ATOM 4414 O O . VAL A 1 555 ? 6.015 -4.435 -20.844 1.00 77.44 555 VAL A O 1
ATOM 4417 N N . SER A 1 556 ? 7.596 -3.346 -22.015 1.00 78.50 556 SER A N 1
ATOM 4418 C CA . SER A 1 556 ? 6.765 -3.153 -23.211 1.00 78.50 556 SER A CA 1
ATOM 4419 C C . SER A 1 556 ? 6.394 -4.490 -23.848 1.00 78.50 556 SER A C 1
ATOM 4421 O O . SER A 1 556 ? 5.218 -4.724 -24.120 1.00 78.50 556 SER A O 1
ATOM 4423 N N . GLU A 1 557 ? 7.360 -5.398 -24.011 1.00 87.94 557 GLU A N 1
ATOM 4424 C CA . GLU A 1 557 ? 7.097 -6.728 -24.563 1.00 87.94 557 GLU A CA 1
ATOM 4425 C C . GLU A 1 557 ? 6.110 -7.518 -23.689 1.00 87.94 557 GLU A C 1
ATOM 4427 O O . GLU A 1 557 ? 5.132 -8.064 -24.203 1.00 87.94 557 GLU A O 1
ATOM 4432 N N . TYR A 1 558 ? 6.314 -7.521 -22.365 1.00 89.50 558 TYR A N 1
ATOM 4433 C CA . TYR A 1 558 ? 5.390 -8.145 -21.414 1.00 89.50 558 TYR A CA 1
ATOM 4434 C C . TYR A 1 558 ? 3.981 -7.545 -21.514 1.00 89.50 558 TYR A C 1
ATOM 4436 O O . TYR A 1 558 ? 2.999 -8.285 -21.608 1.00 89.50 558 TYR A O 1
ATOM 4444 N N . ARG A 1 559 ? 3.876 -6.208 -21.516 1.00 84.88 559 ARG A N 1
ATOM 4445 C CA . ARG A 1 559 ? 2.595 -5.492 -21.578 1.00 84.88 559 ARG A CA 1
ATOM 4446 C C . ARG A 1 559 ? 1.845 -5.851 -22.855 1.00 84.88 559 ARG A C 1
ATOM 4448 O O . ARG A 1 559 ? 0.703 -6.298 -22.764 1.00 84.88 559 ARG A O 1
ATOM 4455 N N . PHE A 1 560 ? 2.465 -5.705 -24.026 1.00 86.81 560 PHE A N 1
ATOM 4456 C CA . PHE A 1 560 ? 1.786 -5.945 -25.303 1.00 86.81 560 PHE A CA 1
ATOM 4457 C C . PHE A 1 560 ? 1.357 -7.402 -25.466 1.00 86.81 560 PHE A C 1
ATOM 4459 O O . PHE A 1 560 ? 0.212 -7.660 -25.837 1.00 86.81 560 PHE A O 1
ATOM 4466 N N . ALA A 1 561 ? 2.220 -8.352 -25.105 1.00 86.44 561 ALA A N 1
ATOM 4467 C CA . ALA A 1 561 ? 1.877 -9.769 -25.162 1.00 86.44 561 ALA A CA 1
ATOM 4468 C C . ALA A 1 561 ? 0.793 -10.164 -24.134 1.00 86.44 561 ALA A C 1
ATOM 4470 O O . ALA A 1 561 ? 0.025 -11.094 -24.369 1.00 86.44 561 ALA A O 1
ATOM 4471 N N . GLY A 1 562 ? 0.700 -9.455 -23.002 1.00 84.81 562 GLY A N 1
ATOM 4472 C CA . GLY A 1 562 ? -0.291 -9.697 -21.949 1.00 84.81 562 GLY A CA 1
ATOM 4473 C C . GLY A 1 562 ? -1.634 -8.973 -22.122 1.00 84.81 562 GLY A C 1
ATOM 4474 O O . GLY A 1 562 ? -2.583 -9.300 -21.407 1.00 84.81 562 GLY A O 1
ATOM 4475 N N . THR A 1 563 ? -1.739 -8.008 -23.043 1.00 81.19 563 THR A N 1
ATOM 4476 C CA . THR A 1 563 ? -2.917 -7.120 -23.143 1.00 81.19 563 THR A CA 1
ATOM 4477 C C . THR A 1 563 ? -4.162 -7.854 -23.644 1.00 81.19 563 THR A C 1
ATOM 4479 O O . THR A 1 563 ? -5.269 -7.626 -23.159 1.00 81.19 563 THR A O 1
ATOM 4482 N N . VAL A 1 564 ? -3.993 -8.775 -24.596 1.00 83.50 564 VAL A N 1
ATOM 4483 C CA . VAL A 1 564 ? -5.098 -9.445 -25.289 1.00 83.50 564 VAL A CA 1
ATOM 4484 C C . VAL A 1 564 ? -4.949 -10.960 -25.203 1.00 83.50 564 VAL A C 1
ATOM 4486 O O . VAL A 1 564 ? -3.878 -11.509 -25.445 1.00 83.50 564 VAL A O 1
ATOM 4489 N N . ARG A 1 565 ? -6.053 -11.669 -24.930 1.00 85.06 565 ARG A N 1
ATOM 4490 C CA . ARG A 1 565 ? -6.096 -13.139 -24.979 1.00 85.06 565 ARG A CA 1
ATOM 4491 C C . ARG A 1 565 ? -6.758 -13.626 -26.260 1.00 85.06 565 ARG A C 1
ATOM 4493 O O . ARG A 1 565 ? -7.938 -13.373 -26.486 1.00 85.06 565 ARG A O 1
ATOM 4500 N N . HIS A 1 566 ? -6.023 -14.403 -27.050 1.00 91.62 566 HIS A N 1
ATOM 4501 C CA . HIS A 1 566 ? -6.546 -15.069 -28.240 1.00 91.62 566 HIS A CA 1
ATOM 4502 C C . HIS A 1 566 ? -5.847 -16.431 -28.439 1.00 91.62 566 HIS A C 1
ATOM 4504 O O . HIS A 1 566 ? -4.651 -16.522 -28.177 1.00 91.62 566 HIS A O 1
ATOM 4510 N N . PRO A 1 567 ? -6.534 -17.492 -28.920 1.00 91.75 567 PRO A N 1
ATOM 4511 C CA . PRO A 1 567 ? -5.934 -18.825 -29.093 1.00 91.75 567 PRO A CA 1
ATOM 4512 C C . PRO A 1 567 ? -4.720 -18.889 -30.031 1.00 91.75 567 PRO A C 1
ATOM 4514 O O . PRO A 1 567 ? -3.959 -19.851 -29.977 1.00 91.75 567 PRO A O 1
ATOM 4517 N N . SER A 1 568 ? -4.572 -17.886 -30.896 1.00 94.69 568 SER A N 1
ATOM 4518 C CA . SER A 1 568 ? -3.463 -17.734 -31.846 1.00 94.69 568 SER A CA 1
ATOM 4519 C C . SER A 1 568 ? -2.462 -16.645 -31.448 1.00 94.69 568 SER A C 1
ATOM 4521 O O . SER A 1 568 ? -1.724 -16.166 -32.300 1.00 94.69 568 SER A O 1
ATOM 4523 N N . LEU A 1 569 ? -2.439 -16.245 -30.174 1.00 94.06 569 LEU A N 1
ATOM 4524 C CA . LEU A 1 569 ? -1.406 -15.392 -29.581 1.00 94.06 569 LEU A CA 1
ATOM 4525 C C . LEU A 1 569 ? -0.717 -16.146 -28.444 1.00 94.06 569 LEU A C 1
ATOM 4527 O O . LEU A 1 569 ? -1.352 -16.943 -27.748 1.00 94.06 569 LEU A O 1
ATOM 4531 N N . VAL A 1 570 ? 0.578 -15.899 -28.256 1.00 93.00 570 VAL A N 1
ATOM 4532 C CA . VAL A 1 570 ? 1.319 -16.466 -27.127 1.00 93.00 570 VAL A CA 1
ATOM 4533 C C . VAL A 1 570 ? 0.724 -15.992 -25.804 1.00 93.00 570 VAL A C 1
ATOM 4535 O O . VAL A 1 570 ? 0.363 -14.826 -25.652 1.00 93.00 570 VAL A O 1
ATOM 4538 N N . ARG A 1 571 ? 0.623 -16.897 -24.828 1.00 90.06 571 ARG A N 1
ATOM 4539 C CA . ARG A 1 571 ? 0.194 -16.531 -23.480 1.00 90.06 571 ARG A CA 1
ATOM 4540 C C . ARG A 1 571 ? 1.404 -16.214 -22.618 1.00 90.06 571 ARG A C 1
ATOM 4542 O O . ARG A 1 571 ? 2.332 -17.017 -22.534 1.00 90.06 571 ARG A O 1
ATOM 4549 N N . VAL A 1 572 ? 1.344 -15.071 -21.951 1.00 89.56 572 VAL A N 1
ATOM 4550 C CA . VAL A 1 572 ? 2.306 -14.660 -20.931 1.00 89.56 572 VAL A CA 1
ATOM 4551 C C . VAL A 1 572 ? 1.749 -14.986 -19.552 1.00 89.56 572 VAL A C 1
ATOM 4553 O O . VAL A 1 572 ? 0.573 -14.730 -19.290 1.00 89.56 572 VAL A O 1
ATOM 4556 N N . ASP A 1 573 ? 2.589 -15.540 -18.683 1.00 80.00 573 ASP A N 1
ATOM 4557 C CA . ASP A 1 573 ? 2.229 -15.863 -17.303 1.00 80.00 573 ASP A CA 1
ATOM 4558 C C . ASP A 1 573 ? 2.746 -14.785 -16.323 1.00 80.00 573 ASP A C 1
ATOM 4560 O O . ASP A 1 573 ? 1.971 -14.283 -15.511 1.00 80.00 573 ASP A O 1
ATOM 4564 N N . SER A 1 574 ? 4.023 -14.380 -16.400 1.00 79.25 574 SER A N 1
ATOM 4565 C CA . SER A 1 574 ? 4.610 -13.358 -15.507 1.00 79.25 574 SER A CA 1
ATOM 4566 C C . SER A 1 574 ? 5.886 -12.727 -16.076 1.00 79.25 574 SER A C 1
ATOM 4568 O O . SER A 1 574 ? 6.545 -13.342 -16.911 1.00 79.25 574 SER A O 1
ATOM 4570 N N . TYR A 1 575 ? 6.312 -11.579 -15.542 1.00 85.38 575 TYR A N 1
ATOM 4571 C CA . TYR A 1 575 ? 7.689 -11.080 -15.669 1.00 85.38 575 TYR A CA 1
ATOM 4572 C C . TYR A 1 575 ? 8.322 -10.924 -14.278 1.00 85.38 575 TYR A C 1
ATOM 4574 O O . TYR A 1 575 ? 7.611 -10.648 -13.314 1.00 85.38 575 TYR A O 1
ATOM 4582 N N . SER A 1 576 ? 9.632 -11.142 -14.159 1.00 83.25 576 SER A N 1
ATOM 4583 C CA . SER A 1 576 ? 10.392 -10.965 -12.909 1.00 83.25 576 SER A CA 1
ATOM 4584 C C . SER A 1 576 ? 11.888 -10.794 -13.214 1.00 83.25 576 SER A C 1
ATOM 4586 O O . SER A 1 576 ? 12.287 -10.714 -14.376 1.00 83.25 576 SER A O 1
ATOM 4588 N N . GLN A 1 577 ? 12.726 -10.731 -12.183 1.00 85.06 577 GLN A N 1
ATOM 4589 C CA . GLN A 1 577 ? 14.185 -10.710 -12.272 1.00 85.06 577 GLN A CA 1
ATOM 4590 C C . GLN A 1 577 ? 14.765 -12.058 -11.826 1.00 85.06 577 GLN A C 1
ATOM 4592 O O . GLN A 1 577 ? 14.260 -12.652 -10.884 1.00 85.06 577 GLN A O 1
ATOM 4597 N N . TRP A 1 578 ? 15.801 -12.563 -12.494 1.00 88.12 578 TRP A N 1
ATOM 4598 C CA . TRP A 1 578 ? 16.537 -13.760 -12.082 1.00 88.12 578 TRP A CA 1
ATOM 4599 C C . TRP A 1 578 ? 17.571 -13.434 -10.992 1.00 88.12 578 TRP A C 1
ATOM 4601 O O . TRP A 1 578 ? 17.874 -12.270 -10.737 1.00 88.12 578 TRP A O 1
ATOM 4611 N N . ASN A 1 579 ? 18.161 -14.463 -10.369 1.00 77.81 579 ASN A N 1
ATOM 4612 C CA . ASN A 1 579 ? 19.143 -14.312 -9.282 1.00 77.81 579 ASN A CA 1
ATOM 4613 C C . ASN A 1 579 ? 20.363 -13.445 -9.650 1.00 77.81 579 ASN A C 1
ATOM 4615 O O . ASN A 1 579 ? 20.994 -12.882 -8.765 1.00 77.81 579 ASN A O 1
ATOM 4619 N N . ASP A 1 580 ? 20.704 -13.351 -10.936 1.00 73.56 580 ASP A N 1
ATOM 4620 C CA . ASP A 1 580 ? 21.847 -12.587 -11.446 1.00 73.56 580 ASP A CA 1
ATOM 4621 C C . ASP A 1 580 ? 21.471 -11.176 -11.940 1.00 73.56 580 ASP A C 1
ATOM 4623 O O . ASP A 1 580 ? 22.245 -10.533 -12.657 1.00 73.56 580 ASP A O 1
ATOM 4627 N N . GLY A 1 581 ? 20.275 -10.697 -11.592 1.00 67.88 581 GLY A N 1
ATOM 4628 C CA . GLY A 1 581 ? 19.806 -9.349 -11.905 1.00 67.88 581 GLY A CA 1
ATOM 4629 C C . GLY A 1 581 ? 19.209 -9.179 -13.306 1.00 67.88 581 GLY A C 1
ATOM 4630 O O . GLY A 1 581 ? 18.709 -8.100 -13.626 1.00 67.88 581 GLY A O 1
ATOM 4631 N N . ARG A 1 582 ? 19.211 -10.212 -14.157 1.00 85.00 582 ARG A N 1
ATOM 4632 C CA . ARG A 1 582 ? 18.601 -10.140 -15.494 1.00 85.00 582 ARG A CA 1
ATOM 4633 C C . ARG A 1 582 ? 17.090 -10.310 -15.436 1.00 85.00 582 ARG A C 1
ATOM 4635 O O . ARG A 1 582 ? 16.587 -11.182 -14.737 1.00 85.00 582 ARG A O 1
ATOM 4642 N N . TYR A 1 583 ? 16.352 -9.515 -16.201 1.00 87.00 583 TYR A N 1
ATOM 4643 C CA . TYR A 1 583 ? 14.898 -9.649 -16.283 1.00 87.00 583 TYR A CA 1
ATOM 4644 C C . TYR A 1 583 ? 14.494 -10.824 -17.166 1.00 87.00 583 TYR A C 1
ATOM 4646 O O . TYR A 1 583 ? 15.154 -11.109 -18.162 1.00 87.00 583 TYR A O 1
ATOM 4654 N N . PHE A 1 584 ? 13.386 -11.484 -16.842 1.00 94.25 584 PHE A N 1
ATOM 4655 C CA . PHE A 1 584 ? 12.788 -12.507 -17.687 1.00 94.25 584 PHE A CA 1
ATOM 4656 C C . PHE A 1 584 ? 11.278 -12.338 -17.828 1.00 94.25 584 PHE A C 1
ATOM 4658 O O . PHE A 1 584 ? 10.604 -11.820 -16.937 1.00 94.25 584 PHE A O 1
ATOM 4665 N N . ILE A 1 585 ? 10.749 -12.850 -18.938 1.00 93.94 585 ILE A N 1
ATOM 4666 C CA . ILE A 1 585 ? 9.315 -13.064 -19.150 1.00 93.94 585 ILE A CA 1
ATOM 4667 C C . ILE A 1 585 ? 9.062 -14.567 -19.274 1.00 93.94 585 ILE A C 1
ATOM 4669 O O . ILE A 1 585 ? 9.766 -15.267 -20.005 1.00 93.94 585 ILE A O 1
ATOM 4673 N N . ALA A 1 586 ? 8.056 -15.053 -18.551 1.00 93.62 586 ALA A N 1
ATOM 4674 C CA . ALA A 1 586 ? 7.583 -16.427 -18.602 1.00 93.62 586 ALA A CA 1
ATOM 4675 C C . ALA A 1 586 ? 6.368 -16.540 -19.530 1.00 93.62 586 ALA A C 1
ATOM 4677 O O . ALA A 1 586 ? 5.346 -15.882 -19.319 1.00 93.62 586 ALA A O 1
ATOM 4678 N N . PHE A 1 587 ? 6.479 -17.403 -20.533 1.00 93.69 587 PHE A N 1
ATOM 4679 C CA . PHE A 1 587 ? 5.436 -17.723 -21.500 1.00 93.69 587 PHE A CA 1
ATOM 4680 C C . PHE A 1 587 ? 4.980 -19.171 -21.336 1.00 93.69 587 PHE A C 1
ATOM 4682 O O . PHE A 1 587 ? 5.733 -20.037 -20.878 1.00 93.69 587 PHE A O 1
ATOM 4689 N N . ASP A 1 588 ? 3.764 -19.458 -21.793 1.00 91.31 588 ASP A N 1
ATOM 4690 C CA . ASP A 1 588 ? 3.325 -20.838 -21.972 1.00 91.31 588 ASP A CA 1
ATOM 4691 C C . ASP A 1 588 ? 4.279 -21.595 -22.901 1.00 91.31 588 ASP A C 1
ATOM 4693 O O . ASP A 1 588 ? 4.636 -21.123 -23.982 1.00 91.31 588 ASP A O 1
ATOM 4697 N N . TRP A 1 589 ? 4.658 -22.808 -22.498 1.00 91.94 589 TRP A N 1
ATOM 4698 C CA . TRP A 1 589 ? 5.416 -23.693 -23.370 1.00 91.94 589 TRP A CA 1
ATOM 4699 C C . TRP A 1 589 ? 4.573 -24.119 -24.577 1.00 91.94 589 TRP A C 1
ATOM 4701 O O . TRP A 1 589 ? 3.467 -24.646 -24.421 1.00 91.94 589 TRP A O 1
ATOM 4711 N N . LEU A 1 590 ? 5.124 -23.947 -25.780 1.00 90.81 590 LEU A N 1
ATOM 4712 C CA . LEU A 1 590 ? 4.502 -24.376 -27.028 1.00 90.81 590 LEU A CA 1
ATOM 4713 C C . LEU A 1 590 ? 5.174 -25.654 -27.535 1.00 90.81 590 LEU A C 1
ATOM 4715 O O . LEU A 1 590 ? 6.381 -25.702 -27.755 1.00 90.81 590 LEU A O 1
ATOM 4719 N N . SER A 1 591 ? 4.384 -26.705 -27.745 1.00 84.69 591 SER A N 1
ATOM 4720 C CA . SER A 1 591 ? 4.850 -27.947 -28.365 1.00 84.69 591 SER A CA 1
ATOM 4721 C C . SER A 1 591 ? 4.734 -27.843 -29.887 1.00 84.69 591 SER A C 1
ATOM 4723 O O . SER A 1 591 ? 3.616 -27.802 -30.400 1.00 84.69 591 SER A O 1
ATOM 4725 N N . GLY A 1 592 ? 5.857 -27.798 -30.603 1.00 87.88 592 GLY A N 1
ATOM 4726 C CA . GLY A 1 592 ? 5.879 -27.605 -32.055 1.00 87.88 592 GLY A CA 1
ATOM 4727 C C . GLY A 1 592 ? 7.182 -26.978 -32.546 1.00 87.88 592 GLY A C 1
ATOM 4728 O O . GLY A 1 592 ? 8.178 -26.998 -31.827 1.00 87.88 592 GLY A O 1
ATOM 4729 N N . GLY A 1 593 ? 7.151 -26.422 -33.756 1.00 90.12 593 GLY A N 1
ATOM 4730 C CA . GLY A 1 593 ? 8.251 -25.654 -34.342 1.00 90.12 593 GLY A CA 1
ATOM 4731 C C . GLY A 1 593 ? 7.744 -24.385 -35.019 1.00 90.12 593 GLY A C 1
ATOM 4732 O O . GLY A 1 593 ? 6.532 -24.172 -35.149 1.00 90.12 593 GLY A O 1
ATOM 4733 N N . THR A 1 594 ? 8.663 -23.529 -35.457 1.00 93.19 594 THR A N 1
ATOM 4734 C CA . THR A 1 594 ? 8.292 -22.313 -36.195 1.00 93.19 594 THR A CA 1
ATOM 4735 C C . THR A 1 594 ? 7.764 -22.650 -37.592 1.00 93.19 594 THR A C 1
ATOM 4737 O O . THR A 1 594 ? 8.149 -23.640 -38.218 1.00 93.19 594 THR A O 1
ATOM 4740 N N . LEU A 1 595 ? 6.907 -21.795 -38.145 1.00 93.25 595 LEU A N 1
ATOM 4741 C CA . LEU A 1 595 ? 6.413 -21.936 -39.512 1.00 93.25 595 LEU A CA 1
ATOM 4742 C C . LEU A 1 595 ? 7.570 -21.857 -40.524 1.00 93.25 595 LEU A C 1
ATOM 4744 O O . LEU A 1 595 ? 7.532 -22.517 -41.563 1.00 93.25 595 LEU A O 1
ATOM 4748 N N . ARG A 1 596 ? 8.636 -21.106 -40.206 1.00 94.19 596 ARG A N 1
ATOM 4749 C CA . ARG A 1 596 ? 9.888 -21.092 -40.979 1.00 94.19 596 ARG A CA 1
ATOM 4750 C C . ARG A 1 596 ? 10.520 -22.480 -41.095 1.00 94.19 596 ARG A C 1
ATOM 4752 O O . ARG A 1 596 ? 10.999 -22.826 -42.178 1.00 94.19 596 ARG A O 1
ATOM 4759 N N . GLU A 1 597 ? 10.542 -23.265 -40.022 1.00 92.50 597 GLU A N 1
ATOM 4760 C CA . GLU A 1 597 ? 11.083 -24.629 -40.056 1.00 92.50 597 GLU A CA 1
ATOM 4761 C C . GLU A 1 597 ? 10.252 -25.532 -40.965 1.00 92.50 597 GLU A C 1
ATOM 4763 O O . GLU A 1 597 ? 10.813 -26.255 -41.784 1.00 92.50 597 GLU A O 1
ATOM 4768 N N . GLU A 1 598 ? 8.925 -25.454 -40.879 1.00 91.94 598 GLU A N 1
ATOM 4769 C CA . GLU A 1 598 ? 8.026 -26.248 -41.722 1.00 91.94 598 GLU A CA 1
ATOM 4770 C C . GLU A 1 598 ? 8.187 -25.911 -43.209 1.00 91.94 598 GLU A C 1
ATOM 4772 O O . GLU A 1 598 ? 8.301 -26.808 -44.049 1.00 91.94 598 GLU A O 1
ATOM 4777 N N . ILE A 1 599 ? 8.305 -24.620 -43.534 1.00 92.12 599 ILE A N 1
ATOM 4778 C CA . ILE A 1 599 ? 8.595 -24.163 -44.899 1.00 92.12 599 ILE A CA 1
ATOM 4779 C C . ILE A 1 599 ? 9.953 -24.698 -45.369 1.00 92.12 599 ILE A C 1
ATOM 4781 O O . ILE A 1 599 ? 10.067 -25.182 -46.496 1.00 92.12 599 ILE A O 1
ATOM 4785 N N . SER A 1 600 ? 10.976 -24.645 -44.513 1.00 93.88 600 SER A N 1
ATOM 4786 C CA . SER A 1 600 ? 12.326 -25.131 -44.835 1.00 93.88 600 SER A CA 1
ATOM 4787 C C . SER A 1 600 ? 12.374 -26.645 -45.057 1.00 93.88 600 SER A C 1
ATOM 4789 O O . SER A 1 600 ? 13.143 -27.114 -45.892 1.00 93.88 600 SER A O 1
ATOM 4791 N N . LYS A 1 601 ? 11.517 -27.413 -44.370 1.00 94.06 601 LYS A N 1
ATOM 4792 C CA . LYS A 1 601 ? 11.333 -28.859 -44.599 1.00 94.06 601 LYS A CA 1
ATOM 4793 C C . LYS A 1 601 ? 10.607 -29.173 -45.914 1.00 94.06 601 LYS A C 1
ATOM 4795 O O . LYS A 1 601 ? 10.515 -30.335 -46.295 1.00 94.06 601 LYS A O 1
ATOM 4800 N N . GLY A 1 602 ? 10.091 -28.159 -46.613 1.00 92.44 602 GLY A N 1
ATOM 4801 C CA . GLY A 1 602 ? 9.310 -28.323 -47.837 1.00 92.44 602 GLY A CA 1
ATOM 4802 C C . GLY A 1 602 ? 7.855 -28.725 -47.589 1.00 92.44 602 GLY A C 1
ATOM 4803 O O . GLY A 1 602 ? 7.156 -29.069 -48.545 1.00 92.44 602 GLY A O 1
ATOM 4804 N N . ASN A 1 603 ? 7.382 -28.661 -46.340 1.00 91.12 603 ASN A N 1
ATOM 4805 C CA . ASN A 1 603 ? 6.008 -28.998 -45.998 1.00 91.12 603 ASN A CA 1
ATOM 4806 C C . ASN A 1 603 ? 5.062 -27.942 -46.568 1.00 91.12 603 ASN A C 1
ATOM 4808 O O . ASN A 1 603 ? 5.250 -26.736 -46.392 1.00 91.12 603 ASN A O 1
ATOM 4812 N N . ARG A 1 604 ? 4.030 -28.402 -47.278 1.00 89.38 604 ARG A N 1
ATOM 4813 C CA . ARG A 1 604 ? 3.002 -27.541 -47.860 1.00 89.38 604 ARG A CA 1
ATOM 4814 C C . ARG A 1 604 ? 1.635 -28.014 -47.386 1.00 89.38 604 ARG A C 1
ATOM 4816 O O . ARG A 1 604 ? 1.284 -29.160 -47.668 1.00 89.38 604 ARG A O 1
ATOM 4823 N N . PRO A 1 605 ? 0.871 -27.170 -46.675 1.00 89.81 605 PRO A N 1
ATOM 4824 C CA . PRO A 1 605 ? -0.483 -27.525 -46.289 1.00 89.81 605 PRO A CA 1
ATOM 4825 C C . PRO A 1 605 ? -1.382 -27.617 -47.525 1.00 89.81 605 PRO A C 1
ATOM 4827 O O . PRO A 1 605 ? -1.145 -26.952 -48.538 1.00 89.81 605 PRO A O 1
ATOM 4830 N N . ASP A 1 606 ? -2.447 -28.409 -47.424 1.00 94.00 606 ASP A N 1
ATOM 4831 C CA . ASP A 1 606 ? -3.542 -28.321 -48.384 1.00 94.00 606 ASP A CA 1
ATOM 4832 C C . ASP A 1 606 ? -4.257 -26.961 -48.282 1.00 94.00 606 ASP A C 1
ATOM 4834 O O . ASP A 1 606 ? -4.069 -26.183 -47.338 1.00 94.00 606 ASP A O 1
ATOM 4838 N N . ILE A 1 607 ? -5.096 -26.659 -49.274 1.00 95.38 607 ILE A N 1
ATOM 4839 C CA . ILE A 1 607 ? -5.770 -25.360 -49.351 1.00 95.38 607 ILE A CA 1
ATOM 4840 C C . ILE A 1 607 ? -6.660 -25.090 -48.130 1.00 95.38 607 ILE A C 1
ATOM 4842 O O . ILE A 1 607 ? -6.733 -23.957 -47.658 1.00 95.38 607 ILE A O 1
ATOM 4846 N N . ALA A 1 608 ? -7.296 -26.128 -47.584 1.00 93.88 608 ALA A N 1
ATOM 4847 C CA . ALA A 1 608 ? -8.206 -25.999 -46.455 1.00 93.88 608 ALA A CA 1
ATOM 4848 C C . ALA A 1 608 ? -7.446 -25.664 -45.163 1.00 93.88 608 ALA A C 1
ATOM 4850 O O . ALA A 1 608 ? -7.858 -24.793 -44.398 1.00 93.88 608 ALA A O 1
ATOM 4851 N N . THR A 1 609 ? -6.318 -26.327 -44.926 1.00 91.69 609 THR A N 1
ATOM 4852 C CA . THR A 1 609 ? -5.434 -26.102 -43.778 1.00 91.69 609 THR A CA 1
ATOM 4853 C C . THR A 1 609 ? -4.767 -24.737 -43.870 1.00 91.69 609 THR A C 1
ATOM 4855 O O . THR A 1 609 ? -4.736 -24.007 -42.881 1.00 91.69 609 THR A O 1
ATOM 4858 N N . PHE A 1 610 ? -4.329 -24.341 -45.068 1.00 92.69 610 PHE A N 1
ATOM 4859 C CA . PHE A 1 610 ? -3.811 -22.999 -45.319 1.00 92.69 610 PHE A CA 1
ATOM 4860 C C . PHE A 1 610 ? -4.846 -21.921 -44.969 1.00 92.69 610 PHE A C 1
ATOM 4862 O O . PHE A 1 610 ? -4.557 -21.015 -44.190 1.00 92.69 610 PHE A O 1
ATOM 4869 N N . GLN A 1 611 ? -6.075 -22.047 -45.482 1.00 94.81 611 GLN A N 1
ATOM 4870 C CA . GLN A 1 611 ? -7.157 -21.099 -45.201 1.00 94.81 611 GLN A CA 1
ATOM 4871 C C . GLN A 1 611 ? -7.486 -21.019 -43.706 1.00 94.81 611 GLN A C 1
ATOM 4873 O O . GLN A 1 611 ? -7.631 -19.917 -43.177 1.00 94.81 611 GLN A O 1
ATOM 4878 N N . ARG A 1 612 ? -7.551 -22.160 -43.001 1.00 93.19 612 ARG A N 1
ATOM 4879 C CA . ARG A 1 612 ? -7.763 -22.177 -41.542 1.00 93.19 612 ARG A CA 1
ATOM 4880 C C . ARG A 1 612 ? -6.650 -21.443 -40.796 1.00 93.19 612 ARG A C 1
ATOM 4882 O O . ARG A 1 612 ? -6.953 -20.635 -39.922 1.00 93.19 612 ARG A O 1
ATOM 4889 N N . GLY A 1 613 ? -5.390 -21.684 -41.155 1.00 92.25 613 GLY A N 1
ATOM 4890 C CA . GLY A 1 613 ? -4.246 -20.998 -40.551 1.00 92.25 613 GLY A CA 1
ATOM 4891 C C . GLY A 1 613 ? -4.275 -19.484 -40.784 1.00 92.25 613 GLY A C 1
ATOM 4892 O O . GLY A 1 613 ? -4.083 -18.707 -39.853 1.00 92.25 613 GLY A O 1
ATOM 4893 N N . VAL A 1 614 ? -4.598 -19.046 -42.004 1.00 92.88 614 VAL A N 1
ATOM 4894 C CA . VAL A 1 614 ? -4.737 -17.615 -42.318 1.00 92.88 614 VAL A CA 1
ATOM 4895 C C . VAL A 1 614 ? -5.851 -16.972 -41.490 1.00 92.88 614 VAL A C 1
ATOM 4897 O O . VAL A 1 614 ? -5.638 -15.910 -40.911 1.00 92.88 614 VAL A O 1
ATOM 4900 N N . LEU A 1 615 ? -7.016 -17.616 -41.375 1.00 95.81 615 LEU A N 1
ATOM 4901 C CA . LEU A 1 615 ? -8.127 -17.099 -40.568 1.00 95.81 615 LEU A CA 1
ATOM 4902 C C . LEU A 1 615 ? -7.777 -17.004 -39.077 1.00 95.81 615 LEU A C 1
ATOM 4904 O O . LEU A 1 615 ? -8.163 -16.037 -38.427 1.00 95.81 615 LEU A O 1
ATOM 4908 N N . GLN A 1 616 ? -7.017 -17.963 -38.542 1.00 94.38 616 GLN A N 1
ATOM 4909 C CA . GLN A 1 616 ? -6.511 -17.922 -37.166 1.00 94.38 616 GLN A CA 1
ATOM 4910 C C . GLN A 1 616 ? -5.621 -16.694 -36.914 1.00 94.38 616 GLN A C 1
ATOM 4912 O O . GLN A 1 616 ? -5.821 -15.972 -35.934 1.00 94.38 616 GLN A O 1
ATOM 4917 N N . LEU A 1 617 ? -4.668 -16.430 -37.814 1.00 94.75 617 LEU A N 1
ATOM 4918 C CA . LEU A 1 617 ? -3.761 -15.283 -37.707 1.00 94.75 617 LEU A CA 1
ATOM 4919 C C . LEU A 1 617 ? -4.491 -13.950 -37.908 1.00 94.75 617 LEU A C 1
ATOM 4921 O O . LEU A 1 617 ? -4.267 -13.010 -37.150 1.00 94.75 617 LEU A O 1
ATOM 4925 N N . LEU A 1 618 ? -5.404 -13.869 -38.880 1.00 96.38 618 LEU A N 1
ATOM 4926 C CA . LEU A 1 618 ? -6.237 -12.680 -39.079 1.00 96.38 618 LEU A CA 1
ATOM 4927 C C . LEU A 1 618 ? -7.144 -12.418 -37.874 1.00 96.38 618 LEU A C 1
ATOM 4929 O O . LEU A 1 618 ? -7.321 -11.264 -37.500 1.00 96.38 618 LEU A O 1
ATOM 4933 N N . GLY A 1 619 ? -7.666 -13.468 -37.235 1.00 95.62 619 GLY A N 1
ATOM 4934 C CA . GLY A 1 619 ? -8.404 -13.359 -35.979 1.00 95.62 619 GLY A CA 1
ATOM 4935 C C . GLY A 1 619 ? -7.547 -12.756 -34.869 1.00 95.62 619 GLY A C 1
ATOM 4936 O O . GLY A 1 619 ? -7.960 -11.786 -34.242 1.00 95.62 619 GLY A O 1
ATOM 4937 N N . ALA A 1 620 ? -6.320 -13.253 -34.685 1.00 94.06 620 ALA A N 1
ATOM 4938 C CA . ALA A 1 620 ? -5.383 -12.700 -33.708 1.00 94.06 620 ALA A CA 1
ATOM 4939 C C . ALA A 1 620 ? -5.102 -11.207 -33.944 1.00 94.06 620 ALA A C 1
ATOM 4941 O O . ALA A 1 620 ? -5.171 -10.409 -33.010 1.00 94.06 620 ALA A O 1
ATOM 4942 N N . LEU A 1 621 ? -4.846 -10.823 -35.198 1.00 94.81 621 LEU A N 1
ATOM 4943 C CA . LEU A 1 621 ? -4.603 -9.430 -35.571 1.00 94.81 621 LEU A CA 1
ATOM 4944 C C . LEU A 1 621 ? -5.836 -8.552 -35.399 1.00 94.81 621 LEU A C 1
ATOM 4946 O O . LEU A 1 621 ? -5.711 -7.423 -34.941 1.00 94.81 621 LEU A O 1
ATOM 4950 N N . ALA A 1 622 ? -7.024 -9.065 -35.722 1.00 94.38 622 ALA A N 1
ATOM 4951 C CA . ALA A 1 622 ? -8.264 -8.338 -35.506 1.00 94.38 622 ALA A CA 1
ATOM 4952 C C . ALA A 1 622 ? -8.436 -7.993 -34.024 1.00 94.38 622 ALA A C 1
ATOM 4954 O O . ALA A 1 622 ? -8.734 -6.843 -33.718 1.00 94.38 622 ALA A O 1
ATOM 4955 N N . VAL A 1 623 ? -8.177 -8.937 -33.108 1.00 92.62 623 VAL A N 1
ATOM 4956 C CA . VAL A 1 623 ? -8.290 -8.647 -31.672 1.00 92.62 623 VAL A CA 1
ATOM 4957 C C . VAL A 1 623 ? -7.235 -7.629 -31.223 1.00 92.62 623 VAL A C 1
ATOM 4959 O O . VAL A 1 623 ? -7.598 -6.681 -30.532 1.00 92.62 623 VAL A O 1
ATOM 4962 N N . LEU A 1 624 ? -5.976 -7.749 -31.669 1.00 92.19 624 LEU A N 1
ATOM 4963 C CA . LEU A 1 624 ? -4.926 -6.758 -31.373 1.00 92.19 624 LEU A CA 1
ATOM 4964 C C . LEU A 1 624 ? -5.285 -5.352 -31.875 1.00 92.19 624 LEU A C 1
ATOM 4966 O O . LEU A 1 624 ? -5.159 -4.375 -31.142 1.00 92.19 624 LEU A O 1
ATOM 4970 N N . HIS A 1 625 ? -5.768 -5.239 -33.112 1.00 92.62 625 HIS A N 1
ATOM 4971 C CA . HIS A 1 625 ? -6.125 -3.952 -33.704 1.00 92.62 625 HIS A CA 1
ATOM 4972 C C . HIS A 1 625 ? -7.401 -3.369 -33.099 1.00 92.62 625 HIS A C 1
ATOM 4974 O O . HIS A 1 625 ? -7.512 -2.158 -32.986 1.00 92.62 625 HIS A O 1
ATOM 4980 N N . SER A 1 626 ? -8.351 -4.214 -32.693 1.00 89.38 626 SER A N 1
ATOM 4981 C CA . SER A 1 626 ? -9.601 -3.798 -32.045 1.00 89.38 626 SER A CA 1
ATOM 4982 C C . SER A 1 626 ? -9.455 -3.490 -30.554 1.00 89.38 626 SER A C 1
ATOM 4984 O O . SER A 1 626 ? -10.456 -3.192 -29.908 1.00 89.38 626 SER A O 1
ATOM 4986 N N . ASN A 1 627 ? -8.240 -3.583 -30.002 1.00 85.06 627 ASN A N 1
ATOM 4987 C CA . ASN A 1 627 ? -8.004 -3.382 -28.582 1.00 85.06 627 ASN A CA 1
ATOM 4988 C C . ASN A 1 627 ? -8.520 -2.005 -28.117 1.00 85.06 627 ASN A C 1
ATOM 4990 O O . ASN A 1 627 ? -8.386 -0.982 -28.801 1.00 85.06 627 ASN A O 1
ATOM 4994 N N . GLN A 1 628 ? -9.170 -2.011 -26.956 1.00 78.44 628 GLN A N 1
ATOM 4995 C CA . GLN A 1 628 ? -9.740 -0.835 -26.311 1.00 78.44 628 GLN A CA 1
ATOM 4996 C C . GLN A 1 628 ? -9.297 -0.825 -24.854 1.00 78.44 628 GLN A C 1
ATOM 4998 O O . GLN A 1 628 ? -9.447 -1.821 -24.146 1.00 78.44 628 GLN A O 1
ATOM 5003 N N . GLU A 1 629 ? -8.763 0.305 -24.410 1.00 64.50 629 GLU A N 1
ATOM 5004 C CA . GLU A 1 629 ? -8.319 0.515 -23.037 1.00 64.50 629 GLU A CA 1
ATOM 5005 C C . GLU A 1 629 ? -9.108 1.712 -22.484 1.00 64.50 629 GLU A C 1
ATOM 5007 O O . GLU A 1 629 ? -8.983 2.824 -22.985 1.00 64.50 629 GLU A O 1
ATOM 5012 N N . ASN A 1 630 ? -9.979 1.481 -21.492 1.00 57.72 630 ASN A N 1
ATOM 5013 C CA . ASN A 1 630 ? -10.884 2.494 -20.911 1.00 57.72 630 ASN A CA 1
ATOM 5014 C C . ASN A 1 630 ? -11.796 3.205 -21.937 1.00 57.72 630 ASN A C 1
ATOM 5016 O O . ASN A 1 630 ? -11.858 4.430 -21.955 1.00 57.72 630 ASN A O 1
ATOM 5020 N N . ASP A 1 631 ? -12.465 2.448 -22.815 1.00 55.16 631 ASP A N 1
ATOM 5021 C CA . ASP A 1 631 ? -13.313 2.959 -23.915 1.00 55.16 631 ASP A CA 1
ATOM 5022 C C . ASP A 1 631 ? -12.582 3.831 -24.957 1.00 55.16 631 ASP A C 1
ATOM 5024 O O . ASP A 1 631 ? -13.190 4.326 -25.909 1.00 55.16 631 ASP A O 1
ATOM 5028 N N . ILE A 1 632 ? -11.256 3.958 -24.844 1.00 62.81 632 ILE A N 1
ATOM 5029 C CA . ILE A 1 632 ? -10.396 4.577 -25.847 1.00 62.81 632 ILE A CA 1
ATOM 5030 C C . ILE A 1 632 ? -9.874 3.472 -26.759 1.00 62.81 632 ILE A C 1
ATOM 5032 O O . ILE A 1 632 ? -9.330 2.459 -26.312 1.00 62.81 632 ILE A O 1
ATOM 5036 N N . HIS A 1 633 ? -10.041 3.659 -28.065 1.00 72.94 633 HIS A N 1
ATOM 5037 C CA . HIS A 1 633 ? -9.464 2.756 -29.049 1.00 72.94 633 HIS A CA 1
ATOM 5038 C C . HIS A 1 633 ? -7.936 2.869 -29.009 1.00 72.94 633 HIS A C 1
ATOM 5040 O O . HIS A 1 633 ? -7.384 3.890 -29.413 1.00 72.94 633 HIS A O 1
ATOM 5046 N N . SER A 1 634 ? -7.271 1.818 -28.522 1.00 80.06 634 SER A N 1
ATOM 5047 C CA . SER A 1 634 ? -5.812 1.723 -28.410 1.00 80.06 634 SER A CA 1
ATOM 5048 C C . SER A 1 634 ? -5.333 0.475 -29.160 1.00 80.06 634 SER A C 1
ATOM 5050 O O . SER A 1 634 ? -5.139 -0.586 -28.553 1.00 80.06 634 SER A O 1
ATOM 5052 N N . PRO A 1 635 ? -5.231 0.547 -30.503 1.00 87.88 635 PRO A N 1
ATOM 5053 C CA . PRO A 1 635 ? -4.794 -0.578 -31.319 1.00 87.88 635 PRO A CA 1
ATOM 5054 C C . PRO A 1 635 ? -3.371 -1.001 -30.956 1.00 87.88 635 PRO A C 1
ATOM 5056 O O . PRO A 1 635 ? -2.523 -0.162 -30.671 1.00 87.88 635 PRO A O 1
ATOM 5059 N N . ILE A 1 636 ? -3.076 -2.294 -31.054 1.00 91.12 636 ILE A N 1
ATOM 5060 C CA . ILE A 1 636 ? -1.715 -2.817 -30.891 1.00 91.12 636 ILE A CA 1
ATOM 5061 C C . ILE A 1 636 ? -1.213 -3.304 -32.244 1.00 91.12 636 ILE A C 1
ATOM 5063 O O . ILE A 1 636 ? -1.787 -4.216 -32.837 1.00 91.12 636 ILE A O 1
ATOM 5067 N N . LEU A 1 637 ? -0.119 -2.724 -32.728 1.00 91.88 637 LEU A N 1
ATOM 5068 C CA . LEU A 1 637 ? 0.565 -3.143 -33.945 1.00 91.88 637 LEU A CA 1
ATOM 5069 C C . LEU A 1 637 ? 1.693 -4.107 -33.575 1.00 91.88 637 LEU A C 1
ATOM 5071 O O . LEU A 1 637 ? 2.587 -3.749 -32.816 1.00 91.88 637 LEU A O 1
ATOM 5075 N N . HIS A 1 638 ? 1.682 -5.327 -34.119 1.00 92.62 638 HIS A N 1
ATOM 5076 C CA . HIS A 1 638 ? 2.729 -6.319 -33.833 1.00 92.62 638 HIS A CA 1
ATOM 5077 C C . HIS A 1 638 ? 4.088 -5.956 -34.460 1.00 92.62 638 HIS A C 1
ATOM 5079 O O . HIS A 1 638 ? 5.134 -6.294 -33.919 1.00 92.62 638 HIS A O 1
ATOM 5085 N N . ASN A 1 639 ? 4.076 -5.286 -35.619 1.00 91.88 639 ASN A N 1
ATOM 5086 C CA . ASN A 1 639 ? 5.235 -4.808 -36.395 1.00 91.88 639 ASN A CA 1
ATOM 5087 C C . ASN A 1 639 ? 6.264 -5.850 -36.883 1.00 91.88 639 ASN A C 1
ATOM 5089 O O . ASN A 1 639 ? 7.056 -5.522 -37.760 1.00 91.88 639 ASN A O 1
ATOM 5093 N N . ASP A 1 640 ? 6.247 -7.089 -36.388 1.00 92.31 640 ASP A N 1
ATOM 5094 C CA . ASP A 1 640 ? 7.217 -8.129 -36.778 1.00 92.31 640 ASP A CA 1
ATOM 5095 C C . ASP A 1 640 ? 6.556 -9.479 -37.122 1.00 92.31 640 ASP A C 1
ATOM 5097 O O . ASP A 1 640 ? 6.863 -10.523 -36.547 1.00 92.31 640 ASP A O 1
ATOM 5101 N N . ILE A 1 641 ? 5.579 -9.467 -38.036 1.00 93.94 641 ILE A N 1
ATOM 5102 C CA . ILE A 1 641 ? 4.889 -10.690 -38.479 1.00 93.94 641 ILE A CA 1
ATOM 5103 C C . ILE A 1 641 ? 5.691 -11.353 -39.598 1.00 93.94 641 ILE A C 1
ATOM 5105 O O . ILE A 1 641 ? 5.739 -10.862 -40.727 1.00 93.94 641 ILE A O 1
ATOM 5109 N N . LYS A 1 642 ? 6.280 -12.507 -39.293 1.00 93.50 642 LYS A N 1
ATOM 5110 C CA . LYS A 1 642 ? 7.095 -13.304 -40.217 1.00 93.50 642 LYS A CA 1
ATOM 5111 C C . LYS A 1 642 ? 7.055 -14.790 -39.831 1.00 93.50 642 LYS A C 1
ATOM 5113 O O . LYS A 1 642 ? 6.702 -15.092 -38.691 1.00 93.50 642 LYS A O 1
ATOM 5118 N N . PRO A 1 643 ? 7.397 -15.735 -40.732 1.00 93.56 643 PRO A N 1
ATOM 5119 C CA . PRO A 1 643 ? 7.326 -17.172 -40.439 1.00 93.56 643 PRO A CA 1
ATOM 5120 C C . PRO A 1 643 ? 8.141 -17.635 -39.221 1.00 93.56 643 PRO A C 1
ATOM 5122 O O . PRO A 1 643 ? 7.825 -18.663 -38.632 1.00 93.56 643 PRO A O 1
ATOM 5125 N N . GLU A 1 644 ? 9.187 -16.901 -38.847 1.00 92.62 644 GLU A N 1
ATOM 5126 C CA . GLU A 1 644 ? 10.008 -17.140 -37.655 1.00 92.62 644 GLU A CA 1
ATOM 5127 C C . GLU A 1 644 ? 9.228 -16.882 -36.358 1.00 92.62 644 GLU A C 1
ATOM 5129 O O . GLU A 1 644 ? 9.414 -17.592 -35.375 1.00 92.62 644 GLU A O 1
ATOM 5134 N N . ASN A 1 645 ? 8.307 -15.918 -36.387 1.00 93.62 645 ASN A N 1
ATOM 5135 C CA . ASN A 1 645 ? 7.511 -15.483 -35.239 1.00 93.62 645 ASN A CA 1
ATOM 5136 C C . ASN A 1 645 ? 6.115 -16.125 -35.223 1.00 93.62 645 ASN A C 1
ATOM 5138 O O . ASN A 1 645 ? 5.214 -15.671 -34.523 1.00 93.62 645 ASN A O 1
ATOM 5142 N N . ILE A 1 646 ? 5.903 -17.182 -36.008 1.00 95.12 646 ILE A N 1
ATOM 5143 C CA . ILE A 1 646 ? 4.651 -17.939 -36.029 1.00 95.12 646 ILE A CA 1
ATOM 5144 C C . ILE A 1 646 ? 4.980 -19.378 -35.665 1.00 95.12 646 ILE A C 1
ATOM 5146 O O . ILE A 1 646 ? 5.693 -20.060 -36.395 1.00 95.12 646 ILE A O 1
ATOM 5150 N N . PHE A 1 647 ? 4.446 -19.853 -34.550 1.00 94.44 647 PHE A N 1
ATOM 5151 C CA . PHE A 1 647 ? 4.640 -21.210 -34.065 1.00 94.44 647 PHE A CA 1
ATOM 5152 C C . PHE A 1 647 ? 3.485 -22.113 -34.501 1.00 94.44 647 PHE A C 1
ATOM 5154 O O . PHE A 1 647 ? 2.320 -21.726 -34.391 1.00 94.44 647 PHE A O 1
ATOM 5161 N N . LEU A 1 648 ? 3.790 -23.320 -34.977 1.00 92.69 648 LEU A N 1
ATOM 5162 C CA . LEU A 1 648 ? 2.795 -24.337 -35.309 1.00 92.69 648 LEU A CA 1
ATOM 5163 C C . LEU A 1 648 ? 2.691 -25.343 -34.158 1.00 92.69 648 LEU A C 1
ATOM 5165 O O . LEU A 1 648 ? 3.519 -26.244 -34.030 1.00 92.69 648 LEU A O 1
ATOM 5169 N N . ALA A 1 649 ? 1.659 -25.194 -33.327 1.00 89.56 649 ALA A N 1
ATOM 5170 C CA . ALA A 1 649 ? 1.361 -26.099 -32.221 1.00 89.56 649 ALA A CA 1
ATOM 5171 C C . ALA A 1 649 ? 0.191 -27.025 -32.590 1.00 89.56 649 ALA A C 1
ATOM 5173 O O . ALA A 1 649 ? -0.985 -26.674 -32.443 1.00 89.56 649 ALA A O 1
ATOM 5174 N N . GLY A 1 650 ? 0.510 -28.214 -33.109 1.00 87.38 650 GLY A N 1
ATOM 5175 C CA . GLY A 1 650 ? -0.486 -29.104 -33.711 1.00 87.38 650 GLY A CA 1
ATOM 5176 C C . GLY A 1 650 ? -1.074 -28.475 -34.976 1.00 87.38 650 GLY A C 1
ATOM 5177 O O . GLY A 1 650 ? -0.347 -28.223 -35.928 1.00 87.38 650 GLY A O 1
ATOM 5178 N N . GLU A 1 651 ? -2.378 -28.187 -34.981 1.00 84.69 651 GLU A N 1
ATOM 5179 C CA . GLU A 1 651 ? -3.062 -27.497 -36.094 1.00 84.69 651 GLU A CA 1
ATOM 5180 C C . GLU A 1 651 ? -3.248 -25.983 -35.866 1.00 84.69 651 GLU A C 1
ATOM 5182 O O . GLU A 1 651 ? -3.962 -25.316 -36.620 1.00 84.69 651 GLU A O 1
ATOM 5187 N N . ARG A 1 652 ? -2.673 -25.430 -34.790 1.00 90.56 652 ARG A N 1
ATOM 5188 C CA . ARG A 1 652 ? -2.841 -24.018 -34.427 1.00 90.56 652 ARG A CA 1
ATOM 5189 C C . ARG A 1 652 ? -1.600 -23.218 -34.774 1.00 90.56 652 ARG A C 1
ATOM 5191 O O . ARG A 1 652 ? -0.499 -23.582 -34.368 1.00 90.56 652 ARG A O 1
ATOM 5198 N N . LEU A 1 653 ? -1.806 -22.100 -35.461 1.00 94.88 653 LEU A N 1
ATOM 5199 C CA . LEU A 1 653 ? -0.797 -21.063 -35.619 1.00 94.88 653 LEU A CA 1
ATOM 5200 C C . LEU A 1 653 ? -0.886 -20.096 -34.443 1.00 94.88 653 LEU A C 1
ATOM 5202 O O . LEU A 1 653 ? -1.969 -19.600 -34.123 1.00 94.88 653 LEU A O 1
ATOM 5206 N N . ILE A 1 654 ? 0.252 -19.854 -33.802 1.00 95.62 654 ILE A N 1
ATOM 5207 C CA . ILE A 1 654 ? 0.387 -18.986 -32.636 1.00 95.62 654 ILE A CA 1
ATOM 5208 C C . ILE A 1 654 ? 1.430 -17.927 -32.966 1.00 95.62 654 ILE A C 1
ATOM 5210 O O . ILE A 1 654 ? 2.581 -18.255 -33.241 1.00 95.62 654 ILE A O 1
ATOM 5214 N N . LEU A 1 655 ? 1.024 -16.663 -32.953 1.00 95.12 655 LEU A N 1
ATOM 5215 C CA . LEU A 1 655 ? 1.930 -15.535 -33.115 1.00 95.12 655 LEU A CA 1
ATOM 5216 C C . LEU A 1 655 ? 2.701 -15.316 -31.806 1.00 95.12 655 LEU A C 1
ATOM 5218 O O . LEU A 1 655 ? 2.103 -15.238 -30.726 1.00 95.12 655 LEU A O 1
ATOM 5222 N N . ILE A 1 656 ? 4.022 -15.261 -31.922 1.00 91.50 656 ILE A N 1
ATOM 5223 C CA . ILE A 1 656 ? 4.976 -15.083 -30.827 1.00 91.50 656 ILE A CA 1
ATOM 5224 C C . ILE A 1 656 ? 5.810 -13.813 -31.069 1.00 91.50 656 ILE A C 1
ATOM 5226 O O . ILE A 1 656 ? 5.820 -13.281 -32.173 1.00 91.50 656 ILE A O 1
ATOM 5230 N N . ASP A 1 657 ? 6.554 -13.395 -30.044 1.00 88.81 657 ASP A N 1
ATOM 5231 C CA . ASP A 1 657 ? 7.529 -12.291 -30.070 1.00 88.81 657 ASP A CA 1
ATOM 5232 C C . ASP A 1 657 ? 6.949 -10.883 -30.307 1.00 88.81 657 ASP A C 1
ATOM 5234 O O . ASP A 1 657 ? 6.862 -10.378 -31.423 1.00 88.81 657 ASP A O 1
ATOM 5238 N N . PHE A 1 658 ? 6.620 -10.209 -29.203 1.00 91.25 658 PHE A N 1
ATOM 5239 C CA . PHE A 1 658 ? 6.073 -8.849 -29.190 1.00 91.25 658 PHE A CA 1
ATOM 5240 C C . PHE A 1 658 ? 7.151 -7.768 -28.993 1.00 91.25 658 PHE A C 1
ATOM 5242 O O . PHE A 1 658 ? 6.819 -6.624 -28.689 1.00 91.25 658 PHE A O 1
ATOM 5249 N N . GLY A 1 659 ? 8.440 -8.090 -29.159 1.00 84.81 659 GLY A N 1
ATOM 5250 C CA . GLY A 1 659 ? 9.534 -7.145 -28.890 1.00 84.81 659 GLY A CA 1
ATOM 5251 C C . GLY A 1 659 ? 9.502 -5.868 -29.746 1.00 84.81 659 GLY A C 1
ATOM 5252 O O . GLY A 1 659 ? 9.974 -4.818 -29.315 1.00 84.81 659 GLY A O 1
ATOM 5253 N N . ALA A 1 660 ? 8.909 -5.931 -30.942 1.00 86.56 660 ALA A N 1
ATOM 5254 C CA . ALA A 1 660 ? 8.726 -4.782 -31.836 1.00 86.56 660 ALA A CA 1
ATOM 5255 C C . ALA A 1 660 ? 7.320 -4.159 -31.762 1.00 86.56 660 ALA A C 1
ATOM 5257 O O . ALA A 1 660 ? 7.034 -3.204 -32.495 1.00 86.56 660 ALA A O 1
ATOM 5258 N N . ALA A 1 661 ? 6.432 -4.707 -30.928 1.00 89.62 661 ALA A N 1
ATOM 5259 C CA . ALA A 1 661 ? 5.050 -4.267 -30.870 1.00 89.62 661 ALA A CA 1
ATOM 5260 C C . ALA A 1 661 ? 4.950 -2.824 -30.362 1.00 89.62 661 ALA A C 1
ATOM 5262 O O . ALA A 1 661 ? 5.751 -2.369 -29.543 1.00 89.62 661 ALA A O 1
ATOM 5263 N N . SER A 1 662 ? 3.974 -2.084 -30.876 1.00 85.38 662 SER A N 1
ATOM 5264 C CA . SER A 1 662 ? 3.748 -0.697 -30.489 1.00 85.38 662 SER A CA 1
ATOM 5265 C C . SER A 1 662 ? 2.294 -0.294 -30.665 1.00 85.38 662 SER A C 1
ATOM 5267 O O . SER A 1 662 ? 1.549 -0.893 -31.437 1.00 85.38 662 SER A O 1
ATOM 5269 N N . GLU A 1 663 ? 1.910 0.800 -30.024 1.00 85.62 663 GLU A N 1
ATOM 5270 C CA . GLU A 1 663 ? 0.702 1.536 -30.392 1.00 85.62 663 GLU A CA 1
ATOM 5271 C C . GLU A 1 663 ? 0.943 2.298 -31.724 1.00 85.62 663 GLU A C 1
ATOM 5273 O O . GLU A 1 663 ? 2.103 2.543 -32.102 1.00 85.62 663 GLU A O 1
ATOM 5278 N N . PRO A 1 664 ? -0.110 2.648 -32.490 1.00 79.75 664 PRO A N 1
ATOM 5279 C CA . PRO A 1 664 ? 0.003 3.478 -33.680 1.00 79.75 664 PRO A CA 1
ATOM 5280 C C . PRO A 1 664 ? 0.664 4.815 -33.354 1.00 79.75 664 PRO A C 1
ATOM 5282 O O . PRO A 1 664 ? 0.222 5.549 -32.474 1.00 79.75 664 PRO A O 1
ATOM 5285 N N . ARG A 1 665 ? 1.703 5.177 -34.108 1.00 61.38 665 ARG A N 1
ATOM 5286 C CA . ARG A 1 665 ? 2.283 6.518 -34.018 1.00 61.38 665 ARG A CA 1
ATOM 5287 C C . ARG A 1 665 ? 1.345 7.502 -34.713 1.00 61.38 665 ARG A C 1
ATOM 5289 O O . ARG A 1 665 ? 1.303 7.540 -35.941 1.00 61.38 665 ARG A O 1
ATOM 5296 N N . VAL A 1 666 ? 0.607 8.303 -33.946 1.00 54.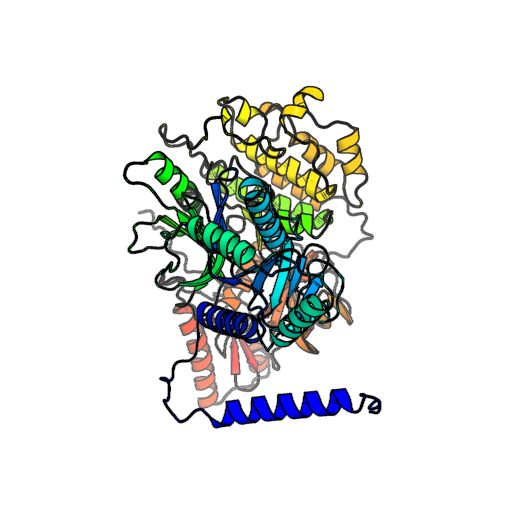88 666 VAL A N 1
ATOM 5297 C CA . VAL A 1 666 ? -0.053 9.500 -34.482 1.00 54.88 666 VAL A CA 1
ATOM 5298 C C . VAL A 1 666 ? 1.045 10.536 -34.692 1.00 54.88 666 VAL A C 1
ATOM 5300 O O . VAL A 1 666 ? 1.495 11.177 -33.749 1.00 54.88 666 VAL A O 1
ATOM 5303 N N . GLY A 1 667 ? 1.549 10.648 -35.919 1.00 45.12 667 GLY A N 1
ATOM 5304 C CA . GLY A 1 667 ? 2.411 11.768 -36.267 1.00 45.12 667 GLY A CA 1
ATOM 5305 C C . GLY A 1 667 ? 1.596 13.052 -36.168 1.00 45.12 667 GLY A C 1
ATOM 5306 O O . GLY A 1 667 ? 0.619 13.212 -36.898 1.00 45.12 667 GLY A O 1
ATOM 5307 N N . THR A 1 668 ? 1.983 13.967 -35.284 1.00 41.44 668 THR A N 1
ATOM 5308 C CA . THR A 1 668 ? 1.617 15.374 -35.422 1.00 41.44 668 THR A CA 1
ATOM 5309 C C . THR A 1 668 ? 2.233 15.856 -36.731 1.00 41.44 668 THR A C 1
ATOM 5311 O O . THR A 1 668 ? 3.442 16.035 -36.842 1.00 41.44 668 THR A O 1
ATOM 5314 N N . TYR A 1 669 ? 1.403 15.979 -37.764 1.00 36.19 669 TYR A N 1
ATOM 5315 C CA . TYR A 1 669 ? 1.778 16.680 -38.982 1.00 36.19 669 TYR A CA 1
ATOM 5316 C C . TYR A 1 669 ? 1.825 18.165 -38.608 1.00 36.19 669 TYR A C 1
ATOM 5318 O O . TYR A 1 669 ? 0.788 18.825 -38.550 1.00 36.19 669 TYR A O 1
ATOM 5326 N N . GLU A 1 670 ? 3.006 18.663 -38.244 1.00 37.53 670 GLU A N 1
ATOM 5327 C CA . GLU A 1 670 ? 3.259 20.102 -38.192 1.00 37.53 670 GLU A CA 1
ATOM 5328 C C . GLU A 1 670 ? 3.163 20.607 -39.634 1.00 37.53 670 GLU A C 1
ATOM 5330 O O . GLU A 1 670 ? 4.032 20.328 -40.461 1.00 37.53 670 GLU A O 1
ATOM 5335 N N . GLY A 1 671 ? 2.015 21.207 -39.959 1.00 38.25 671 GLY A N 1
ATOM 5336 C CA . GLY A 1 671 ? 1.757 21.831 -41.254 1.00 38.25 671 GLY A CA 1
ATOM 5337 C C . GLY A 1 671 ? 2.683 23.002 -41.527 1.00 38.25 671 GLY A C 1
ATOM 5338 O O . GLY A 1 671 ? 2.952 23.768 -40.573 1.00 38.25 671 GLY A O 1
#

Sequence (671 aa):
MNRRKNLKPEDAYLVAELSKALEKEANGHVNEEPPASGVKSLFTHEAEALLAIERHVKTHGLGETLTNLELHDPQSNRYFEVDLVLVSRFRIYVVELKHWSGRIEIRPNNWEQNNSFSKADPHKSNGFKAKLLRGLYQRQFPSFPDLYFESVVVLTNPEVEAIGCANAKTTNNNPTFDGLDRFFQYLWNQRLAHVAKLSDNQCRGFADYVRKLNVGGRPKDFVFPGYEIVERLYQFEDRAEVVARRTDLRHRKMSRLRIFFLQSGDQRAKEKATATLNAVELIGDHPNILKVWDIPNENNYLVEGSDWSETGTLRDCLDRSRFMKPQAVLAVAIGLAMGLKAAHAQLVVHRSLSPENVLMVNDTPKLMNFDLSFQLEDNRLTVIPDVSQLKRSPYIAPEIYKGGMTPEATADLFSVGVMLYEMLVGERPFGCSTDLELSQGKLREEQLGKVRIVDGVDERLVGLIDCLVRESPASRLSSADSVIELLSECLDGPVDEAPIEANRLLDANERHGLYEIVEFIGHGAEAQIYKAAGVGGKPVLLKLFKRDVLLQRVVSEYRFAGTVRHPSLVRVDSYSQWNDGRYFIAFDWLSGGTLREEISKGNRPDIATFQRGVLQLLGALAVLHSNQENDIHSPILHNDIKPENIFLAGERLILIDFGAASEPRVGTYEG

Nearest PDB structures (foldseek):
  3bhh-assembly2_B  TM=7.283E-01  e=1.190E-11  Homo sapiens
  5auv-assembly1_A  TM=7.555E-01  e=5.836E-11  Homo sapiens
  3bhh-assembly3_C  TM=7.233E-01  e=4.687E-11  Homo sapiens
  5hez-assembly1_A  TM=7.448E-01  e=5.836E-11  Homo sapiens
  3kck-assembly1_A  TM=7.168E-01  e=1.067E-10  Homo sapiens

Radius of gyration: 30.3 Å; Cα contacts (8 Å, |Δi|>4): 1123; chains: 1; bounding box: 76×78×90 Å

Foldseek 3Di:
DDDDDDDDPVVVVVVVVVVVVVVVVVPPDDDDDDDDDDDDAPVVLLVVLLVVVQVLCVVVVFFDKDAQFWFADPVVLWTDGQGMWGLGLAAIEREAEDQDAAEWEDDPQWIDHPNPFTHGDVCVSQVVVQVVLQVVCCVVPVVADDHYYAYEYEHDHPRYRYHPFDALQDPDTRGYYDHDVRVSSNSVNCVVVGDGRDDNVSRVVSSVVSVVSRPPDDCPDPDFVQWRFDAWDTDGPFKTKTWIFGPPDPDGFIKIKIKGRDDPPPPLSVCLLCQQVVLDVLLDDDQQAWDWDFGDDPVPITMIITGDDSCAFLVSVLVVPLADDLLLLLQALLLLLRQLQSSVVQPKAQQDDARNQWTQHVSHTHGHSSSQIDGPPDPDDHSDDDLVPDDFAQQRALVSNVVDPDSRSLSSLLSSLQVSLCNQQSDGQDGGLVCCVVVVFWRDPVSLVSNVPRPLFDVLSSVQSRQSSGNDSVSHDDGSVVVSVSSVCSVVDPPPDPDPPQVDDDDAQDDDDQWGFHAWDADDPFFTWTWIQGHPRAIKIKTWGGPPDDVVLVVQQLCLLDQDDAPQEWAWDDWDADPVRTIITITHDADFAFLVVCVVVVHDDDPVLVVVAVVRVVVVQVRQQQDDDPNHRWHKDQVDDDSRQWTCRPSHTHGHDSSVIDTDDPDPPPD

pLDDT: mean 79.87, std 17.32, range [25.2, 97.62]

Secondary structure (DSSP, 8-state):
--------HHHHHHHHHHHHHHHHHHTT----PPPS-----HHHHHHHHHHHHHHHHHHTT-EEEEEEEEEEETTTTEEEEEEEEEEESS-EEEEEEE---EEEEE-SSEEEETTTEEEE-HHHHHHHHHHHHHHHHHHH-TTSPP--EEEEEEE--TTEEEESPPPTT--SSS-EESSHHHHHHHHHHHHHHS---S-HHHHHHHHHHHHHH----S-S---BTTEEEEEEEEEESSEEEEEEEESSSSS--EEEEEEE-PPTT-HHHHHHHHHHHHHHHHH-S-TTB--EEE---TT--EEEEEE--SS-BHHHHHHHSSS--HHHHHHHHHHHHHHHHHHHHTTEE-S---GGGEEEETTEEEE---TT-EETT-TT---PPPGGGPPP-SSS-HHHHHT--S-THHHHHHHHHHHHHHHHHSS-S-SSGGGGGGGTTS--HHHHHHHHTSTT--HHHHHHHHHHS-SSGGGS---HHHHHHHHHHHHTS----S---TTPPPPTT-EETTEEEEEEEEE-SSEEEEEEE-GGG-EEEEEEE-TTS-HHHHHHHHHHHHH---TTBPPEEEEEE-TTS-EEEEEEPP-SEEHHHHHHTT----HHHHHHHHHHHHHHHHHHHT-EETTEE---B----SGGGEEEETTEEEE---TT-B---------